Protein AF-A0A7V4Q9P6-F1 (afdb_monomer)

Structure (mmCIF, N/CA/C/O backbone):
data_AF-A0A7V4Q9P6-F1
#
_entry.id   AF-A0A7V4Q9P6-F1
#
loop_
_atom_site.group_PDB
_atom_site.id
_atom_site.type_symbol
_atom_site.label_atom_id
_atom_site.label_alt_id
_atom_site.label_comp_id
_atom_site.label_asym_id
_atom_site.label_entity_id
_atom_site.label_seq_id
_atom_site.pdbx_PDB_ins_code
_atom_site.Cartn_x
_atom_site.Cartn_y
_atom_site.Cartn_z
_atom_site.occupancy
_atom_site.B_iso_or_equiv
_atom_site.auth_seq_id
_atom_site.auth_comp_id
_atom_site.auth_asym_id
_atom_site.auth_atom_id
_atom_site.pdbx_PDB_model_num
ATOM 1 N N . MET A 1 1 ? -50.294 23.157 57.731 1.00 40.34 1 MET A N 1
ATOM 2 C CA . MET A 1 1 ? -48.904 23.233 58.221 1.00 40.34 1 MET A CA 1
ATOM 3 C C . MET A 1 1 ? -48.269 21.877 57.991 1.00 40.34 1 MET A C 1
ATOM 5 O O . MET A 1 1 ? -48.460 20.975 58.789 1.00 40.34 1 MET A O 1
ATOM 9 N N . THR A 1 2 ? -47.611 21.703 56.854 1.00 37.56 2 THR A N 1
ATOM 10 C CA . THR A 1 2 ? -46.779 20.531 56.568 1.00 37.56 2 THR A CA 1
ATOM 11 C C . THR A 1 2 ? -45.424 21.100 56.198 1.00 37.56 2 THR A C 1
ATOM 13 O O . THR A 1 2 ? -45.235 21.590 55.086 1.00 37.56 2 THR A O 1
ATOM 16 N N . GLU A 1 3 ? -44.543 21.184 57.194 1.00 39.94 3 GLU A N 1
ATOM 17 C CA . GLU A 1 3 ? -43.170 21.647 57.027 1.00 39.94 3 GLU A CA 1
ATOM 18 C C . GLU A 1 3 ? -42.465 20.738 56.018 1.00 39.94 3 GLU A C 1
ATOM 20 O O . GLU A 1 3 ? -42.315 19.536 56.233 1.00 39.94 3 GLU A O 1
ATOM 25 N N . ALA A 1 4 ? -42.066 21.312 54.884 1.00 38.53 4 ALA A N 1
ATOM 26 C CA . ALA A 1 4 ? -41.232 20.631 53.911 1.00 38.53 4 ALA A CA 1
ATOM 27 C C . ALA A 1 4 ? -39.860 20.360 54.549 1.00 38.53 4 ALA A C 1
ATOM 29 O O . ALA A 1 4 ? -39.078 21.283 54.794 1.00 38.53 4 ALA A O 1
ATOM 30 N N . VAL A 1 5 ? -39.587 19.088 54.841 1.00 43.72 5 VAL A N 1
ATOM 31 C CA . VAL A 1 5 ? -38.303 18.610 55.362 1.00 43.72 5 VAL A CA 1
ATOM 32 C C . VAL A 1 5 ? -37.217 18.931 54.332 1.00 43.72 5 VAL A C 1
ATOM 34 O O . VAL A 1 5 ? -37.218 18.405 53.220 1.00 43.72 5 VAL A O 1
ATOM 37 N N . LYS A 1 6 ? -36.304 19.844 54.684 1.00 41.88 6 LYS A N 1
ATOM 38 C CA . LYS A 1 6 ? -35.142 20.198 53.854 1.00 41.88 6 LYS A CA 1
ATOM 39 C C . LYS A 1 6 ? -34.273 18.949 53.633 1.00 41.88 6 LYS A C 1
ATOM 41 O O . LYS A 1 6 ? -34.017 18.238 54.605 1.00 41.88 6 LYS A O 1
ATOM 46 N N . PRO A 1 7 ? -33.775 18.694 52.409 1.00 44.56 7 PRO A N 1
ATOM 47 C CA . PRO A 1 7 ? -32.923 17.540 52.143 1.00 44.56 7 PRO A CA 1
ATOM 48 C C . PRO A 1 7 ? -31.645 17.590 53.004 1.00 44.56 7 PRO A C 1
ATOM 50 O O . PRO A 1 7 ? -31.081 18.678 53.194 1.00 44.56 7 PRO A O 1
ATOM 53 N N . PRO A 1 8 ? -31.180 16.444 53.540 1.00 49.44 8 PRO A N 1
ATOM 54 C CA . PRO A 1 8 ? -30.020 16.396 54.421 1.00 49.44 8 PRO A CA 1
ATOM 55 C C . PRO A 1 8 ? -28.763 16.851 53.668 1.00 49.44 8 PRO A C 1
ATOM 57 O O . PRO A 1 8 ? -28.439 16.363 52.585 1.00 49.44 8 PRO A O 1
ATOM 60 N N . LYS A 1 9 ? -28.048 17.831 54.232 1.00 54.44 9 LYS A N 1
ATOM 61 C CA . LYS A 1 9 ? -26.776 18.314 53.677 1.00 54.44 9 LYS A CA 1
ATOM 62 C C . LYS A 1 9 ? -25.724 17.209 53.800 1.00 54.44 9 LYS A C 1
ATOM 64 O O . LYS A 1 9 ? -25.579 16.637 54.875 1.00 54.44 9 LYS A O 1
ATOM 69 N N . LYS A 1 10 ? -24.955 16.957 52.731 1.00 57.44 10 LYS A N 1
ATOM 70 C CA . LYS A 1 10 ? -23.815 16.022 52.759 1.00 57.44 10 LYS A CA 1
ATOM 71 C C . LYS A 1 10 ? -22.848 16.412 53.894 1.00 57.44 10 LYS A C 1
ATOM 73 O O . LYS A 1 10 ? -22.344 17.543 53.863 1.00 57.44 10 LYS A O 1
ATOM 78 N N . PRO A 1 11 ? -22.586 15.528 54.871 1.00 60.56 11 PRO A N 1
ATOM 79 C CA . PRO A 1 11 ? -21.637 15.813 55.936 1.00 60.56 11 PRO A CA 1
ATOM 80 C C . PRO A 1 11 ? -20.221 15.868 55.365 1.00 60.56 11 PRO A C 1
ATOM 82 O O . PRO A 1 11 ? -19.860 15.084 54.488 1.00 60.56 11 PRO A O 1
ATOM 85 N N . ARG A 1 12 ? -19.424 16.842 55.811 1.00 57.78 12 ARG A N 1
ATOM 86 C CA . ARG A 1 12 ? -18.096 17.110 55.233 1.00 57.78 12 ARG A CA 1
ATOM 87 C C . ARG A 1 12 ? -16.949 16.380 55.936 1.00 57.78 12 ARG A C 1
ATOM 89 O O . ARG A 1 12 ? -15.829 16.475 55.448 1.00 57.78 12 ARG A O 1
ATOM 96 N N . GLY A 1 13 ? -17.226 15.618 57.000 1.00 66.88 13 GLY A N 1
ATOM 97 C CA . GLY A 1 13 ? -16.236 14.847 57.758 1.00 66.88 13 GLY A CA 1
ATOM 98 C C . GLY A 1 13 ? -15.126 15.712 58.369 1.00 66.88 13 GLY A C 1
ATOM 99 O O . GLY A 1 13 ? -15.013 16.913 58.107 1.00 66.88 13 GLY A O 1
ATOM 100 N N . LYS A 1 14 ? -14.262 15.100 59.178 1.00 75.00 14 LYS A N 1
ATOM 101 C CA . LYS A 1 14 ? -13.090 15.755 59.777 1.00 75.00 14 LYS A CA 1
ATOM 102 C C . LYS A 1 14 ? -11.827 14.966 59.473 1.00 75.00 14 LYS A C 1
ATOM 104 O O . LYS A 1 14 ? -11.820 13.742 59.579 1.00 75.00 14 LYS A O 1
ATOM 109 N N . ALA A 1 15 ? -10.763 15.671 59.096 1.00 71.31 15 ALA A N 1
ATOM 110 C CA . ALA A 1 15 ? -9.477 15.044 58.817 1.00 71.31 15 ALA A CA 1
ATOM 111 C C . ALA A 1 15 ? -8.854 14.500 60.113 1.00 71.31 15 ALA A C 1
ATOM 113 O O . ALA A 1 15 ? -8.843 15.192 61.128 1.00 71.31 15 ALA A O 1
ATOM 114 N N . VAL A 1 16 ? -8.335 13.279 60.057 1.00 78.12 16 VAL A N 1
ATOM 115 C CA . VAL A 1 16 ? -7.619 12.590 61.133 1.00 78.12 16 VAL A CA 1
ATOM 116 C C . VAL A 1 16 ? -6.311 12.057 60.562 1.00 78.12 16 VAL A C 1
ATOM 118 O O . VAL A 1 16 ? -6.267 11.590 59.419 1.00 78.12 16 VAL A O 1
ATOM 121 N N . LEU A 1 17 ? -5.242 12.169 61.346 1.00 76.38 17 LEU A N 1
ATOM 122 C CA . LEU A 1 17 ? -3.942 11.604 61.012 1.00 76.38 17 LEU A CA 1
ATOM 123 C C . LEU A 1 17 ? -3.898 10.127 61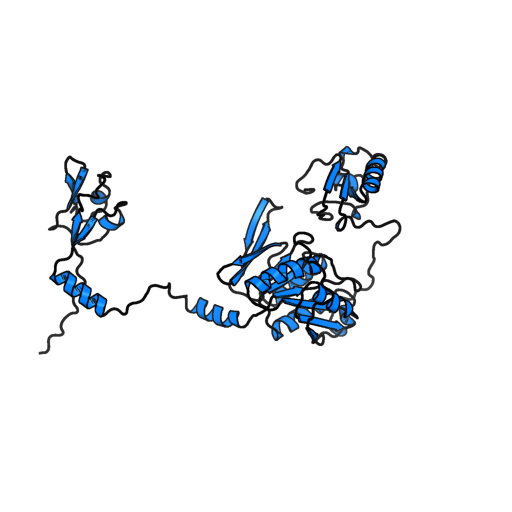.409 1.00 76.38 17 LEU A C 1
ATOM 125 O O . LEU A 1 17 ? -4.220 9.778 62.539 1.00 76.38 17 LEU A O 1
ATOM 129 N N . LEU A 1 18 ? -3.463 9.277 60.482 1.00 77.44 18 LEU A N 1
ATOM 130 C CA . LEU A 1 18 ? -2.994 7.931 60.784 1.00 77.44 18 LEU A CA 1
ATOM 131 C C . LEU A 1 18 ? -1.501 8.010 61.111 1.00 77.44 18 LEU A C 1
ATOM 133 O O . LEU A 1 18 ? -0.680 8.203 60.210 1.00 77.44 18 LEU A O 1
ATOM 137 N N . GLU A 1 19 ? -1.173 7.887 62.396 1.00 66.69 19 GLU A N 1
ATOM 138 C CA . GLU A 1 19 ? 0.192 8.029 62.925 1.00 66.69 19 GLU A CA 1
ATOM 139 C C . GLU A 1 19 ? 1.170 7.059 62.235 1.00 66.69 19 GLU A C 1
ATOM 141 O O . GLU A 1 19 ? 2.238 7.473 61.793 1.00 66.69 19 GLU A O 1
ATOM 146 N N . ASP A 1 20 ? 0.740 5.824 61.955 1.00 69.06 20 ASP A N 1
ATOM 147 C CA . ASP A 1 20 ? 1.569 4.775 61.336 1.00 69.06 20 ASP A CA 1
ATOM 148 C C . ASP A 1 20 ? 1.998 5.044 59.879 1.00 69.06 20 ASP A C 1
ATOM 150 O O . ASP A 1 20 ? 2.846 4.337 59.333 1.00 69.06 20 ASP A O 1
ATOM 154 N N . LYS A 1 21 ? 1.385 6.023 59.199 1.00 74.38 21 LYS A N 1
ATOM 155 C CA . LYS A 1 21 ? 1.617 6.293 57.765 1.00 74.38 21 LYS A CA 1
ATOM 156 C C . LYS A 1 21 ? 2.276 7.639 57.492 1.00 74.38 21 LYS A C 1
ATOM 158 O O . LYS A 1 21 ? 2.577 7.950 56.337 1.00 74.38 21 LYS A O 1
ATOM 163 N N . CYS A 1 22 ? 2.468 8.467 58.513 1.00 73.12 22 CYS A N 1
ATOM 164 C CA . CYS A 1 22 ? 3.036 9.793 58.338 1.00 73.12 22 CYS A CA 1
ATOM 165 C C . CYS A 1 22 ? 4.561 9.718 58.173 1.00 73.12 22 CYS A C 1
ATOM 167 O O . CYS A 1 22 ? 5.259 9.184 59.021 1.00 73.12 22 CYS A O 1
ATOM 169 N N . ILE A 1 23 ? 5.090 10.303 57.095 1.00 78.06 23 ILE A N 1
ATOM 170 C CA . ILE A 1 23 ? 6.540 10.354 56.822 1.00 78.06 23 ILE A CA 1
ATOM 171 C C . ILE A 1 23 ? 7.174 11.719 57.154 1.00 78.06 23 ILE A C 1
ATOM 173 O O . ILE A 1 23 ? 8.242 12.031 56.638 1.00 78.06 23 ILE A O 1
ATOM 177 N N . ALA A 1 24 ? 6.484 12.574 57.923 1.00 71.50 24 ALA A N 1
ATOM 178 C CA . ALA A 1 24 ? 6.951 13.910 58.331 1.00 71.50 24 ALA A CA 1
ATOM 179 C C . ALA A 1 24 ? 7.560 14.756 57.180 1.00 71.50 24 ALA A C 1
ATOM 181 O O . ALA A 1 24 ? 8.604 15.388 57.310 1.00 71.50 24 ALA A O 1
ATOM 182 N N . CYS A 1 25 ? 6.896 14.780 56.016 1.00 69.38 25 CYS A N 1
ATOM 183 C CA . CYS A 1 25 ? 7.427 15.338 54.757 1.00 69.38 25 CYS A CA 1
ATOM 184 C C . CYS A 1 25 ? 7.587 16.879 54.678 1.00 69.38 25 CYS A C 1
ATOM 186 O O . CYS A 1 25 ? 7.721 17.417 53.578 1.00 69.38 25 CYS A O 1
ATOM 188 N N . GLY A 1 26 ? 7.560 17.598 55.806 1.00 63.59 26 GLY A N 1
ATOM 189 C CA . GLY A 1 26 ? 7.841 19.039 55.866 1.00 63.59 26 GLY A CA 1
ATOM 190 C C . GLY A 1 26 ? 6.687 19.951 55.418 1.00 63.59 26 GLY A C 1
ATOM 191 O O . GLY A 1 26 ? 6.712 20.530 54.337 1.00 63.59 26 GLY A O 1
ATOM 192 N N . ALA A 1 27 ? 5.677 20.118 56.274 1.00 67.62 27 ALA A N 1
ATOM 193 C CA . ALA A 1 27 ? 4.640 21.170 56.242 1.00 67.62 27 ALA A CA 1
ATOM 194 C C . ALA A 1 27 ? 3.714 21.298 55.008 1.00 67.62 27 ALA A C 1
ATOM 196 O O . ALA A 1 27 ? 2.907 22.232 54.931 1.00 67.62 27 ALA A O 1
ATOM 197 N N . ARG A 1 28 ? 3.721 20.355 54.058 1.00 73.44 28 ARG A N 1
ATOM 198 C CA . ARG A 1 28 ? 2.815 20.413 52.886 1.00 73.44 28 ARG A CA 1
ATOM 199 C C . ARG A 1 28 ? 1.327 20.385 53.253 1.00 73.44 28 ARG A C 1
ATOM 201 O O . ARG A 1 28 ? 0.519 21.049 52.617 1.00 73.44 28 ARG A O 1
ATOM 208 N N . CYS A 1 29 ? 0.952 19.639 54.289 1.00 72.62 29 CYS A N 1
ATOM 209 C CA . CYS A 1 29 ? -0.426 19.594 54.781 1.00 72.62 29 CYS A CA 1
ATOM 210 C C . CYS A 1 29 ? -0.844 20.882 55.517 1.00 72.62 29 CYS A C 1
ATOM 212 O O . CYS A 1 29 ? -2.000 21.284 55.400 1.00 72.62 29 CYS A O 1
ATOM 214 N N . GLN A 1 30 ? 0.085 21.545 56.214 1.00 78.81 30 GLN A N 1
ATOM 215 C CA . GLN A 1 30 ? -0.152 22.814 56.909 1.00 78.81 30 GLN A CA 1
ATOM 216 C C . GLN A 1 30 ? -0.372 23.963 55.917 1.00 78.81 30 GLN A C 1
ATOM 218 O O . GLN A 1 30 ? -1.390 24.641 55.986 1.00 78.81 30 GLN A O 1
ATOM 223 N N . SER A 1 31 ? 0.525 24.123 54.938 1.00 77.31 31 SER A N 1
ATOM 224 C CA . SER A 1 31 ? 0.472 25.214 53.942 1.00 77.31 31 SER A CA 1
ATOM 225 C C . SER A 1 31 ? -0.793 25.233 53.074 1.00 77.31 31 SER A C 1
ATOM 227 O O . SER A 1 31 ? -1.157 26.265 52.518 1.00 77.31 31 SER A O 1
ATOM 229 N N . VAL A 1 32 ? -1.477 24.096 52.948 1.00 79.56 32 VAL A N 1
ATOM 230 C CA . VAL A 1 32 ? -2.665 23.942 52.098 1.00 79.56 32 VAL A CA 1
ATOM 231 C C . VAL A 1 32 ? -3.971 24.100 52.893 1.00 79.56 32 VAL A C 1
ATOM 233 O O . VAL A 1 32 ? -5.055 24.174 52.301 1.00 79.56 32 VAL A O 1
ATOM 236 N N . CYS A 1 33 ? -3.901 24.170 54.227 1.00 75.62 33 CYS A N 1
ATOM 237 C CA . CYS A 1 33 ? -5.079 24.290 55.074 1.00 75.62 33 CYS A CA 1
ATOM 238 C C . CYS A 1 33 ? -5.581 25.747 55.094 1.00 75.62 33 CYS A C 1
ATOM 240 O O . CYS A 1 33 ? -4.916 26.611 55.648 1.00 75.62 33 CYS A O 1
ATOM 242 N N . PRO A 1 34 ? -6.775 26.051 54.549 1.00 76.44 34 PRO A N 1
ATOM 243 C CA . PRO A 1 34 ? -7.279 27.427 54.464 1.00 76.44 34 PRO A CA 1
ATOM 244 C C . PRO A 1 34 ? -7.717 28.018 55.815 1.00 76.44 34 PRO A C 1
ATOM 246 O O . PRO A 1 34 ? -8.104 29.178 55.874 1.00 76.44 34 PRO A O 1
ATOM 249 N N . VAL A 1 35 ? -7.744 27.199 56.868 1.00 80.94 35 VAL A N 1
ATOM 250 C CA . VAL A 1 35 ? -8.236 27.542 58.212 1.00 80.94 35 VAL A CA 1
ATOM 251 C C . VAL A 1 35 ? -7.207 27.217 59.299 1.00 80.94 35 VAL A C 1
ATOM 253 O O . VAL A 1 35 ? -7.560 27.169 60.474 1.00 80.94 35 VAL A O 1
ATOM 256 N N . ASP A 1 36 ? -5.963 26.920 58.901 1.00 79.62 36 ASP A N 1
ATOM 257 C CA . ASP A 1 36 ? -4.846 26.587 59.796 1.00 79.62 36 ASP A CA 1
ATOM 258 C C . ASP A 1 36 ? -5.182 25.523 60.858 1.00 79.62 36 ASP A C 1
ATOM 260 O O . ASP A 1 36 ? -4.694 25.544 61.985 1.00 79.62 36 ASP A O 1
ATOM 264 N N . ALA A 1 37 ? -6.029 24.556 60.494 1.00 78.19 37 ALA A N 1
ATOM 265 C CA . ALA A 1 37 ? -6.445 23.467 61.380 1.00 78.19 37 ALA A CA 1
ATOM 266 C C . ALA A 1 37 ? -5.382 22.362 61.536 1.00 78.19 37 ALA A C 1
ATOM 268 O O . ALA A 1 37 ? -5.650 21.357 62.185 1.00 78.19 37 ALA A O 1
ATOM 269 N N . ILE A 1 38 ? -4.212 22.501 60.904 1.00 76.62 38 ILE A N 1
ATOM 270 C CA . ILE A 1 38 ? -3.115 21.530 60.968 1.00 76.62 38 ILE A CA 1
ATOM 271 C C . ILE A 1 38 ? -1.878 22.258 61.483 1.00 76.62 38 ILE A C 1
ATOM 273 O O . ILE A 1 38 ? -1.374 23.155 60.812 1.00 76.62 38 ILE A O 1
ATOM 277 N N . GLN A 1 39 ? -1.398 21.867 62.657 1.00 77.75 39 GLN A N 1
ATOM 278 C CA . GLN A 1 39 ? -0.173 22.384 63.268 1.00 77.75 39 GLN A CA 1
ATOM 279 C C . GLN A 1 39 ? 0.864 21.266 63.337 1.00 77.75 39 GLN A C 1
ATOM 281 O O . GLN A 1 39 ? 0.497 20.102 63.427 1.00 77.75 39 GLN A O 1
ATOM 286 N N . MET A 1 40 ? 2.153 21.586 63.259 1.00 75.69 40 MET A N 1
ATOM 287 C CA . MET A 1 40 ? 3.210 20.574 63.359 1.00 75.69 40 MET A CA 1
ATOM 288 C C . MET A 1 40 ? 3.733 20.484 64.790 1.00 75.69 40 MET A C 1
ATOM 290 O O . MET A 1 40 ? 3.888 21.514 65.443 1.00 75.69 40 MET A O 1
ATOM 294 N N . ASN A 1 41 ? 3.998 19.267 65.266 1.00 76.19 41 ASN A N 1
ATOM 295 C CA . ASN A 1 41 ? 4.761 19.054 66.495 1.00 76.19 41 ASN A CA 1
ATOM 296 C C . ASN A 1 41 ? 6.275 19.208 66.236 1.00 76.19 41 ASN A C 1
ATOM 298 O O . ASN A 1 41 ? 6.717 19.281 65.087 1.00 76.19 41 ASN A O 1
ATOM 302 N N . ASP A 1 42 ? 7.078 19.215 67.303 1.00 66.69 42 ASP A N 1
ATOM 303 C CA . ASP A 1 42 ? 8.545 19.337 67.221 1.00 66.69 42 ASP A CA 1
ATOM 304 C C . ASP A 1 42 ? 9.217 18.164 66.471 1.00 66.69 42 ASP A C 1
ATOM 306 O O . ASP A 1 42 ? 10.365 18.275 66.043 1.00 66.69 42 ASP A O 1
ATOM 310 N N . ALA A 1 43 ? 8.495 17.055 66.268 1.00 64.69 43 ALA A N 1
ATOM 311 C CA . ALA A 1 43 ? 8.922 15.890 65.491 1.00 64.69 43 ALA A CA 1
ATOM 312 C C . ALA A 1 43 ? 8.538 15.965 63.993 1.00 64.69 43 ALA A C 1
ATOM 314 O O . ALA A 1 43 ? 8.889 15.071 63.223 1.00 64.69 43 ALA A O 1
ATOM 315 N N . GLY A 1 44 ? 7.853 17.028 63.547 1.00 65.75 44 G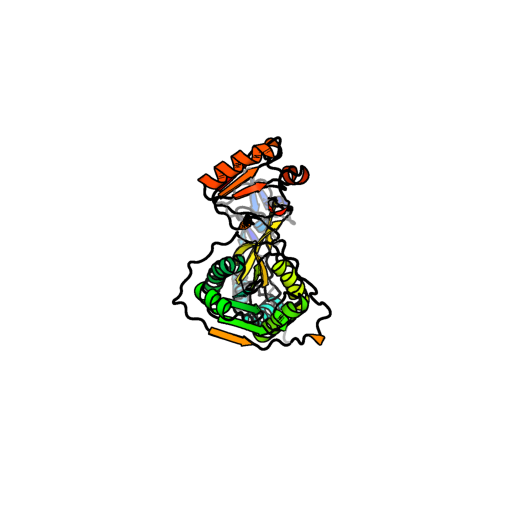LY A N 1
ATOM 316 C CA . GLY A 1 44 ? 7.456 17.229 62.146 1.00 65.75 44 GLY A CA 1
ATOM 317 C C . GLY A 1 44 ? 6.168 16.510 61.721 1.00 65.75 44 GLY A C 1
ATOM 318 O O . GLY A 1 44 ? 5.855 16.452 60.526 1.00 65.75 44 GLY A O 1
ATOM 319 N N . GLU A 1 45 ? 5.398 15.984 62.672 1.00 74.44 45 GLU A N 1
ATOM 320 C CA . GLU A 1 45 ? 4.118 15.315 62.444 1.00 74.44 45 GLU A CA 1
ATOM 321 C C . GLU A 1 45 ? 2.941 16.306 62.552 1.00 74.44 45 GLU A C 1
ATOM 323 O O . GLU A 1 45 ? 2.943 17.201 63.403 1.00 74.44 45 GLU A O 1
ATOM 328 N N . PRO A 1 46 ? 1.915 16.179 61.691 1.00 74.31 46 PRO A N 1
ATOM 329 C CA . PRO A 1 46 ? 0.784 17.100 61.661 1.00 74.31 46 PRO A CA 1
ATOM 330 C C . PRO A 1 46 ? -0.297 16.760 62.702 1.00 74.31 46 PRO A C 1
ATOM 332 O O . PRO A 1 46 ? -1.085 15.838 62.521 1.00 74.31 46 PRO A O 1
ATOM 335 N N . ILE A 1 47 ? -0.425 17.578 63.740 1.00 78.69 47 ILE A N 1
ATOM 336 C CA . ILE A 1 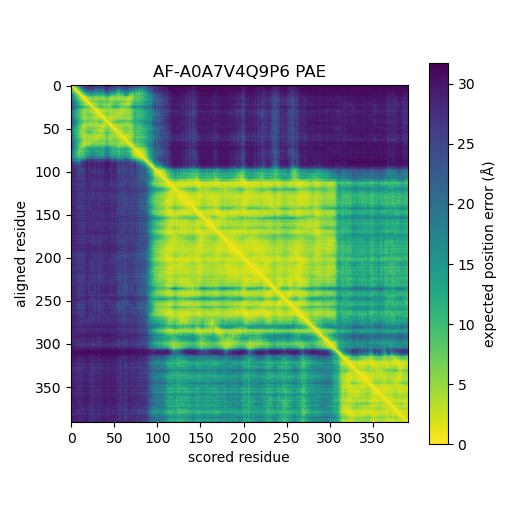47 ? -1.553 17.571 64.677 1.00 78.69 47 ILE A CA 1
ATOM 337 C C . ILE A 1 47 ? -2.748 18.274 64.021 1.00 78.69 47 ILE A C 1
ATOM 339 O O . ILE A 1 47 ? -2.680 19.454 63.666 1.00 78.69 47 ILE A O 1
ATOM 343 N N . VAL A 1 48 ? -3.859 17.552 63.859 1.00 77.69 48 VAL A N 1
ATOM 344 C CA . VAL A 1 48 ? -5.096 18.094 63.278 1.00 77.69 48 VAL A CA 1
ATOM 345 C C . VAL A 1 48 ? -6.066 18.509 64.382 1.00 77.69 48 VAL A C 1
ATOM 347 O O . VAL A 1 48 ? -6.530 17.675 65.156 1.00 77.69 48 VAL A O 1
ATOM 350 N N . ASP A 1 49 ? -6.432 19.789 64.423 1.00 77.56 49 ASP A N 1
ATOM 351 C CA . ASP A 1 49 ? -7.475 20.294 65.315 1.00 77.56 49 ASP A CA 1
ATOM 352 C C . ASP A 1 49 ? -8.865 20.039 64.706 1.00 77.56 49 ASP A C 1
ATOM 354 O O . ASP A 1 49 ? -9.332 20.719 63.780 1.00 77.56 49 ASP A O 1
ATOM 358 N N . ALA A 1 50 ? -9.556 19.041 65.258 1.00 69.81 50 ALA A N 1
ATOM 359 C CA . ALA A 1 50 ? -10.893 18.639 64.841 1.00 69.81 50 ALA A CA 1
ATOM 360 C C . ALA A 1 50 ? -11.961 19.734 65.049 1.00 69.81 50 ALA A C 1
ATOM 362 O O . ALA A 1 50 ? -13.045 19.642 64.467 1.00 69.81 50 ALA A O 1
ATOM 363 N N . SER A 1 51 ? -11.711 20.764 65.863 1.00 72.12 51 SER A N 1
ATOM 364 C CA . SER A 1 51 ? -12.663 21.861 66.089 1.00 72.12 51 SER A CA 1
ATOM 365 C C . SER A 1 51 ? -12.653 22.901 64.962 1.00 72.12 51 SER A C 1
ATOM 367 O O . SER A 1 51 ? -13.694 23.473 64.642 1.00 72.12 51 SER A O 1
ATOM 369 N N . ARG A 1 52 ? -11.499 23.097 64.311 1.00 75.19 52 ARG A N 1
ATOM 370 C CA . ARG A 1 52 ? -11.294 24.094 63.243 1.00 75.19 52 ARG A CA 1
ATOM 371 C C . ARG A 1 52 ? -11.383 23.508 61.834 1.00 75.19 52 ARG A C 1
ATOM 373 O O . ARG A 1 52 ? -11.440 24.249 60.856 1.00 75.19 52 ARG A O 1
ATOM 380 N N . CYS A 1 53 ? -11.396 22.183 61.704 1.00 73.44 53 CYS A N 1
ATOM 381 C CA . CYS A 1 53 ? -11.452 21.507 60.413 1.00 73.44 53 CYS A CA 1
ATOM 382 C C . CYS A 1 53 ? -12.810 21.705 59.709 1.00 73.44 53 CYS A C 1
ATOM 384 O O . CYS A 1 53 ? -13.851 21.290 60.211 1.00 73.44 53 CYS A O 1
ATOM 386 N N . ILE A 1 54 ? -12.786 22.275 58.498 1.00 76.81 54 ILE A N 1
ATOM 387 C CA . ILE A 1 54 ? -13.983 22.523 57.665 1.00 76.81 54 ILE A CA 1
ATOM 388 C C . ILE A 1 54 ? -14.291 21.408 56.643 1.00 76.81 54 ILE A C 1
ATOM 390 O O . ILE A 1 54 ? -15.173 21.573 55.798 1.00 76.81 54 ILE A O 1
ATOM 394 N N . GLY A 1 55 ? -13.529 20.308 56.654 1.00 72.12 55 GLY A N 1
ATOM 395 C CA . GLY A 1 55 ? -13.744 19.168 55.752 1.00 72.12 55 GLY A CA 1
ATOM 396 C C . GLY A 1 55 ? -13.537 19.480 54.263 1.00 72.12 55 GLY A C 1
ATOM 397 O O . GLY A 1 55 ? -14.294 19.039 53.406 1.00 72.12 55 GLY A O 1
ATOM 398 N N . CYS A 1 56 ? -12.521 20.285 53.929 1.00 72.12 56 CYS A N 1
ATOM 399 C CA . CYS A 1 56 ? -12.276 20.750 52.556 1.00 72.12 56 CYS A CA 1
ATOM 400 C C . CYS A 1 56 ? -11.508 19.765 51.649 1.00 72.12 56 CYS A C 1
ATOM 402 O O . CYS A 1 56 ? -11.272 20.090 50.486 1.00 72.12 56 CYS A O 1
ATOM 404 N N . LEU A 1 57 ? -11.085 18.600 52.160 1.00 75.25 57 LEU A N 1
ATOM 405 C CA . LEU A 1 57 ? -10.359 17.525 51.448 1.00 75.25 57 LEU A CA 1
ATOM 406 C C . LEU A 1 57 ? -8.997 17.896 50.826 1.00 75.25 57 LEU A C 1
ATOM 408 O O . LEU A 1 57 ? -8.307 17.024 50.299 1.00 75.25 57 LEU A O 1
ATOM 412 N N . LYS A 1 58 ? -8.564 19.159 50.895 1.00 78.19 58 LYS A N 1
ATOM 413 C CA . LYS A 1 58 ? -7.298 19.597 50.286 1.00 78.19 58 LYS A CA 1
ATOM 414 C C . LYS A 1 58 ? -6.076 18.925 50.923 1.00 78.19 58 LYS A C 1
ATOM 416 O O . LYS A 1 58 ? -5.151 18.544 50.215 1.00 78.19 58 LYS A O 1
ATOM 421 N N . CYS A 1 59 ? -6.105 18.722 52.240 1.00 73.25 59 CYS A N 1
ATOM 422 C CA . CYS A 1 59 ? -5.034 18.055 52.979 1.00 73.25 59 CYS A CA 1
ATOM 423 C C . CYS A 1 59 ? -4.879 16.566 52.609 1.00 73.25 59 CYS A C 1
ATOM 425 O O . CYS A 1 59 ? -3.756 16.073 52.559 1.00 73.25 59 CYS A O 1
ATOM 427 N N . VAL A 1 60 ? -5.979 15.881 52.271 1.00 76.69 60 VAL A N 1
ATOM 428 C CA . VAL A 1 60 ? -5.973 14.484 51.802 1.00 76.69 60 VAL A CA 1
ATOM 429 C C . VAL A 1 60 ? -5.359 14.385 50.404 1.00 76.69 60 VAL A C 1
ATOM 431 O O . VAL A 1 60 ? -4.513 13.532 50.165 1.00 76.69 60 VAL A O 1
ATOM 434 N N . LYS A 1 61 ? -5.721 15.300 49.491 1.00 76.12 61 LYS A N 1
ATOM 435 C CA . LYS A 1 61 ? -5.221 15.298 48.101 1.00 76.12 61 LYS A CA 1
ATOM 436 C C . LYS A 1 61 ? -3.722 15.579 47.978 1.00 76.12 61 LYS A C 1
ATOM 438 O O . LYS A 1 61 ? -3.091 15.097 47.048 1.00 76.12 61 LYS A O 1
ATOM 443 N N . VAL A 1 62 ? -3.163 16.382 48.882 1.00 79.00 62 VAL A N 1
ATOM 444 C CA . VAL A 1 62 ? -1.743 16.776 48.839 1.00 79.00 62 VAL A CA 1
ATOM 445 C C . VAL A 1 62 ? -0.836 15.764 49.550 1.00 79.00 62 VAL A C 1
ATOM 447 O O . VAL A 1 62 ? 0.378 15.764 49.344 1.00 79.00 62 VAL A O 1
ATOM 450 N N . CYS A 1 63 ? -1.402 14.870 50.363 1.00 71.06 63 CYS A N 1
ATOM 451 C CA . CYS A 1 63 ? -0.634 13.847 51.056 1.00 71.06 63 CYS A CA 1
ATOM 452 C C . CYS A 1 63 ? -0.229 12.721 50.091 1.00 71.06 63 CYS A C 1
ATOM 454 O O . CYS A 1 63 ? -1.053 11.894 49.709 1.00 71.06 63 CYS A O 1
ATOM 456 N N . SER A 1 64 ? 1.058 12.653 49.741 1.00 73.00 64 SER A N 1
ATOM 457 C CA . SER A 1 64 ? 1.618 11.629 48.843 1.00 73.00 64 SER A CA 1
ATOM 458 C C . SER A 1 64 ? 1.477 10.198 49.368 1.00 73.00 64 SER A C 1
ATOM 460 O O . SER A 1 64 ? 1.424 9.261 48.580 1.00 73.00 64 SER A O 1
ATOM 462 N N . VAL A 1 65 ? 1.402 10.034 50.690 1.00 77.44 65 VAL A N 1
ATOM 463 C CA . VAL A 1 65 ? 1.285 8.735 51.378 1.00 77.44 65 VAL A CA 1
ATOM 464 C C . VAL A 1 65 ? -0.120 8.467 51.929 1.00 77.44 65 VAL A C 1
ATOM 466 O O . VAL A 1 65 ? -0.329 7.472 52.615 1.00 77.44 65 VAL A O 1
ATOM 469 N N . GLN A 1 66 ? -1.090 9.351 51.649 1.00 77.88 66 GLN A N 1
ATOM 470 C CA . GLN A 1 66 ? -2.478 9.240 52.126 1.00 77.88 66 GLN A CA 1
ATOM 471 C C . GLN A 1 66 ? -2.606 9.034 53.654 1.00 77.88 66 GLN A C 1
ATOM 473 O O . GLN A 1 66 ? -3.507 8.344 54.131 1.00 77.88 66 GLN A O 1
ATOM 478 N N . ALA A 1 67 ? -1.710 9.642 54.436 1.00 73.81 67 ALA A N 1
ATOM 479 C CA . ALA A 1 67 ? -1.700 9.544 55.899 1.00 73.81 67 ALA A CA 1
ATOM 480 C C . ALA A 1 67 ? -2.855 10.308 56.575 1.00 73.81 67 ALA A C 1
ATOM 482 O O . ALA A 1 67 ? -3.163 10.053 57.734 1.00 73.81 67 ALA A O 1
ATOM 483 N N . LEU A 1 68 ? -3.506 11.239 55.869 1.00 72.88 68 LEU A N 1
ATOM 484 C CA . LEU A 1 68 ? -4.678 11.967 56.358 1.00 72.88 68 LEU A CA 1
ATOM 485 C C . LEU A 1 68 ? -5.945 11.370 55.747 1.00 72.88 68 LEU A C 1
ATOM 487 O O . LEU A 1 68 ? -6.107 11.387 54.527 1.00 72.88 68 LEU A O 1
ATOM 491 N N . GLN A 1 69 ? -6.854 10.886 56.590 1.00 75.12 69 GLN A N 1
ATOM 492 C CA . GLN A 1 69 ? -8.151 10.348 56.179 1.00 75.12 69 GLN A CA 1
ATOM 493 C C . GLN A 1 69 ? -9.291 11.148 56.802 1.00 75.12 69 GLN A C 1
ATOM 495 O O . GLN A 1 69 ? -9.133 11.778 57.844 1.00 75.12 69 GLN A O 1
ATOM 500 N N . MET A 1 70 ? -10.454 11.149 56.154 1.00 71.56 70 MET A N 1
ATOM 501 C CA . MET A 1 70 ? -11.644 11.780 56.717 1.00 71.56 70 MET A CA 1
ATOM 502 C C . MET A 1 70 ? -12.364 10.780 57.613 1.00 71.56 70 MET A C 1
ATOM 504 O O . MET A 1 70 ? -12.849 9.757 57.140 1.00 71.56 70 MET A O 1
ATOM 508 N N . SER A 1 71 ? -12.447 11.099 58.899 1.00 65.62 71 SER A N 1
ATOM 509 C CA . SER A 1 71 ? -13.360 10.438 59.824 1.00 65.62 71 SER A CA 1
ATOM 510 C C . SER A 1 71 ? -14.725 11.126 59.771 1.00 65.62 71 SER A C 1
ATOM 512 O O . SER A 1 71 ? -14.819 12.353 59.672 1.00 65.62 71 SER A O 1
ATOM 514 N N . PHE A 1 72 ? -15.784 10.329 59.819 1.00 70.44 72 PHE A N 1
ATOM 515 C CA . PHE A 1 72 ? -17.172 10.781 59.874 1.00 70.44 72 PHE A CA 1
ATOM 516 C C . PHE A 1 72 ? -17.774 10.277 61.184 1.00 70.44 72 PHE A C 1
ATOM 518 O O . PHE A 1 72 ? -17.410 9.193 61.649 1.00 70.44 72 PHE A O 1
ATOM 525 N N . THR A 1 73 ? -18.676 11.040 61.801 1.00 68.62 73 THR A N 1
ATOM 526 C CA . THR A 1 73 ? -19.388 10.533 62.985 1.00 68.62 73 THR A CA 1
ATOM 527 C C . THR A 1 73 ? -20.367 9.413 62.589 1.00 68.62 73 THR A C 1
ATOM 529 O O . THR A 1 73 ? -20.763 9.323 61.423 1.00 68.62 73 THR A O 1
ATOM 532 N N . PRO A 1 74 ? -20.787 8.538 63.525 1.00 59.78 74 PRO A N 1
ATOM 533 C CA . PRO A 1 74 ? -21.698 7.427 63.222 1.00 59.78 74 PRO A CA 1
ATOM 534 C C . PRO A 1 74 ? -23.017 7.867 62.567 1.00 59.78 74 PRO A C 1
ATOM 536 O O . PRO A 1 74 ? -23.539 7.175 61.698 1.00 59.78 74 PRO A O 1
ATOM 539 N N . GLU A 1 75 ? -23.525 9.047 62.932 1.00 60.97 75 GLU A N 1
ATOM 540 C CA . GLU A 1 75 ? -24.730 9.647 62.344 1.00 60.97 75 GLU A CA 1
ATOM 541 C C . GLU A 1 75 ? -24.489 10.154 60.910 1.00 60.97 75 GLU A C 1
ATOM 543 O O . GLU A 1 75 ? -25.337 9.994 60.033 1.00 60.97 75 GLU A O 1
ATOM 548 N N . GLU A 1 76 ? -23.305 10.706 60.632 1.00 62.12 76 GLU A N 1
ATOM 549 C CA . GLU A 1 76 ? -22.899 11.156 59.296 1.00 62.12 76 GLU A CA 1
ATOM 550 C C . GLU A 1 76 ? -22.650 9.983 58.340 1.00 62.12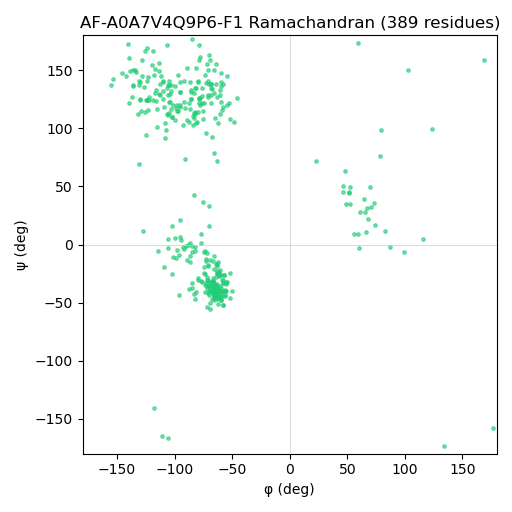 76 GLU A C 1
ATOM 552 O O . GLU A 1 76 ? -22.989 10.068 57.158 1.00 62.12 76 GLU A O 1
ATOM 557 N N . LEU A 1 77 ? -22.113 8.871 58.851 1.00 59.97 77 LEU A N 1
ATOM 558 C CA . LEU A 1 77 ? -21.977 7.614 58.112 1.00 59.97 77 LEU A CA 1
ATOM 559 C C . LEU A 1 77 ? -23.339 7.042 57.719 1.00 59.97 77 LEU A C 1
ATOM 561 O O . LEU A 1 77 ? -23.490 6.557 56.601 1.00 59.97 77 LEU A O 1
ATOM 565 N N . LEU A 1 78 ? -24.339 7.151 58.596 1.00 63.25 78 LEU A N 1
ATOM 566 C CA . LEU A 1 78 ? -25.702 6.691 58.325 1.00 63.25 78 LEU A CA 1
ATOM 567 C C . LEU A 1 78 ? -26.367 7.522 57.214 1.00 63.25 78 LEU A C 1
ATOM 569 O O . LEU A 1 78 ? -26.998 6.969 56.316 1.00 63.25 78 LEU A O 1
ATOM 573 N N . ILE A 1 79 ? -26.149 8.842 57.214 1.00 64.38 79 ILE A N 1
ATOM 574 C CA . ILE A 1 79 ? -26.612 9.751 56.150 1.00 64.38 79 ILE A CA 1
ATOM 575 C C . ILE A 1 79 ? -25.876 9.476 54.828 1.00 64.38 79 ILE A C 1
ATOM 577 O O . ILE A 1 79 ? -26.495 9.478 53.764 1.00 64.38 79 ILE A O 1
ATOM 581 N N . LEU A 1 80 ? -24.567 9.204 54.870 1.00 61.03 80 LEU A N 1
ATOM 582 C CA . LEU A 1 80 ? -23.790 8.817 53.687 1.00 61.03 80 LEU A CA 1
ATOM 583 C C . LEU A 1 80 ? -24.233 7.464 53.123 1.00 61.03 80 LEU A C 1
ATOM 585 O O . LEU A 1 80 ? -24.335 7.335 51.908 1.00 61.03 80 LEU A O 1
ATOM 589 N N . GLN A 1 81 ? -24.548 6.486 53.974 1.00 62.53 81 GLN A N 1
ATOM 590 C CA . GLN A 1 81 ? -25.088 5.191 53.553 1.00 62.53 81 GLN A CA 1
ATOM 591 C C . GLN A 1 81 ? -26.480 5.328 52.931 1.00 62.53 81 GLN A C 1
ATOM 593 O O . GLN A 1 81 ? -26.749 4.707 51.909 1.00 62.53 81 GLN A O 1
ATOM 598 N N . GLN A 1 82 ? -27.343 6.185 53.482 1.00 62.62 82 GLN A N 1
ATOM 599 C CA . GLN A 1 82 ? -28.651 6.482 52.889 1.00 62.62 82 GLN A CA 1
ATOM 600 C C . GLN A 1 82 ? -28.530 7.194 51.533 1.00 62.62 82 GLN A C 1
ATOM 602 O O . GLN A 1 82 ? -29.292 6.898 50.616 1.00 62.62 82 GLN A O 1
ATOM 607 N N . LEU A 1 83 ? -27.551 8.088 51.370 1.00 59.88 83 LEU A N 1
ATOM 608 C CA . LEU A 1 83 ? -27.261 8.740 50.089 1.00 59.88 83 LEU A CA 1
ATOM 609 C C . LEU A 1 83 ? -26.609 7.791 49.073 1.00 59.88 83 LEU A C 1
ATOM 611 O O . LEU A 1 83 ? -26.912 7.890 47.890 1.00 59.88 83 LEU A O 1
ATOM 615 N N . ALA A 1 84 ? -25.748 6.872 49.517 1.00 57.97 84 ALA A N 1
ATOM 616 C CA . ALA A 1 84 ? -25.144 5.846 48.669 1.00 57.97 84 ALA A CA 1
ATOM 617 C C . ALA A 1 84 ? -26.166 4.789 48.225 1.00 57.97 84 ALA A C 1
ATOM 619 O O . ALA A 1 84 ? -26.087 4.308 47.105 1.00 57.97 84 ALA A O 1
ATOM 620 N N . ALA A 1 85 ? -27.154 4.467 49.066 1.00 56.50 85 ALA A N 1
ATOM 621 C CA . ALA A 1 85 ? -28.261 3.579 48.710 1.00 56.50 85 ALA A CA 1
ATOM 622 C C . ALA A 1 85 ? -29.298 4.242 47.781 1.00 56.50 85 ALA A C 1
ATOM 624 O O . ALA A 1 85 ? -30.009 3.546 47.062 1.00 56.50 85 ALA A O 1
ATOM 625 N N . ALA A 1 86 ? -29.397 5.577 47.800 1.00 52.56 86 ALA A N 1
ATOM 626 C CA . ALA A 1 86 ? -30.264 6.353 46.910 1.00 52.56 86 ALA A CA 1
ATOM 627 C C . ALA A 1 86 ? -29.587 6.753 45.585 1.00 52.56 86 ALA A C 1
ATOM 629 O O . ALA A 1 86 ? -30.271 7.201 44.665 1.00 52.56 86 ALA A O 1
ATOM 630 N N . ALA A 1 87 ? -28.264 6.609 45.478 1.00 39.66 87 ALA A N 1
ATOM 631 C CA . ALA A 1 87 ? -27.541 6.757 44.225 1.00 39.66 87 ALA A CA 1
ATOM 632 C C . ALA A 1 87 ? -27.566 5.409 43.484 1.00 39.66 87 ALA A C 1
ATOM 634 O O . ALA A 1 87 ? -27.173 4.399 44.072 1.00 39.66 87 ALA A O 1
ATOM 635 N N . PRO A 1 88 ? -28.024 5.340 42.221 1.00 39.59 88 PRO A N 1
ATOM 636 C CA . PRO A 1 88 ? -27.804 4.142 41.430 1.00 39.59 88 PRO A CA 1
ATOM 637 C C . PRO A 1 88 ? -26.295 3.894 41.346 1.00 39.59 88 PRO A C 1
ATOM 639 O O . PRO A 1 88 ? -25.506 4.827 41.205 1.00 39.59 88 PRO A O 1
ATOM 642 N N . ALA A 1 89 ? -25.905 2.629 41.489 1.00 39.34 89 ALA A N 1
ATOM 643 C CA . ALA A 1 89 ? -24.540 2.165 41.307 1.00 39.34 89 ALA A CA 1
ATOM 644 C C . ALA A 1 89 ? -24.132 2.341 39.835 1.00 39.34 89 ALA A C 1
ATOM 646 O O . ALA A 1 89 ? -24.155 1.397 39.051 1.00 39.34 89 ALA A O 1
ATOM 647 N N . GLU A 1 90 ? -23.794 3.568 39.454 1.00 39.16 90 GLU A N 1
ATOM 648 C CA . GLU A 1 90 ? -23.057 3.864 38.237 1.00 39.16 90 GLU A CA 1
ATOM 649 C C . GLU A 1 90 ? -21.619 3.414 38.475 1.00 39.16 90 GLU A C 1
ATOM 651 O O . GLU A 1 90 ? -20.793 4.087 39.089 1.00 39.16 90 GLU A O 1
ATOM 656 N N . SER A 1 91 ? -21.334 2.200 38.013 1.00 38.44 91 SER A N 1
ATOM 657 C CA . SER A 1 91 ? -20.007 1.877 37.529 1.00 38.44 91 SER A CA 1
ATOM 658 C C . SER A 1 91 ? -19.625 2.949 36.510 1.00 38.44 91 SER A C 1
ATOM 660 O O . SER A 1 91 ? -20.175 2.963 35.409 1.00 38.44 91 SER A O 1
ATOM 662 N N . GLU A 1 92 ? -18.703 3.832 36.879 1.00 41.69 92 GLU A N 1
ATOM 663 C CA . GLU A 1 92 ? -17.973 4.704 35.959 1.00 41.69 92 GLU A CA 1
ATOM 664 C C . GLU A 1 92 ? -17.131 3.828 35.004 1.00 41.69 92 GLU A C 1
ATOM 666 O O . GLU A 1 92 ? -15.910 3.732 35.100 1.00 41.69 92 GLU A O 1
ATOM 671 N N . LEU A 1 93 ? -17.791 3.139 34.072 1.00 45.66 93 LEU A N 1
ATOM 672 C CA . LEU A 1 93 ? -17.283 3.094 32.709 1.00 45.66 93 LEU A CA 1
ATOM 673 C C . LEU A 1 93 ? -17.417 4.539 32.218 1.00 45.66 93 LEU A C 1
ATOM 675 O O . LEU A 1 93 ? -18.482 5.119 32.444 1.00 45.66 93 LEU A O 1
ATOM 679 N N . PRO A 1 94 ? -16.373 5.157 31.635 1.00 45.53 94 PRO A N 1
ATOM 680 C CA . PRO A 1 94 ? -16.528 6.496 31.088 1.00 45.53 94 PRO A CA 1
ATOM 681 C C . PRO A 1 94 ? -17.724 6.434 30.144 1.00 45.53 94 PRO A C 1
ATOM 683 O O . PRO A 1 94 ? -17.745 5.561 29.274 1.00 45.53 94 PRO A O 1
ATOM 686 N N . GLU A 1 95 ? -18.742 7.262 30.393 1.00 47.12 95 GLU A N 1
ATOM 687 C CA . GLU A 1 95 ? -19.876 7.415 29.488 1.00 47.12 95 GLU A CA 1
ATOM 688 C C . GLU A 1 95 ? -19.276 7.605 28.094 1.00 47.12 95 GLU A C 1
ATOM 690 O O . GLU A 1 95 ? -18.641 8.628 27.832 1.00 47.12 95 GLU A O 1
ATOM 695 N N . GLU A 1 96 ? -19.350 6.574 27.242 1.00 52.12 96 GLU A N 1
ATOM 696 C CA . GLU A 1 96 ? -18.907 6.707 25.861 1.00 52.12 96 GLU A CA 1
ATOM 697 C C . GLU A 1 96 ? -19.736 7.847 25.297 1.00 52.12 96 GLU A C 1
ATOM 699 O O . GLU A 1 96 ? -20.970 7.777 25.316 1.00 52.12 96 GLU A O 1
ATOM 704 N N . ASP A 1 97 ? -19.050 8.916 24.889 1.00 64.62 97 ASP A N 1
ATOM 705 C CA . ASP A 1 97 ? -19.676 10.128 24.388 1.00 64.62 97 ASP A CA 1
ATOM 706 C C . ASP A 1 97 ? -20.770 9.695 23.394 1.00 64.62 97 ASP A C 1
ATOM 708 O O . ASP A 1 97 ? -20.492 8.872 22.512 1.00 64.62 97 ASP A O 1
ATOM 712 N N . PRO A 1 98 ? -22.036 10.123 23.537 1.00 64.56 98 PRO A N 1
ATOM 713 C CA . PRO A 1 98 ? -23.117 9.669 22.664 1.00 64.56 98 PRO A CA 1
ATOM 714 C C . PRO A 1 98 ? -22.793 9.837 21.166 1.00 64.56 98 PRO A C 1
ATOM 716 O O . PRO A 1 98 ? -23.309 9.078 20.338 1.00 64.56 98 PRO A O 1
ATOM 719 N N . GLU A 1 99 ? -21.891 10.762 20.810 1.00 65.38 99 GLU A N 1
ATOM 720 C CA . GLU A 1 99 ? -21.291 10.846 19.474 1.00 65.38 99 GLU A CA 1
ATOM 721 C C . GLU A 1 99 ? -20.404 9.644 19.104 1.00 65.38 99 GLU A C 1
ATOM 723 O O . GLU A 1 99 ? -20.528 9.131 17.991 1.00 65.38 99 GLU A O 1
ATOM 728 N N . GLU A 1 100 ? -19.540 9.153 19.995 1.00 66.06 100 GLU A N 1
ATOM 729 C CA . GLU A 1 100 ? -18.685 7.981 19.762 1.00 66.06 100 GLU A CA 1
ATOM 730 C C . GLU A 1 100 ? -19.500 6.690 19.623 1.00 66.06 100 GLU A C 1
ATOM 732 O O . GLU A 1 100 ? -19.213 5.865 18.750 1.00 66.06 100 GLU A O 1
ATOM 737 N N . ALA A 1 101 ? -20.565 6.528 20.411 1.00 64.94 101 ALA A N 1
ATOM 738 C CA . ALA A 1 101 ? -21.466 5.383 20.292 1.00 64.94 101 ALA A CA 1
ATOM 739 C C . ALA A 1 101 ? -22.250 5.406 18.963 1.00 64.94 101 ALA A C 1
ATOM 741 O O . ALA A 1 101 ? -22.385 4.382 18.280 1.00 64.94 101 ALA A O 1
ATOM 742 N N . ALA A 1 102 ? -22.730 6.584 18.545 1.00 69.75 102 ALA A N 1
ATOM 743 C CA . ALA A 1 102 ? -23.388 6.768 17.251 1.00 69.75 102 ALA A CA 1
ATOM 744 C C . ALA A 1 102 ? -22.421 6.551 16.075 1.00 69.75 102 ALA A C 1
ATOM 746 O O . ALA A 1 102 ? -22.790 5.935 15.068 1.00 69.75 102 ALA A O 1
ATOM 747 N N . LEU A 1 103 ? -21.175 7.010 16.216 1.00 71.06 103 LEU A N 1
ATOM 748 C CA . LEU A 1 103 ? -20.099 6.792 15.259 1.00 71.06 103 LEU A CA 1
ATOM 749 C C . LEU A 1 103 ? -19.800 5.295 15.125 1.00 71.06 103 LEU A C 1
ATOM 751 O O . LEU A 1 103 ? -19.874 4.767 14.020 1.00 71.06 103 LEU A O 1
ATOM 755 N N . ARG A 1 104 ? -19.583 4.571 16.229 1.00 70.75 104 ARG A N 1
ATOM 756 C CA . ARG A 1 104 ? -19.363 3.114 16.207 1.00 70.75 104 ARG A CA 1
ATOM 757 C C . ARG A 1 104 ? -20.495 2.356 15.529 1.00 70.75 104 ARG A C 1
ATOM 759 O O . ARG A 1 104 ? -20.234 1.443 14.752 1.00 70.75 104 ARG A O 1
ATOM 766 N N . LYS A 1 105 ? -21.749 2.753 15.758 1.00 72.06 105 LYS A N 1
ATOM 767 C CA . LYS A 1 105 ? -22.905 2.121 15.109 1.00 72.06 105 LYS A CA 1
ATOM 768 C C . LYS A 1 105 ? -22.911 2.323 13.589 1.00 72.06 105 LYS A C 1
ATOM 770 O O . LYS A 1 105 ? -23.290 1.407 12.866 1.00 72.06 105 LYS A O 1
ATOM 775 N N . ARG A 1 106 ? -22.473 3.490 13.100 1.00 73.75 106 ARG A N 1
ATOM 776 C CA . ARG A 1 106 ? -22.279 3.746 11.659 1.00 73.75 106 ARG A CA 1
ATOM 777 C C . ARG A 1 106 ? -21.092 2.965 11.096 1.00 73.75 106 ARG A C 1
ATOM 779 O O . ARG A 1 106 ? -21.183 2.436 9.995 1.00 73.75 106 ARG A O 1
ATOM 786 N N . LEU A 1 107 ? -20.004 2.874 11.857 1.00 74.25 107 LEU A N 1
ATOM 787 C CA . LEU A 1 107 ? -18.774 2.189 11.456 1.00 74.25 107 LEU A CA 1
ATOM 788 C C . LEU A 1 107 ? -18.926 0.661 11.423 1.00 74.25 107 LEU A C 1
ATOM 790 O O . LEU A 1 107 ? -18.310 0.019 10.584 1.00 74.25 107 LEU A O 1
ATOM 794 N N . ALA A 1 108 ? -19.779 0.079 12.272 1.00 73.88 108 ALA A N 1
ATOM 795 C CA . ALA A 1 108 ? -19.989 -1.370 12.365 1.00 73.88 108 ALA A CA 1
ATOM 796 C C . ALA A 1 108 ? -20.588 -2.015 11.099 1.00 73.88 108 ALA A C 1
ATOM 798 O O . ALA A 1 108 ? -20.552 -3.241 10.958 1.00 73.88 108 ALA A O 1
ATOM 799 N N . VAL A 1 109 ? -21.160 -1.201 10.204 1.00 81.06 109 VAL A N 1
ATOM 800 C CA . VAL A 1 109 ? -21.674 -1.646 8.900 1.00 81.06 109 VAL A CA 1
ATOM 801 C C . VAL A 1 109 ? -20.525 -1.989 7.951 1.00 81.06 109 VAL A C 1
ATOM 803 O O . VAL A 1 109 ? -20.670 -2.888 7.128 1.00 81.06 109 VAL A O 1
ATOM 806 N N . TYR A 1 110 ? -19.380 -1.318 8.095 1.00 81.38 110 TYR A N 1
ATOM 807 C CA . TYR A 1 110 ? -18.233 -1.519 7.223 1.00 81.38 110 TYR A CA 1
ATOM 808 C C . TYR A 1 110 ? -17.484 -2.784 7.622 1.00 81.38 110 TYR A C 1
ATOM 810 O O . TYR A 1 110 ? -17.085 -2.933 8.778 1.00 81.38 110 TYR A O 1
ATOM 818 N N . ARG A 1 111 ? -17.283 -3.698 6.672 1.00 84.44 111 ARG A N 1
ATOM 819 C CA . ARG A 1 111 ? -16.582 -4.962 6.921 1.00 84.44 111 ARG A CA 1
ATOM 820 C C . ARG A 1 111 ? -15.702 -5.345 5.745 1.00 84.44 111 ARG A C 1
ATOM 822 O O . ARG A 1 111 ? -16.060 -5.155 4.591 1.00 84.44 111 ARG A O 1
ATOM 829 N N . GLY A 1 112 ? -14.565 -5.949 6.068 1.00 87.00 112 GLY A N 1
ATOM 830 C CA . GLY A 1 112 ? -13.649 -6.525 5.091 1.00 87.00 112 GLY A CA 1
ATOM 831 C C . GLY A 1 112 ? -12.425 -5.658 4.820 1.00 87.00 112 GLY A C 1
ATOM 832 O O . GLY A 1 112 ? -12.454 -4.427 4.927 1.00 87.00 112 GLY A O 1
ATOM 833 N N . VAL A 1 113 ? -11.338 -6.346 4.481 1.00 93.00 113 VAL A N 1
ATOM 834 C CA . VAL A 1 113 ? -10.065 -5.752 4.070 1.00 93.00 113 VAL A CA 1
ATOM 835 C C . VAL A 1 113 ? -9.946 -5.921 2.570 1.00 93.00 113 VAL A C 1
ATOM 837 O O . VAL A 1 113 ? -10.021 -7.036 2.061 1.00 93.00 113 VAL A O 1
ATOM 840 N N . TRP A 1 114 ? -9.783 -4.816 1.857 1.00 94.94 114 TRP A N 1
ATOM 841 C CA . TRP A 1 114 ? -9.647 -4.803 0.411 1.00 94.94 114 TRP A CA 1
ATOM 842 C C . TRP A 1 114 ? -8.212 -4.501 0.017 1.00 94.94 114 TRP A C 1
ATOM 844 O O . TRP A 1 114 ? -7.594 -3.572 0.538 1.00 94.94 114 TRP A O 1
ATOM 854 N N . VAL A 1 115 ? -7.692 -5.264 -0.937 1.00 94.75 115 VAL A N 1
ATOM 855 C CA . VAL A 1 115 ? -6.395 -5.018 -1.566 1.00 94.75 115 VAL A CA 1
ATOM 856 C C . VAL A 1 115 ? -6.621 -4.710 -3.035 1.00 94.75 115 VAL A C 1
ATOM 858 O O . VAL A 1 115 ? -7.218 -5.503 -3.761 1.00 94.75 115 VAL A O 1
ATOM 861 N N . PHE A 1 116 ? -6.139 -3.557 -3.484 1.00 94.50 116 PHE A N 1
ATOM 862 C CA . PHE A 1 116 ? -6.159 -3.214 -4.897 1.00 94.50 116 PHE A CA 1
ATOM 863 C C . PHE A 1 116 ? -5.013 -3.923 -5.625 1.00 94.50 116 PHE A C 1
ATOM 865 O O . PHE A 1 116 ? -3.837 -3.766 -5.276 1.00 94.50 116 PHE A O 1
ATOM 872 N N . VAL A 1 117 ? -5.364 -4.719 -6.634 1.00 92.69 117 VAL A N 1
ATOM 873 C CA . VAL A 1 117 ? -4.396 -5.397 -7.493 1.00 92.69 117 VAL A CA 1
ATOM 874 C C . VAL A 1 117 ? -4.076 -4.476 -8.657 1.00 92.69 117 VAL A C 1
ATOM 876 O O . VAL A 1 117 ? -4.890 -4.259 -9.554 1.00 92.69 117 VAL A O 1
ATOM 879 N N . GLU A 1 118 ? -2.877 -3.910 -8.617 1.00 90.00 118 GLU A N 1
ATOM 880 C CA . GLU A 1 118 ? -2.367 -3.048 -9.668 1.00 90.00 118 GLU A CA 1
ATOM 881 C C . GLU A 1 118 ? -1.933 -3.917 -10.840 1.00 90.00 118 GLU A C 1
ATOM 883 O O . GLU A 1 118 ? -1.149 -4.849 -10.659 1.00 90.00 118 GLU A O 1
ATOM 888 N N . GLN A 1 119 ? -2.422 -3.597 -12.035 1.00 88.31 119 GLN A N 1
ATOM 889 C CA . GLN A 1 119 ? -2.077 -4.300 -13.265 1.00 88.31 119 GLN A CA 1
ATOM 890 C C . GLN A 1 119 ? -1.519 -3.317 -14.291 1.00 88.31 119 GLN A C 1
ATOM 892 O O . GLN A 1 119 ? -2.002 -2.190 -14.406 1.00 88.31 119 GLN A O 1
ATOM 897 N N . THR A 1 120 ? -0.496 -3.736 -15.029 1.00 82.56 120 THR A N 1
ATOM 898 C CA . THR A 1 120 ? 0.041 -3.002 -16.177 1.00 82.56 120 THR A CA 1
ATOM 899 C C . THR A 1 120 ? 0.181 -3.979 -17.336 1.00 82.56 120 THR A C 1
ATOM 901 O O . THR A 1 120 ? 0.988 -4.899 -17.273 1.00 82.56 120 THR A O 1
ATOM 904 N N . GLY A 1 121 ? -0.626 -3.806 -18.386 1.00 76.69 121 GLY A N 1
ATOM 905 C CA . GLY A 1 121 ? -0.586 -4.679 -19.566 1.00 76.69 121 GLY A CA 1
ATOM 906 C C . GLY A 1 121 ? -1.003 -6.129 -19.297 1.00 76.69 121 GLY A C 1
ATOM 907 O O . GLY A 1 121 ? -0.527 -7.025 -19.984 1.00 76.69 121 GLY A O 1
ATOM 908 N N . GLY A 1 122 ? -1.858 -6.370 -18.297 1.00 76.94 122 GLY A N 1
ATOM 909 C CA . GLY A 1 122 ? -2.300 -7.715 -17.914 1.00 76.94 122 GLY A CA 1
ATOM 910 C C . GLY A 1 122 ? -1.388 -8.429 -16.913 1.00 76.94 122 GLY A C 1
ATOM 911 O O . GLY A 1 122 ? -1.735 -9.514 -16.454 1.00 76.94 122 GLY A O 1
ATOM 912 N N . GLU A 1 123 ? -0.269 -7.820 -16.511 1.00 83.56 123 GLU A N 1
ATOM 913 C CA . GLU A 1 123 ? 0.600 -8.336 -15.451 1.00 83.56 123 GLU A CA 1
ATOM 914 C C . GLU A 1 123 ? 0.387 -7.566 -14.145 1.00 83.56 123 GLU A C 1
ATOM 916 O O . GLU A 1 123 ? 0.378 -6.332 -14.123 1.00 83.56 123 GLU A O 1
ATOM 921 N N . ALA A 1 124 ? 0.217 -8.293 -13.039 1.00 86.25 124 ALA A N 1
ATOM 922 C CA . ALA A 1 124 ? 0.069 -7.684 -11.724 1.00 86.25 124 ALA A CA 1
ATOM 923 C C . ALA A 1 124 ? 1.418 -7.256 -11.136 1.00 86.25 124 ALA A C 1
ATOM 925 O O . ALA A 1 124 ? 2.414 -7.982 -11.192 1.00 86.25 124 ALA A O 1
ATOM 926 N N . ALA A 1 125 ? 1.432 -6.096 -10.485 1.00 85.94 125 ALA A N 1
ATOM 927 C CA . ALA A 1 125 ? 2.600 -5.626 -9.762 1.00 85.94 125 ALA A CA 1
ATOM 928 C C . ALA A 1 125 ? 2.864 -6.502 -8.523 1.00 85.94 125 ALA A C 1
ATOM 930 O O . ALA A 1 125 ? 1.955 -6.815 -7.752 1.00 85.94 125 ALA A O 1
ATOM 931 N N . LYS A 1 126 ? 4.138 -6.832 -8.266 1.00 86.12 126 LYS A N 1
ATOM 932 C CA . LYS A 1 126 ? 4.552 -7.672 -7.120 1.00 86.12 126 LYS A CA 1
ATOM 933 C C . LYS A 1 126 ? 4.060 -7.139 -5.767 1.00 86.12 126 LYS A C 1
ATOM 935 O O . LYS A 1 126 ? 3.746 -7.927 -4.878 1.00 86.12 126 LYS A O 1
ATOM 940 N N . VAL A 1 127 ? 3.946 -5.815 -5.632 1.00 88.94 127 VAL A N 1
ATOM 941 C CA . VAL A 1 127 ? 3.428 -5.149 -4.425 1.00 88.94 127 VAL A CA 1
ATOM 942 C C . VAL A 1 127 ? 2.009 -5.599 -4.071 1.00 88.94 127 VAL A C 1
ATOM 944 O O . VAL A 1 127 ? 1.683 -5.708 -2.894 1.00 88.94 127 VAL A O 1
ATOM 947 N N . SER A 1 128 ? 1.171 -5.923 -5.057 1.00 90.50 128 SER A N 1
ATOM 948 C CA . SER A 1 128 ? -0.192 -6.396 -4.806 1.00 90.50 128 SER A CA 1
ATOM 949 C C . SER A 1 128 ? -0.202 -7.757 -4.109 1.00 90.50 128 SER A C 1
ATOM 951 O O . SER A 1 128 ? -1.034 -7.993 -3.237 1.00 90.50 128 SER A O 1
ATOM 953 N N . TRP A 1 129 ? 0.769 -8.623 -4.404 1.00 90.94 129 TRP A N 1
ATOM 954 C CA . TRP A 1 129 ? 0.926 -9.921 -3.740 1.00 90.94 129 TRP A CA 1
ATOM 955 C C . TRP A 1 129 ? 1.464 -9.782 -2.315 1.00 90.94 129 TRP A C 1
ATOM 957 O O . TRP A 1 129 ? 0.965 -10.427 -1.394 1.00 90.94 129 TRP A O 1
ATOM 967 N N . GLU A 1 130 ? 2.431 -8.887 -2.107 1.00 90.56 130 GLU A N 1
ATOM 968 C CA . GLU A 1 130 ? 2.931 -8.530 -0.772 1.00 90.56 130 GLU A CA 1
ATOM 969 C C . GLU A 1 130 ? 1.805 -7.962 0.117 1.00 90.56 130 GLU A C 1
ATOM 971 O O . GLU A 1 130 ? 1.690 -8.291 1.302 1.00 90.56 130 GLU A O 1
ATOM 976 N N . LEU A 1 131 ? 0.929 -7.143 -0.473 1.00 91.69 131 LEU A N 1
ATOM 977 C CA . LEU A 1 131 ? -0.238 -6.571 0.190 1.00 91.69 131 LEU A CA 1
ATOM 978 C C . LEU A 1 131 ? -1.296 -7.607 0.553 1.00 91.69 131 LEU A C 1
ATOM 980 O O . LEU A 1 131 ? -1.893 -7.474 1.615 1.00 91.69 131 LEU A O 1
ATOM 984 N N . LEU A 1 132 ? -1.525 -8.633 -0.272 1.00 91.12 132 LEU A N 1
ATOM 985 C CA . LEU A 1 132 ? -2.435 -9.729 0.082 1.00 91.12 132 LEU A CA 1
ATOM 986 C C . LEU A 1 132 ? -1.928 -10.510 1.295 1.00 91.12 132 LEU A C 1
ATOM 988 O O . LEU A 1 132 ? -2.720 -10.830 2.180 1.00 91.12 132 LEU A O 1
ATOM 992 N N . GLY A 1 133 ? -0.613 -10.733 1.391 1.00 88.81 133 GLY A N 1
ATOM 993 C CA . GLY A 1 133 ? -0.000 -11.352 2.569 1.00 88.81 133 GLY A CA 1
ATOM 994 C C . GLY A 1 133 ? -0.287 -10.561 3.841 1.00 88.81 133 GLY A C 1
ATOM 995 O O . GLY A 1 133 ? -0.835 -11.097 4.803 1.00 88.81 133 GLY A O 1
ATOM 996 N N . LYS A 1 134 ? -0.001 -9.252 3.823 1.00 90.06 134 LYS A N 1
ATOM 997 C CA . LYS A 1 134 ? -0.280 -8.397 4.985 1.00 90.06 134 LYS A CA 1
ATOM 998 C C . LYS A 1 134 ? -1.778 -8.210 5.235 1.00 90.06 134 LYS A C 1
ATOM 1000 O O . LYS A 1 134 ? -2.212 -8.158 6.382 1.00 90.06 134 LYS A O 1
ATOM 1005 N N . GLY A 1 135 ? -2.571 -8.131 4.172 1.00 89.69 135 GLY A N 1
ATOM 1006 C CA . GLY A 1 135 ? -4.025 -8.041 4.214 1.00 89.69 135 GLY A CA 1
ATOM 1007 C C . GLY A 1 135 ? -4.650 -9.246 4.906 1.00 89.69 135 GLY A C 1
ATOM 1008 O O . GLY A 1 135 ? -5.577 -9.064 5.687 1.00 89.69 135 GLY A O 1
ATOM 1009 N N . LYS A 1 136 ? -4.100 -10.449 4.705 1.00 89.25 136 LYS A N 1
ATOM 1010 C CA . LYS A 1 136 ? -4.530 -11.666 5.401 1.00 89.25 136 LYS A CA 1
ATOM 1011 C C . LYS A 1 136 ? -4.300 -11.578 6.909 1.00 89.25 136 LYS A C 1
ATOM 1013 O O . LYS A 1 136 ? -5.230 -11.834 7.663 1.00 89.25 136 LYS A O 1
ATOM 1018 N N . GLU A 1 137 ? -3.119 -11.141 7.349 1.00 89.75 137 GLU A N 1
ATOM 1019 C CA . GLU A 1 137 ? -2.839 -10.934 8.782 1.00 89.75 137 GLU A CA 1
ATOM 1020 C C . GLU A 1 137 ? -3.810 -9.921 9.414 1.00 89.75 137 GLU A C 1
ATOM 1022 O O . GLU A 1 137 ? -4.290 -10.109 10.531 1.00 89.75 137 GLU A O 1
ATOM 1027 N N . LEU A 1 138 ? -4.124 -8.841 8.689 1.00 88.50 138 LEU A N 1
ATOM 1028 C CA . LEU A 1 138 ? -5.071 -7.816 9.138 1.00 88.50 138 LEU A CA 1
ATOM 1029 C C . LEU A 1 138 ? -6.514 -8.341 9.174 1.00 88.50 138 LEU A C 1
ATOM 1031 O O . LEU A 1 138 ? -7.260 -8.029 10.102 1.00 88.50 138 LEU A O 1
ATOM 1035 N N . ALA A 1 139 ? -6.899 -9.142 8.182 1.00 88.38 139 ALA A N 1
ATOM 1036 C CA . ALA A 1 139 ? -8.214 -9.762 8.095 1.00 88.38 139 ALA A CA 1
ATOM 1037 C C . ALA A 1 139 ? -8.427 -10.790 9.218 1.00 88.38 139 ALA A C 1
ATOM 1039 O O . ALA A 1 139 ? -9.471 -10.778 9.865 1.00 88.38 139 ALA A O 1
ATOM 1040 N N . GLU A 1 140 ? -7.414 -11.607 9.527 1.00 88.19 140 GLU A N 1
ATOM 1041 C CA . GLU A 1 140 ? -7.425 -12.548 10.657 1.00 88.19 140 GLU A CA 1
ATOM 1042 C C . GLU A 1 140 ? -7.531 -11.814 12.000 1.00 88.19 140 GLU A C 1
ATOM 1044 O O . GLU A 1 140 ? -8.366 -12.168 12.831 1.00 88.19 140 GLU A O 1
ATOM 1049 N N . ALA A 1 141 ? -6.773 -10.728 12.186 1.00 86.06 141 ALA A N 1
ATOM 1050 C CA . ALA A 1 141 ? -6.846 -9.901 13.391 1.00 86.06 141 ALA A CA 1
ATOM 1051 C C . ALA A 1 141 ? -8.219 -9.225 13.592 1.00 86.06 141 ALA A C 1
ATOM 1053 O O . ALA A 1 141 ? -8.573 -8.874 14.717 1.00 86.06 141 ALA A O 1
ATOM 1054 N N . ARG A 1 142 ? -9.012 -9.051 12.525 1.00 82.19 142 ARG A N 1
ATOM 1055 C CA . ARG A 1 142 ? -10.385 -8.505 12.581 1.00 82.19 142 ARG A CA 1
ATOM 1056 C C . ARG A 1 142 ? -11.491 -9.509 12.402 1.00 82.19 142 ARG A C 1
ATOM 1058 O O . ARG A 1 142 ? -12.656 -9.127 12.506 1.00 82.19 142 ARG A O 1
ATOM 1065 N N . ASN A 1 143 ? -11.135 -10.762 12.161 1.00 84.00 143 ASN A N 1
ATOM 1066 C CA . ASN A 1 143 ? -12.080 -11.813 11.848 1.00 84.00 143 ASN A CA 1
ATOM 1067 C C . ASN A 1 143 ? -13.032 -11.401 10.701 1.00 84.00 143 ASN A C 1
ATOM 1069 O O . ASN A 1 143 ? -14.253 -11.545 10.799 1.00 84.00 143 ASN A O 1
ATOM 1073 N N . CYS A 1 144 ? -12.471 -10.803 9.645 1.00 85.56 144 CYS A N 1
ATOM 1074 C CA . CYS A 1 144 ? -13.206 -10.334 8.473 1.00 85.56 144 CYS A CA 1
ATOM 1075 C C . CYS A 1 144 ? -12.655 -10.945 7.180 1.00 85.56 144 CYS A C 1
ATOM 1077 O O . CYS A 1 144 ? -11.612 -11.596 7.172 1.00 85.56 144 CYS A O 1
ATOM 1079 N N . GLU A 1 145 ? -13.391 -10.769 6.085 1.00 88.81 145 GLU A N 1
ATOM 1080 C CA . GLU A 1 145 ? -13.017 -11.342 4.795 1.00 88.81 145 GLU A CA 1
ATOM 1081 C C . GLU A 1 145 ? -11.937 -10.498 4.100 1.00 88.81 145 GLU A C 1
ATOM 1083 O O . GLU A 1 145 ? -11.994 -9.261 4.108 1.00 88.81 145 GLU A O 1
ATOM 1088 N N . LEU A 1 146 ? -10.969 -11.171 3.470 1.00 91.56 146 LEU A N 1
ATOM 1089 C CA . LEU A 1 146 ? -9.990 -10.537 2.583 1.00 91.56 146 LEU A CA 1
ATOM 1090 C C . LEU A 1 146 ? -10.528 -10.547 1.152 1.00 91.56 146 LEU A C 1
ATOM 1092 O O . LEU A 1 146 ? -10.700 -11.619 0.561 1.00 91.56 146 LEU A O 1
ATOM 1096 N N . ALA A 1 147 ? -10.733 -9.361 0.586 1.00 93.62 147 ALA A N 1
ATOM 1097 C CA . ALA A 1 147 ? -11.107 -9.203 -0.808 1.00 93.62 147 ALA A CA 1
ATOM 1098 C C . ALA A 1 147 ? -9.994 -8.546 -1.634 1.00 93.62 147 ALA A C 1
ATOM 1100 O O . ALA A 1 147 ? -9.288 -7.653 -1.165 1.00 93.62 147 ALA A O 1
ATOM 1101 N N . ALA A 1 148 ? -9.855 -8.965 -2.885 1.00 93.38 148 ALA A N 1
ATOM 1102 C CA . ALA A 1 148 ? -9.021 -8.298 -3.875 1.00 93.38 148 ALA A CA 1
ATOM 1103 C C . ALA A 1 148 ? -9.905 -7.534 -4.864 1.00 93.38 148 ALA A C 1
ATOM 1105 O O . ALA A 1 148 ? -10.951 -8.030 -5.270 1.00 93.38 148 ALA A O 1
ATOM 1106 N N . VAL A 1 149 ? -9.484 -6.343 -5.276 1.00 93.44 149 VAL A N 1
ATOM 1107 C CA . VAL A 1 149 ? -10.141 -5.581 -6.343 1.00 93.44 149 VAL A CA 1
ATOM 1108 C C . VAL A 1 149 ? -9.228 -5.587 -7.559 1.00 93.44 149 VAL A C 1
ATOM 1110 O O . VAL A 1 149 ? -8.106 -5.086 -7.488 1.00 93.44 149 VAL A O 1
ATOM 1113 N N . VAL A 1 150 ? -9.712 -6.149 -8.665 1.00 92.31 150 VAL A N 1
ATOM 1114 C CA . VAL A 1 150 ? -8.987 -6.276 -9.932 1.00 92.31 150 VAL A CA 1
ATOM 1115 C C . VAL A 1 150 ? -9.756 -5.514 -11.011 1.00 92.31 150 VAL A C 1
ATOM 1117 O O . VAL A 1 150 ? -10.937 -5.766 -11.244 1.00 92.31 150 VAL A O 1
ATOM 1120 N N . MET A 1 151 ? -9.077 -4.574 -11.668 1.00 90.25 151 MET A N 1
ATOM 1121 C CA . MET A 1 151 ? -9.640 -3.718 -12.717 1.00 90.25 151 MET A CA 1
ATOM 1122 C C . MET A 1 151 ? -8.747 -3.730 -13.956 1.00 90.25 151 MET A C 1
ATOM 1124 O O . MET A 1 151 ? -7.564 -3.385 -13.869 1.00 90.25 151 MET A O 1
ATOM 1128 N N . GLY A 1 152 ? -9.317 -4.063 -15.112 1.00 87.81 152 GLY A N 1
ATOM 1129 C CA . GLY A 1 152 ? -8.580 -4.107 -16.373 1.00 87.81 152 GLY A CA 1
ATOM 1130 C C . GLY A 1 152 ? -9.429 -4.588 -17.545 1.00 87.81 152 GLY A C 1
ATOM 1131 O O . GLY A 1 152 ? -10.653 -4.499 -17.504 1.00 87.81 152 GLY A O 1
ATOM 1132 N N . ASP A 1 153 ? -8.749 -5.081 -18.575 1.00 85.69 153 ASP A N 1
ATOM 1133 C CA . ASP A 1 153 ? -9.328 -5.651 -19.793 1.00 85.69 153 ASP A CA 1
ATOM 1134 C C . ASP A 1 153 ? -8.749 -7.061 -19.985 1.00 85.69 153 ASP A C 1
ATOM 1136 O O . ASP A 1 153 ? -7.535 -7.209 -20.137 1.00 85.69 153 ASP A O 1
ATOM 1140 N N . GLY A 1 154 ? -9.583 -8.099 -19.884 1.00 83.25 154 GLY A N 1
ATOM 1141 C CA . GLY A 1 154 ? -9.161 -9.501 -20.001 1.00 83.25 154 GLY A CA 1
ATOM 1142 C C . GLY A 1 154 ? -8.322 -10.022 -18.824 1.00 83.25 154 GLY A C 1
ATOM 1143 O O . GLY A 1 154 ? -7.455 -10.874 -19.004 1.00 83.25 154 GLY A O 1
ATOM 1144 N N . VAL A 1 155 ? -8.560 -9.523 -17.608 1.00 84.50 155 VAL A N 1
ATOM 1145 C CA . VAL A 1 155 ? -7.723 -9.782 -16.414 1.00 84.50 155 VAL A CA 1
ATOM 1146 C C . VAL A 1 155 ? -8.211 -10.937 -15.524 1.00 84.50 155 VAL A C 1
ATOM 1148 O O . VAL A 1 155 ? -7.838 -11.031 -14.353 1.00 84.50 155 VAL A O 1
ATOM 1151 N N . GLU A 1 156 ? -9.018 -11.856 -16.061 1.00 83.69 156 GLU A N 1
ATOM 1152 C CA . GLU A 1 156 ? -9.557 -12.999 -15.301 1.00 83.69 156 GLU A CA 1
ATOM 1153 C C . GLU A 1 156 ? -8.463 -13.890 -14.681 1.00 83.69 156 GLU A C 1
ATOM 1155 O O . GLU A 1 156 ? -8.643 -14.438 -13.589 1.00 83.69 156 GLU A O 1
ATOM 1160 N N . ASP A 1 157 ? -7.309 -14.020 -15.339 1.00 86.69 157 ASP A N 1
ATOM 1161 C CA . ASP A 1 157 ? -6.192 -14.819 -14.826 1.00 86.69 157 ASP A CA 1
ATOM 1162 C C . ASP A 1 157 ? -5.552 -14.200 -13.576 1.00 86.69 157 ASP A C 1
ATOM 1164 O O . ASP A 1 157 ? -5.158 -14.928 -12.659 1.00 86.69 157 ASP A O 1
ATOM 1168 N N . LEU A 1 158 ? -5.535 -12.866 -13.471 1.00 86.00 158 LEU A N 1
ATOM 1169 C CA . LEU A 1 158 ? -5.057 -12.170 -12.273 1.00 86.00 158 LEU A CA 1
ATOM 1170 C C . LEU A 1 158 ? -5.969 -12.426 -11.072 1.00 86.00 158 LEU A C 1
ATOM 1172 O O . LEU A 1 158 ? -5.484 -12.511 -9.944 1.00 86.00 158 LEU A O 1
ATOM 1176 N N . CYS A 1 159 ? -7.272 -12.621 -11.293 1.00 85.88 159 CYS A N 1
ATOM 1177 C CA . CYS A 1 159 ? -8.192 -13.004 -10.223 1.00 85.88 159 CYS A CA 1
ATOM 1178 C C . CYS A 1 159 ? -7.838 -14.376 -9.644 1.00 85.88 159 CYS A C 1
ATOM 1180 O O . CYS A 1 159 ? -7.826 -14.543 -8.426 1.00 85.88 159 CYS A O 1
ATOM 1182 N N . ARG A 1 160 ? -7.497 -15.350 -10.499 1.00 86.38 160 ARG A N 1
ATOM 1183 C CA . ARG A 1 160 ? -7.060 -16.682 -10.045 1.00 86.38 160 ARG A CA 1
ATOM 1184 C C . ARG A 1 160 ? -5.758 -16.601 -9.256 1.00 86.38 160 ARG A C 1
ATOM 1186 O O . ARG A 1 160 ? -5.630 -17.254 -8.224 1.00 86.38 160 ARG A O 1
ATOM 1193 N N . GLN A 1 161 ? -4.817 -15.775 -9.711 1.00 87.44 161 GLN A N 1
ATOM 1194 C CA . GLN A 1 161 ? -3.565 -15.547 -8.990 1.00 87.44 161 GLN A CA 1
ATOM 1195 C C . GLN A 1 161 ? -3.813 -14.901 -7.621 1.00 87.44 161 GLN A C 1
ATOM 1197 O O . GLN A 1 161 ? -3.279 -15.376 -6.623 1.00 87.44 161 GLN A O 1
ATOM 1202 N N . ALA A 1 162 ? -4.680 -13.885 -7.545 1.00 87.75 162 ALA A N 1
ATOM 1203 C CA . ALA A 1 162 ? -5.038 -13.232 -6.287 1.00 87.75 162 ALA A CA 1
ATOM 1204 C C . ALA A 1 162 ? -5.646 -14.213 -5.269 1.00 87.75 162 ALA A C 1
ATOM 1206 O O . ALA A 1 162 ? -5.300 -14.165 -4.088 1.00 87.75 162 ALA A O 1
ATOM 1207 N N . ILE A 1 163 ? -6.494 -15.142 -5.725 1.00 88.69 163 ILE A N 1
ATOM 1208 C CA . ILE A 1 163 ? -7.040 -16.217 -4.879 1.00 88.69 163 ILE A CA 1
ATOM 1209 C C . ILE A 1 163 ? -5.915 -17.119 -4.363 1.00 88.69 163 ILE A C 1
ATOM 1211 O O . ILE A 1 163 ? -5.860 -17.405 -3.168 1.00 88.69 163 ILE A O 1
ATOM 1215 N N . GLY A 1 164 ? -4.977 -17.508 -5.232 1.00 86.38 164 GLY A N 1
ATOM 1216 C CA . GLY A 1 164 ? -3.835 -18.337 -4.843 1.00 86.38 164 GLY A CA 1
ATOM 1217 C C . GLY A 1 164 ? -2.888 -17.673 -3.836 1.00 86.38 164 GLY A C 1
ATOM 1218 O O . GLY A 1 164 ? -2.248 -18.358 -3.044 1.00 86.38 164 GLY A O 1
ATOM 1219 N N . TYR A 1 165 ? -2.837 -16.340 -3.798 1.00 85.94 165 TYR A N 1
ATOM 1220 C CA . TYR A 1 165 ? -2.102 -15.580 -2.778 1.00 85.94 165 TYR A CA 1
ATOM 1221 C C . TYR A 1 165 ? -2.909 -15.303 -1.496 1.00 85.94 165 TYR A C 1
ATOM 1223 O O . TYR A 1 165 ? -2.386 -14.687 -0.565 1.00 85.94 165 TYR A O 1
ATOM 1231 N N . GLY A 1 166 ? -4.154 -15.785 -1.411 1.00 84.25 166 GLY A N 1
ATOM 1232 C CA . GLY A 1 166 ? -4.956 -15.798 -0.186 1.00 84.25 166 GLY A CA 1
ATOM 1233 C C . GLY A 1 166 ? -6.227 -14.947 -0.203 1.00 84.25 166 GLY A C 1
ATOM 1234 O O . GLY A 1 166 ? -6.886 -14.869 0.834 1.00 84.25 166 GLY A O 1
ATOM 1235 N N . ALA A 1 167 ? -6.599 -14.323 -1.328 1.00 89.12 167 ALA A N 1
ATOM 1236 C CA . ALA A 1 167 ? -7.866 -13.595 -1.426 1.00 89.12 167 ALA A CA 1
ATOM 1237 C C . ALA A 1 167 ? -9.068 -14.559 -1.377 1.00 89.12 167 ALA A C 1
ATOM 1239 O O . ALA A 1 167 ? -9.142 -15.517 -2.144 1.00 89.12 167 ALA A O 1
ATOM 1240 N N . GLN A 1 168 ? -10.031 -14.290 -0.493 1.00 88.38 168 GLN A N 1
ATOM 1241 C CA . GLN A 1 168 ? -11.252 -15.097 -0.356 1.00 88.38 168 GLN A CA 1
ATOM 1242 C C . GLN A 1 168 ? -12.324 -14.656 -1.355 1.00 88.38 168 GLN A C 1
ATOM 1244 O O . GLN A 1 168 ? -13.039 -15.488 -1.913 1.00 88.38 168 GLN A O 1
ATOM 1249 N N . LYS A 1 169 ? -12.406 -13.345 -1.599 1.00 91.12 169 LYS A N 1
ATOM 1250 C CA . LYS A 1 169 ? -13.274 -12.731 -2.607 1.00 91.12 169 LYS A CA 1
ATOM 1251 C C . LYS A 1 169 ? -12.450 -11.900 -3.575 1.00 91.12 169 LYS A C 1
ATOM 1253 O O . LYS A 1 169 ? -11.482 -11.257 -3.178 1.00 91.12 169 LYS A O 1
ATOM 1258 N N . VAL A 1 170 ? -12.832 -11.884 -4.841 1.00 92.62 170 VAL A N 1
ATOM 1259 C CA . VAL A 1 170 ? -12.217 -11.027 -5.853 1.00 92.62 170 VAL A CA 1
ATOM 1260 C C . VAL A 1 170 ? -13.309 -10.272 -6.591 1.00 92.62 170 VAL A C 1
ATOM 1262 O O . VAL A 1 170 ? -14.110 -10.882 -7.293 1.00 92.62 170 VAL A O 1
ATOM 1265 N N . TYR A 1 171 ? -13.321 -8.950 -6.444 1.00 93.00 171 TYR A N 1
ATOM 1266 C CA . TYR A 1 171 ? -14.152 -8.060 -7.244 1.00 93.00 171 TYR A CA 1
ATOM 1267 C C . TYR A 1 171 ? -13.442 -7.797 -8.565 1.00 93.00 171 TYR A C 1
ATOM 1269 O O . TYR A 1 171 ? -12.377 -7.177 -8.597 1.00 93.00 171 TYR A O 1
ATOM 1277 N N . LEU A 1 172 ? -14.021 -8.313 -9.643 1.00 91.81 172 LEU A N 1
ATOM 1278 C CA . LEU A 1 172 ? -13.523 -8.165 -10.999 1.00 91.81 172 LEU A CA 1
ATOM 1279 C C . LEU A 1 172 ? -14.369 -7.135 -11.744 1.00 91.81 172 LEU A C 1
ATOM 1281 O O . LEU A 1 172 ? -15.575 -7.306 -11.914 1.00 91.81 172 LEU A O 1
ATOM 1285 N N . MET A 1 173 ? -13.696 -6.106 -12.242 1.00 89.00 173 MET A N 1
ATOM 1286 C CA . MET A 1 173 ? -14.234 -5.144 -13.193 1.00 89.00 173 MET A CA 1
ATOM 1287 C C . MET A 1 173 ? -13.460 -5.269 -14.502 1.00 89.00 173 MET A C 1
ATOM 1289 O O . MET A 1 173 ? -12.336 -4.777 -14.622 1.00 89.00 173 MET A O 1
ATOM 1293 N N . ASP A 1 174 ? -14.075 -5.959 -15.461 1.00 87.44 174 ASP A N 1
ATOM 1294 C CA . ASP A 1 174 ? -13.504 -6.214 -16.781 1.00 87.44 174 ASP A CA 1
ATOM 1295 C C . ASP A 1 174 ? -14.205 -5.342 -17.827 1.00 87.44 174 ASP A C 1
ATOM 1297 O O . ASP A 1 174 ? -15.407 -5.487 -18.075 1.00 87.44 174 ASP A O 1
ATOM 1301 N N . ALA A 1 175 ? -13.475 -4.382 -18.392 1.00 86.81 175 ALA A N 1
ATOM 1302 C CA . ALA A 1 175 ? -13.984 -3.527 -19.453 1.00 86.81 175 ALA A CA 1
ATOM 1303 C C . ALA A 1 175 ? -12.848 -3.000 -20.345 1.00 86.81 175 ALA A C 1
ATOM 1305 O O . ALA A 1 175 ? -11.839 -2.525 -19.819 1.00 86.81 175 ALA A O 1
ATOM 1306 N N . PRO A 1 176 ? -13.062 -2.877 -21.671 1.00 85.19 176 PRO A N 1
ATOM 1307 C CA . PRO A 1 176 ? -12.074 -2.295 -22.591 1.00 85.19 176 PRO A CA 1
ATOM 1308 C C . PRO A 1 176 ? -11.648 -0.865 -22.223 1.00 85.19 176 PRO A C 1
ATOM 1310 O O . PRO A 1 176 ? -10.540 -0.418 -22.508 1.00 85.19 176 PRO A O 1
ATOM 1313 N N . VAL A 1 177 ? -12.523 -0.125 -21.532 1.00 85.44 177 VAL A N 1
ATOM 1314 C CA . VAL A 1 177 ? -12.248 1.226 -21.017 1.00 85.44 177 VAL A CA 1
ATOM 1315 C C . VAL A 1 177 ? -11.106 1.221 -19.984 1.00 85.44 177 VAL A C 1
ATOM 1317 O O . VAL A 1 177 ? -10.431 2.238 -19.816 1.00 85.44 177 VAL A O 1
ATOM 1320 N N . LEU A 1 178 ? -10.859 0.098 -19.315 1.00 84.44 178 LEU A N 1
ATOM 1321 C CA . LEU A 1 178 ? -9.815 -0.069 -18.303 1.00 84.44 178 LEU A CA 1
ATOM 1322 C C . LEU A 1 178 ? -8.518 -0.666 -18.870 1.00 84.44 178 LEU A C 1
ATOM 1324 O O . LEU A 1 178 ? -7.589 -0.916 -18.108 1.00 84.44 178 LEU A O 1
ATOM 1328 N N . HIS A 1 179 ? -8.419 -0.850 -20.191 1.00 84.19 179 HIS A N 1
ATOM 1329 C CA . HIS A 1 179 ? -7.226 -1.403 -20.836 1.00 84.19 179 HIS A CA 1
ATOM 1330 C C . HIS A 1 179 ? -5.952 -0.601 -20.511 1.00 84.19 179 HIS A C 1
ATOM 1332 O O . HIS A 1 179 ? -4.904 -1.158 -20.184 1.00 84.19 179 HIS A O 1
ATOM 1338 N N . HIS A 1 180 ? -6.052 0.731 -20.541 1.00 86.25 180 HIS A N 1
ATOM 1339 C CA . HIS A 1 180 ? -4.991 1.630 -20.093 1.00 86.25 180 HIS A CA 1
ATOM 1340 C C . HIS A 1 180 ? -5.387 2.335 -18.802 1.00 86.25 180 HIS A C 1
ATOM 1342 O O . HIS A 1 180 ? -6.524 2.798 -18.656 1.00 86.25 180 HIS A O 1
ATOM 1348 N N . TYR A 1 181 ? -4.418 2.483 -17.896 1.00 87.44 181 TYR A N 1
ATOM 1349 C CA . TYR A 1 181 ? -4.633 3.220 -16.661 1.00 87.44 181 TYR A CA 1
ATOM 1350 C C . TYR A 1 181 ? -5.032 4.669 -16.957 1.00 87.44 181 TYR A C 1
ATOM 1352 O O . TYR A 1 181 ? -4.320 5.420 -17.627 1.00 87.44 181 TYR A O 1
ATOM 1360 N N . ARG A 1 182 ? -6.196 5.051 -16.432 1.00 88.69 182 ARG A N 1
ATOM 1361 C CA . ARG A 1 182 ? -6.730 6.412 -16.454 1.00 88.69 182 ARG A CA 1
ATOM 1362 C C . ARG A 1 182 ? -7.377 6.681 -15.109 1.00 88.69 182 ARG A C 1
ATOM 1364 O O . ARG A 1 182 ? -8.315 5.977 -14.732 1.00 88.69 182 ARG A O 1
ATOM 1371 N N . THR A 1 183 ? -6.907 7.719 -14.428 1.00 89.94 183 THR A N 1
ATOM 1372 C CA . THR A 1 183 ? -7.264 8.021 -13.038 1.00 89.94 183 THR A CA 1
ATOM 1373 C C . THR A 1 183 ? -8.776 8.064 -12.816 1.00 89.94 183 THR A C 1
ATOM 1375 O O . THR A 1 183 ? -9.277 7.424 -11.902 1.00 89.94 183 THR A O 1
ATOM 1378 N N . GLU A 1 184 ? -9.530 8.741 -13.686 1.00 88.62 184 GLU A N 1
ATOM 1379 C CA . GLU A 1 184 ? -10.983 8.902 -13.527 1.00 88.62 184 GLU A CA 1
ATOM 1380 C C . GLU A 1 184 ? -11.773 7.599 -13.737 1.00 88.62 184 GLU A C 1
ATOM 1382 O O . GLU A 1 184 ? -12.733 7.338 -13.013 1.00 88.62 184 GLU A O 1
ATOM 1387 N N . ALA A 1 185 ? -11.365 6.758 -14.693 1.00 89.12 185 ALA A N 1
ATOM 1388 C CA . ALA A 1 185 ? -12.040 5.486 -14.957 1.00 89.12 185 ALA A CA 1
ATOM 1389 C C . ALA A 1 185 ? -11.885 4.527 -13.770 1.00 89.12 185 ALA A C 1
ATOM 1391 O O . ALA A 1 185 ? -12.870 3.980 -13.274 1.00 89.12 185 ALA A O 1
ATOM 1392 N N . TYR A 1 186 ? -10.650 4.399 -13.280 1.00 90.19 186 TYR A N 1
ATOM 1393 C CA . TYR A 1 186 ? -10.322 3.581 -12.118 1.00 90.19 186 TYR A CA 1
ATOM 1394 C C . TYR A 1 186 ? -10.961 4.138 -10.843 1.00 90.19 186 TYR A C 1
ATOM 1396 O O . TYR A 1 186 ? -11.566 3.391 -10.082 1.00 90.19 186 TYR A O 1
ATOM 1404 N N . GLN A 1 187 ? -10.897 5.454 -10.625 1.00 91.62 187 GLN A N 1
ATOM 1405 C CA . GLN A 1 187 ? -11.494 6.089 -9.452 1.00 91.62 187 GLN A CA 1
ATOM 1406 C C . GLN A 1 187 ? -13.004 5.859 -9.384 1.00 91.62 187 GLN A C 1
ATOM 1408 O O . GLN A 1 187 ? -13.510 5.525 -8.314 1.00 91.62 187 GLN A O 1
ATOM 1413 N N . ARG A 1 188 ? -13.732 6.025 -10.495 1.00 89.94 188 ARG A N 1
ATOM 1414 C CA . ARG A 1 188 ? -15.180 5.775 -10.524 1.00 89.94 188 ARG A CA 1
ATOM 1415 C C . ARG A 1 188 ? -15.499 4.306 -10.245 1.00 89.94 188 ARG A C 1
ATOM 1417 O O . ARG A 1 188 ? -16.390 4.052 -9.446 1.00 89.94 188 ARG A O 1
ATOM 1424 N N . GLY A 1 189 ? -14.740 3.372 -10.825 1.00 89.38 189 GLY A N 1
ATOM 1425 C CA . GLY A 1 189 ? -14.884 1.938 -10.548 1.00 89.38 189 GLY A CA 1
ATOM 1426 C C . GLY A 1 189 ? -14.693 1.602 -9.066 1.00 89.38 189 GLY A C 1
ATOM 1427 O O . GLY A 1 189 ? -15.581 1.019 -8.449 1.00 89.38 189 GLY A O 1
ATOM 1428 N N . VAL A 1 190 ? -13.584 2.052 -8.461 1.00 91.25 190 VAL A N 1
ATOM 1429 C CA . VAL A 1 190 ? -13.327 1.853 -7.022 1.00 91.25 190 VAL A CA 1
ATOM 1430 C C . VAL A 1 190 ? -14.428 2.485 -6.174 1.00 91.25 190 VAL A C 1
ATOM 1432 O O . VAL A 1 190 ? -14.932 1.838 -5.264 1.00 91.25 190 VAL A O 1
ATOM 1435 N N . CYS A 1 191 ? -14.809 3.737 -6.442 1.00 91.25 191 CYS A N 1
ATOM 1436 C CA . CYS A 1 191 ? -15.811 4.428 -5.632 1.00 91.25 191 CYS A CA 1
ATOM 1437 C C . CYS A 1 191 ? -17.171 3.726 -5.673 1.00 91.25 191 CYS A C 1
ATOM 1439 O O . CYS A 1 191 ? -17.774 3.569 -4.618 1.00 91.25 191 CYS A O 1
ATOM 1441 N N . THR A 1 192 ? -17.619 3.245 -6.836 1.00 90.69 192 THR A N 1
ATOM 1442 C CA . THR A 1 192 ? -18.874 2.486 -6.943 1.00 90.69 192 THR A CA 1
ATOM 1443 C C . THR A 1 192 ? -18.827 1.196 -6.127 1.00 90.69 192 THR A C 1
ATOM 1445 O O . THR A 1 192 ? -19.743 0.943 -5.351 1.00 90.69 192 THR A O 1
ATOM 1448 N N . LEU A 1 193 ? -17.731 0.433 -6.210 1.00 90.25 193 LEU A N 1
ATOM 1449 C CA . LEU A 1 193 ? -17.556 -0.772 -5.392 1.00 90.25 193 LEU A CA 1
ATOM 1450 C C . LEU A 1 193 ? -17.581 -0.456 -3.892 1.00 90.25 193 LEU A C 1
ATOM 1452 O O . LEU A 1 193 ? -18.197 -1.171 -3.106 1.00 90.25 193 LEU A O 1
ATOM 1456 N N . VAL A 1 194 ? -16.910 0.620 -3.482 1.00 90.94 194 VAL A N 1
ATOM 1457 C CA . VAL A 1 194 ? -16.849 1.021 -2.073 1.00 90.94 194 VAL A CA 1
ATOM 1458 C C . VAL A 1 194 ? -18.213 1.473 -1.555 1.00 90.94 194 VAL A C 1
ATOM 1460 O O . VAL A 1 194 ? -18.551 1.156 -0.418 1.00 90.94 194 VAL A O 1
ATOM 1463 N N . GLU A 1 195 ? -18.995 2.193 -2.359 1.00 89.38 195 GLU A N 1
ATOM 1464 C CA . GLU A 1 195 ? -20.341 2.650 -1.991 1.00 89.38 195 GLU A CA 1
ATOM 1465 C C . GLU A 1 195 ? -21.340 1.488 -1.854 1.00 89.38 195 GLU A C 1
ATOM 1467 O O . GLU A 1 195 ? -22.231 1.552 -1.009 1.00 89.38 195 GLU A O 1
ATOM 1472 N N . GLU A 1 196 ? -21.174 0.421 -2.640 1.00 89.50 196 GLU A N 1
ATOM 1473 C CA . GLU A 1 196 ? -22.047 -0.757 -2.622 1.00 89.50 196 GLU A CA 1
ATOM 1474 C C . GLU A 1 196 ? -21.698 -1.750 -1.504 1.00 89.50 196 GLU A C 1
ATOM 1476 O O . GLU A 1 196 ? -22.576 -2.200 -0.766 1.00 89.50 196 GLU A O 1
ATOM 1481 N N . TYR A 1 197 ? -20.411 -2.066 -1.345 1.00 88.81 197 TYR A N 1
ATOM 1482 C CA . TYR A 1 197 ? -19.949 -3.133 -0.451 1.00 88.81 197 TYR A CA 1
ATOM 1483 C C . TYR A 1 197 ? -19.384 -2.635 0.886 1.00 88.81 197 TYR A C 1
ATOM 1485 O O . TYR A 1 197 ? -19.159 -3.444 1.785 1.00 88.81 197 TYR A O 1
ATOM 1493 N N . LEU A 1 198 ? -19.159 -1.324 1.035 1.00 89.75 198 LEU A N 1
ATOM 1494 C CA . LEU A 1 198 ? -18.740 -0.661 2.278 1.00 89.75 198 LEU A CA 1
ATOM 1495 C C . LEU A 1 198 ? -17.559 -1.362 3.001 1.00 89.75 198 LEU A C 1
ATOM 1497 O O . LEU A 1 198 ? -17.700 -1.805 4.143 1.00 89.75 198 LEU A O 1
ATOM 1501 N N . PRO A 1 199 ? -16.360 -1.452 2.391 1.00 91.31 199 PRO A N 1
ATOM 1502 C CA . PRO A 1 199 ? -15.183 -2.039 3.035 1.00 91.31 199 PRO A CA 1
ATOM 1503 C C . PRO A 1 199 ? -14.677 -1.229 4.233 1.00 91.31 199 PRO A C 1
ATOM 1505 O O . PRO A 1 199 ? -14.756 -0.000 4.261 1.00 91.31 199 PRO A O 1
ATOM 1508 N N . GLU A 1 200 ? -14.067 -1.902 5.211 1.00 90.25 200 GLU A N 1
ATOM 1509 C CA . GLU A 1 200 ? -13.483 -1.219 6.372 1.00 90.25 200 GLU A CA 1
ATOM 1510 C C . GLU A 1 200 ? -12.093 -0.645 6.063 1.00 90.25 200 GLU A C 1
ATOM 1512 O O . GLU A 1 200 ? -11.772 0.473 6.480 1.00 90.25 200 GLU A O 1
ATOM 1517 N N . VAL A 1 201 ? -11.271 -1.404 5.336 1.00 92.19 201 VAL A N 1
ATOM 1518 C CA . VAL A 1 201 ? -9.875 -1.072 5.023 1.00 92.19 201 VAL A CA 1
ATOM 1519 C C . VAL A 1 201 ? -9.622 -1.249 3.533 1.00 92.19 201 VAL A C 1
ATOM 1521 O O . VAL A 1 201 ? -10.027 -2.257 2.964 1.00 92.19 201 VAL A O 1
ATOM 1524 N N . ILE A 1 202 ? -8.905 -0.309 2.916 1.00 94.50 202 ILE A N 1
ATOM 1525 C CA . ILE A 1 202 ? -8.414 -0.425 1.539 1.00 94.50 202 ILE A CA 1
ATOM 1526 C C . ILE A 1 202 ? -6.901 -0.211 1.521 1.00 94.50 202 ILE A C 1
ATOM 1528 O O . ILE A 1 202 ? -6.395 0.826 1.959 1.00 94.50 202 ILE A O 1
ATOM 1532 N N . LEU A 1 203 ? -6.181 -1.189 0.982 1.00 94.69 203 LEU A N 1
ATOM 1533 C CA . LEU A 1 203 ? -4.737 -1.161 0.796 1.00 94.69 203 LEU A CA 1
ATOM 1534 C C . LEU A 1 203 ? -4.406 -1.057 -0.694 1.00 94.69 203 LEU A C 1
ATOM 1536 O O . LEU A 1 203 ? -4.931 -1.811 -1.512 1.00 94.69 203 LEU A O 1
ATOM 1540 N N . MET A 1 204 ? -3.513 -0.134 -1.035 1.00 95.00 204 MET A N 1
ATOM 1541 C CA . MET A 1 204 ? -2.996 0.064 -2.393 1.00 95.00 204 MET A CA 1
ATOM 1542 C C . MET A 1 204 ? -1.463 0.069 -2.374 1.00 95.00 204 MET A C 1
ATOM 1544 O O . MET A 1 204 ? -0.853 0.315 -1.330 1.00 95.00 204 MET A O 1
ATOM 1548 N N . GLY A 1 205 ? -0.812 -0.201 -3.503 1.00 92.75 205 GLY A N 1
ATOM 1549 C CA . GLY A 1 205 ? 0.638 -0.067 -3.606 1.00 92.75 205 GLY A CA 1
ATOM 1550 C C . GLY A 1 205 ? 1.039 1.407 -3.657 1.00 92.75 205 GLY A C 1
ATOM 1551 O O . GLY A 1 205 ? 0.345 2.248 -4.216 1.00 92.75 205 GLY A O 1
ATOM 1552 N N . ALA A 1 206 ? 2.182 1.772 -3.081 1.00 90.12 206 ALA A N 1
ATOM 1553 C CA . ALA A 1 206 ? 2.742 3.116 -3.236 1.00 90.12 206 ALA A CA 1
ATOM 1554 C C . ALA A 1 206 ? 3.544 3.249 -4.549 1.00 90.12 206 ALA A C 1
ATOM 1556 O O . ALA A 1 206 ? 4.637 3.819 -4.563 1.00 90.12 206 ALA A O 1
ATOM 1557 N N . THR A 1 207 ? 3.014 2.711 -5.651 1.00 87.25 207 THR A N 1
ATOM 1558 C CA . THR A 1 207 ? 3.584 2.839 -7.003 1.00 87.25 207 THR A CA 1
ATOM 1559 C C . THR A 1 207 ? 3.129 4.143 -7.664 1.00 87.25 207 THR A C 1
ATOM 1561 O O . THR A 1 207 ? 2.341 4.897 -7.092 1.00 87.25 207 THR A O 1
ATOM 1564 N N . GLY A 1 208 ? 3.609 4.433 -8.878 1.00 85.81 208 GLY A N 1
ATOM 1565 C CA . GLY A 1 208 ? 3.121 5.583 -9.649 1.00 85.81 208 GLY A CA 1
ATOM 1566 C C . GLY A 1 208 ? 1.600 5.556 -9.851 1.00 85.81 208 GLY A C 1
ATOM 1567 O O . GLY A 1 208 ? 0.951 6.586 -9.693 1.00 85.81 208 GLY A O 1
ATOM 1568 N N . LEU A 1 209 ? 1.035 4.370 -10.105 1.00 88.88 209 LEU A N 1
ATOM 1569 C CA . LEU A 1 209 ? -0.402 4.162 -10.274 1.00 88.88 209 LEU A CA 1
ATOM 1570 C C . LEU A 1 209 ? -1.138 4.289 -8.936 1.00 88.88 209 LEU A C 1
ATOM 1572 O O . LEU A 1 209 ? -2.057 5.096 -8.806 1.00 88.88 209 LEU A O 1
ATOM 1576 N N . GLY A 1 210 ? -0.721 3.532 -7.919 1.00 89.06 210 GLY A N 1
ATOM 1577 C CA . GLY A 1 210 ? -1.441 3.492 -6.648 1.00 89.06 210 GLY A CA 1
ATOM 1578 C C . GLY A 1 210 ? -1.382 4.807 -5.867 1.00 89.06 210 GLY A C 1
ATOM 1579 O O . GLY A 1 210 ? -2.364 5.180 -5.229 1.00 89.06 210 GLY A O 1
ATOM 1580 N N . ARG A 1 211 ? -0.288 5.578 -5.967 1.00 91.00 211 ARG A N 1
ATOM 1581 C CA . ARG A 1 211 ? -0.191 6.918 -5.350 1.00 91.00 211 ARG A CA 1
ATOM 1582 C C . ARG A 1 211 ? -1.139 7.927 -5.987 1.00 91.00 211 ARG A C 1
ATOM 1584 O O . ARG A 1 211 ? -1.676 8.767 -5.267 1.00 91.00 211 ARG A O 1
ATOM 1591 N N . ASP A 1 212 ? -1.324 7.846 -7.301 1.00 92.06 212 ASP A N 1
ATOM 1592 C CA . ASP A 1 212 ? -2.274 8.682 -8.032 1.00 92.06 212 ASP A CA 1
ATOM 1593 C C . ASP A 1 212 ? -3.717 8.284 -7.678 1.00 92.06 212 ASP A C 1
ATOM 1595 O O . ASP A 1 212 ? -4.479 9.091 -7.142 1.00 92.06 212 ASP A O 1
ATOM 1599 N N . LEU A 1 213 ? -4.061 7.002 -7.849 1.00 92.56 213 LEU A N 1
ATOM 1600 C CA . LEU A 1 213 ? -5.409 6.489 -7.603 1.00 92.56 213 LEU A CA 1
ATOM 1601 C C . LEU A 1 213 ? -5.870 6.695 -6.154 1.00 92.56 213 LEU A C 1
ATOM 1603 O O . LEU A 1 213 ? -6.979 7.185 -5.924 1.00 92.56 213 LEU A O 1
ATOM 1607 N N . ALA A 1 214 ? -5.030 6.352 -5.172 1.00 93.38 214 ALA A N 1
ATOM 1608 C CA . ALA A 1 214 ? -5.397 6.434 -3.761 1.00 93.38 214 ALA A CA 1
ATOM 1609 C C . ALA A 1 214 ? -5.762 7.864 -3.345 1.00 93.38 214 ALA A C 1
ATOM 1611 O O . ALA A 1 214 ? -6.732 8.060 -2.612 1.00 93.38 214 ALA A O 1
ATOM 1612 N N . GLY A 1 215 ? -5.018 8.864 -3.835 1.00 92.75 215 GLY A N 1
ATOM 1613 C CA . GLY A 1 215 ? -5.263 10.273 -3.524 1.00 92.75 215 GLY A CA 1
ATOM 1614 C C . GLY A 1 215 ? -6.625 10.759 -4.020 1.00 92.75 215 GLY A C 1
ATOM 1615 O O . GLY A 1 215 ? -7.372 11.403 -3.275 1.00 92.75 215 GLY A O 1
ATOM 1616 N N . VAL A 1 216 ? -6.983 10.411 -5.259 1.00 92.69 216 VAL A N 1
ATOM 1617 C CA . VAL A 1 216 ? -8.266 10.825 -5.849 1.00 92.69 216 VAL A CA 1
ATOM 1618 C C . VAL A 1 216 ? -9.438 10.083 -5.202 1.00 92.69 216 VAL A C 1
ATOM 1620 O O . VAL A 1 216 ? -10.444 10.710 -4.862 1.00 92.69 216 VAL A O 1
ATOM 1623 N N . VAL A 1 217 ? -9.303 8.776 -4.955 1.00 93.00 217 VAL A N 1
ATOM 1624 C CA . VAL A 1 217 ? -10.344 7.967 -4.294 1.00 93.00 217 VAL A CA 1
ATOM 1625 C C . VAL A 1 217 ? -10.610 8.464 -2.871 1.00 93.00 217 VAL A C 1
ATOM 1627 O O . VAL A 1 217 ? -11.766 8.682 -2.509 1.00 93.00 217 VAL A O 1
ATOM 1630 N N . ALA A 1 218 ? -9.562 8.726 -2.084 1.00 93.31 218 ALA A N 1
ATOM 1631 C CA . ALA A 1 218 ? -9.709 9.229 -0.718 1.00 93.31 218 ALA A CA 1
ATOM 1632 C C . ALA A 1 218 ? -10.410 10.596 -0.670 1.00 93.31 218 ALA A C 1
ATOM 1634 O O . ALA A 1 218 ? -11.265 10.830 0.184 1.00 93.31 218 ALA A O 1
ATOM 1635 N N . THR A 1 219 ? -10.100 11.473 -1.632 1.00 92.62 219 THR A N 1
ATOM 1636 C CA . THR A 1 219 ? -10.744 12.788 -1.757 1.00 92.62 219 THR A CA 1
ATOM 1637 C C . THR A 1 219 ? -12.227 12.654 -2.096 1.00 92.62 219 THR A C 1
ATOM 1639 O O . THR A 1 219 ? -13.058 13.338 -1.501 1.00 92.62 219 THR A O 1
ATOM 1642 N N . LYS A 1 220 ? -12.583 11.759 -3.027 1.00 91.62 220 LYS A N 1
ATOM 1643 C CA . LYS A 1 220 ? -13.978 11.558 -3.443 1.00 91.62 220 LYS A CA 1
ATOM 1644 C C . LYS A 1 220 ? -14.837 10.950 -2.334 1.00 91.62 220 LYS A C 1
ATOM 1646 O O . LYS A 1 220 ? -15.980 11.367 -2.171 1.00 91.62 220 LYS A O 1
ATOM 1651 N N . LEU A 1 221 ? -14.280 10.001 -1.585 1.00 89.06 221 LEU A N 1
ATOM 1652 C CA . LEU A 1 221 ? -14.945 9.330 -0.465 1.00 89.06 221 LEU A CA 1
ATOM 1653 C C . LEU A 1 221 ? -14.892 10.138 0.842 1.00 89.06 221 LEU A C 1
ATOM 1655 O O . LEU A 1 221 ? -15.484 9.722 1.833 1.00 89.06 221 LEU A O 1
ATOM 1659 N N . ALA A 1 222 ? -14.181 11.273 0.857 1.00 90.75 222 ALA A N 1
ATOM 1660 C CA . ALA A 1 222 ? -13.950 12.103 2.039 1.00 90.75 222 ALA A CA 1
ATOM 1661 C C . ALA A 1 222 ? -13.413 11.300 3.244 1.00 90.75 222 ALA A C 1
ATOM 1663 O O . ALA A 1 222 ? -13.875 11.462 4.375 1.00 90.75 222 ALA A O 1
ATOM 1664 N N . THR A 1 223 ? -12.431 10.429 2.994 1.00 91.06 223 THR A N 1
ATOM 1665 C CA . THR A 1 223 ? -11.827 9.560 4.015 1.00 91.06 223 THR A CA 1
ATOM 1666 C C . THR A 1 223 ? -10.328 9.816 4.198 1.00 91.06 223 THR A C 1
ATOM 1668 O O . THR A 1 223 ? -9.687 10.507 3.405 1.00 91.06 223 THR A O 1
ATOM 1671 N N . GLY A 1 224 ? -9.759 9.273 5.276 1.00 91.19 224 GLY A N 1
ATOM 1672 C CA . GLY A 1 224 ? -8.336 9.376 5.585 1.00 91.19 224 GLY A CA 1
ATOM 1673 C C . GLY A 1 224 ? -7.476 8.447 4.725 1.00 91.19 224 GLY A C 1
ATOM 1674 O O . GLY A 1 224 ? -7.775 7.259 4.590 1.00 91.19 224 GLY A O 1
ATOM 1675 N N . LEU A 1 225 ? -6.372 8.988 4.202 1.00 94.25 225 LEU A N 1
ATOM 1676 C CA . LEU A 1 225 ? -5.346 8.251 3.470 1.00 94.25 225 LEU A CA 1
ATOM 1677 C C . LEU A 1 225 ? -3.978 8.455 4.115 1.00 94.25 225 LEU A C 1
ATOM 1679 O O . LEU A 1 225 ? -3.484 9.583 4.189 1.00 94.25 225 LEU A O 1
ATOM 1683 N N . THR A 1 226 ? -3.321 7.357 4.479 1.00 93.12 226 THR A N 1
ATOM 1684 C CA . THR A 1 226 ? -1.916 7.394 4.896 1.00 93.12 226 THR A CA 1
ATOM 1685 C C . THR A 1 226 ? -1.024 6.882 3.776 1.00 93.12 226 THR A C 1
ATOM 1687 O O . THR A 1 226 ? -1.105 5.724 3.365 1.00 93.12 226 THR A O 1
ATOM 1690 N N . ALA A 1 227 ? -0.170 7.771 3.269 1.00 91.44 227 ALA A N 1
ATOM 1691 C CA . ALA A 1 227 ? 0.734 7.441 2.178 1.00 91.44 227 ALA A CA 1
ATOM 1692 C C . ALA A 1 227 ? 2.006 6.708 2.653 1.00 91.44 227 ALA A C 1
ATOM 1694 O O . ALA A 1 227 ? 2.487 6.943 3.760 1.00 91.44 227 ALA A O 1
ATOM 1695 N N . ASP A 1 228 ? 2.576 5.885 1.773 1.00 89.56 228 ASP A N 1
ATOM 1696 C CA . ASP A 1 228 ? 3.879 5.219 1.905 1.00 89.56 228 ASP A CA 1
ATOM 1697 C C . ASP A 1 228 ? 4.134 4.554 3.277 1.00 89.56 228 ASP A C 1
ATOM 1699 O O . ASP A 1 228 ? 5.145 4.795 3.942 1.00 89.56 228 ASP A O 1
ATOM 1703 N N . CYS A 1 229 ? 3.177 3.740 3.730 1.00 91.50 229 CYS A N 1
ATOM 1704 C CA . CYS A 1 229 ? 3.264 3.009 4.988 1.00 91.50 229 CYS A CA 1
ATOM 1705 C C . CYS A 1 229 ? 4.295 1.884 4.920 1.00 91.50 229 CYS A C 1
ATOM 1707 O O . CYS A 1 229 ? 4.391 1.155 3.931 1.00 91.50 229 CYS A O 1
ATOM 1709 N N . THR A 1 230 ? 5.025 1.716 6.020 1.00 87.88 230 THR A N 1
ATOM 1710 C CA . THR A 1 230 ? 6.001 0.637 6.213 1.00 87.88 230 THR A CA 1
ATOM 1711 C C . THR A 1 230 ? 5.529 -0.390 7.237 1.00 87.88 230 THR A C 1
ATOM 1713 O O . THR A 1 230 ? 6.035 -1.505 7.269 1.00 87.88 230 THR A O 1
ATOM 1716 N N . GLY A 1 231 ? 4.573 -0.026 8.091 1.00 88.62 231 GLY A N 1
ATOM 1717 C CA . GLY A 1 231 ? 3.989 -0.915 9.086 1.00 88.62 231 GLY A CA 1
ATOM 1718 C C . GLY A 1 231 ? 2.480 -0.761 9.117 1.00 88.62 231 GLY A C 1
ATOM 1719 O O . GLY A 1 231 ? 1.964 0.354 9.060 1.00 88.62 231 GLY A O 1
ATOM 1720 N N . LEU A 1 232 ? 1.789 -1.892 9.201 1.00 90.50 232 LEU A N 1
ATOM 1721 C CA . LEU A 1 232 ? 0.346 -1.957 9.384 1.00 90.50 232 LEU A CA 1
ATOM 1722 C C . LEU A 1 232 ? 0.062 -2.912 10.537 1.00 90.50 232 LEU A C 1
ATOM 1724 O O . LEU A 1 232 ? 0.498 -4.066 10.513 1.00 90.50 232 LEU A O 1
ATOM 1728 N N . SER A 1 233 ? -0.657 -2.430 11.537 1.00 87.94 233 SER A N 1
ATOM 1729 C CA . SER A 1 233 ? -1.169 -3.246 12.630 1.00 87.94 233 SER A CA 1
ATOM 1730 C C . SER A 1 233 ? -2.568 -2.790 13.000 1.00 87.94 233 SER A C 1
ATOM 1732 O O . SER A 1 233 ? -3.085 -1.806 12.475 1.00 87.94 233 SER A O 1
ATOM 1734 N N . ILE A 1 234 ? -3.211 -3.547 13.872 1.00 87.12 234 ILE A N 1
ATOM 1735 C CA . ILE A 1 234 ? -4.565 -3.272 14.316 1.00 87.12 234 ILE A CA 1
ATOM 1736 C C . ILE A 1 234 ? -4.526 -2.995 15.804 1.00 87.12 234 ILE A C 1
ATOM 1738 O O . ILE A 1 234 ? -3.903 -3.744 16.551 1.00 87.12 234 ILE A O 1
ATOM 1742 N N . ASP A 1 235 ? -5.159 -1.896 16.197 1.00 82.88 235 ASP A N 1
ATOM 1743 C CA . ASP A 1 235 ? -5.307 -1.518 17.596 1.00 82.88 235 ASP A CA 1
ATOM 1744 C C . ASP A 1 235 ? -6.420 -2.327 18.282 1.00 82.88 235 ASP A C 1
ATOM 1746 O O . ASP A 1 235 ? -7.316 -2.851 17.615 1.00 82.88 235 ASP A O 1
ATOM 1750 N N . GLU A 1 236 ? -6.417 -2.366 19.616 1.00 73.94 236 GLU A N 1
ATOM 1751 C CA . GLU A 1 236 ? -7.425 -3.054 20.441 1.00 73.94 236 GLU A CA 1
ATOM 1752 C C . GLU A 1 236 ? -8.848 -2.539 20.175 1.00 73.94 236 GLU A C 1
ATOM 1754 O O . GLU A 1 236 ? -9.819 -3.293 20.234 1.00 73.94 236 GLU A O 1
ATOM 1759 N N . LYS A 1 237 ? -8.974 -1.257 19.807 1.00 68.31 237 LYS A N 1
ATOM 1760 C CA . LYS A 1 237 ? -10.244 -0.620 19.421 1.00 68.31 237 LYS A CA 1
ATOM 1761 C C . LYS A 1 237 ? -10.742 -1.016 18.037 1.00 68.31 237 LYS A C 1
ATOM 1763 O O . LYS A 1 237 ? -11.819 -0.592 17.623 1.00 68.31 237 LYS A O 1
ATOM 1768 N N . GLY A 1 238 ? -9.946 -1.769 17.293 1.00 74.50 238 GLY A N 1
ATOM 1769 C CA . GLY A 1 238 ? -10.243 -2.068 15.916 1.00 74.50 238 GLY A CA 1
ATOM 1770 C C . GLY A 1 238 ? -10.115 -0.839 15.008 1.00 74.50 238 GLY A C 1
ATOM 1771 O O . GLY A 1 238 ? -10.956 -0.607 14.140 1.00 74.50 238 GLY A O 1
ATOM 1772 N N . ASN A 1 239 ? -9.006 -0.107 15.102 1.00 83.75 239 ASN A N 1
ATOM 1773 C CA . ASN A 1 239 ? -8.577 0.809 14.040 1.00 83.75 239 ASN A CA 1
ATOM 1774 C C . ASN A 1 239 ? -7.266 0.326 13.407 1.00 83.75 239 ASN A C 1
ATOM 1776 O O . ASN A 1 239 ? -6.524 -0.455 14.005 1.00 83.75 239 ASN A O 1
ATOM 1780 N N . LEU A 1 240 ? -7.011 0.732 12.164 1.00 87.06 240 LEU A N 1
ATOM 1781 C CA . LEU A 1 240 ? -5.777 0.417 11.453 1.00 87.06 240 LEU A CA 1
ATOM 1782 C C . LEU A 1 240 ? -4.692 1.406 11.891 1.00 87.06 240 LEU A C 1
ATOM 1784 O O . LEU A 1 240 ? -4.772 2.599 11.605 1.00 87.06 240 LEU A O 1
ATOM 1788 N N . MET A 1 241 ? -3.665 0.896 12.560 1.00 90.50 241 MET A N 1
ATOM 1789 C CA . MET A 1 241 ? -2.462 1.648 12.885 1.00 90.50 241 MET A CA 1
ATOM 1790 C C . MET A 1 241 ? -1.520 1.635 11.689 1.00 90.50 241 MET A C 1
ATOM 1792 O O . MET A 1 241 ? -0.991 0.595 11.291 1.00 90.50 241 MET A O 1
ATOM 1796 N N . GLN A 1 242 ? -1.336 2.814 11.105 1.00 92.62 242 GLN A N 1
ATOM 1797 C CA . GLN A 1 242 ? -0.579 3.011 9.881 1.00 92.62 242 GLN A CA 1
ATOM 1798 C C . GLN A 1 242 ? 0.739 3.694 10.224 1.00 92.62 242 GLN A C 1
ATOM 1800 O O . GLN A 1 242 ? 0.805 4.911 10.403 1.00 92.62 242 GLN A O 1
ATOM 1805 N N . THR A 1 243 ? 1.804 2.906 10.324 1.00 90.88 243 THR A N 1
ATOM 1806 C CA . THR A 1 243 ? 3.140 3.418 10.619 1.00 90.88 243 THR A CA 1
ATOM 1807 C C . THR A 1 243 ? 3.833 3.804 9.325 1.00 90.88 243 THR A C 1
ATOM 1809 O O . THR A 1 243 ? 4.029 2.970 8.434 1.00 90.88 243 THR A O 1
ATOM 1812 N N . ARG A 1 244 ? 4.242 5.069 9.224 1.00 91.81 244 ARG A N 1
ATOM 1813 C CA . ARG A 1 244 ? 4.996 5.577 8.081 1.00 91.81 244 ARG A CA 1
ATOM 1814 C C . ARG A 1 244 ? 6.200 6.425 8.498 1.00 91.81 244 ARG A C 1
ATOM 1816 O O . ARG A 1 244 ? 6.129 7.148 9.495 1.00 91.81 244 ARG A O 1
ATOM 1823 N N . PRO A 1 245 ? 7.279 6.415 7.704 1.00 87.75 245 PRO A N 1
ATOM 1824 C CA . PRO A 1 245 ? 8.330 7.409 7.811 1.00 87.75 245 PRO A CA 1
ATOM 1825 C C . PRO A 1 245 ? 7.852 8.767 7.271 1.00 87.75 245 PRO A C 1
ATOM 1827 O O . PRO A 1 245 ? 7.200 8.869 6.223 1.00 87.75 245 PRO A O 1
ATOM 1830 N N . ALA A 1 246 ? 8.216 9.825 7.982 1.00 84.06 246 ALA A N 1
ATOM 1831 C CA . ALA A 1 246 ? 8.074 11.224 7.605 1.00 84.06 246 ALA A CA 1
ATOM 1832 C C . ALA A 1 246 ? 9.443 11.925 7.692 1.00 84.06 246 ALA A C 1
ATOM 1834 O O . ALA A 1 246 ? 10.402 11.379 8.243 1.00 84.06 246 ALA A O 1
ATOM 1835 N N . PHE A 1 247 ? 9.553 13.126 7.113 1.00 81.94 247 PHE A N 1
ATOM 1836 C CA . PHE A 1 247 ? 10.790 13.927 7.114 1.00 81.94 247 PHE A CA 1
ATOM 1837 C C . PHE A 1 247 ? 12.030 13.158 6.620 1.00 81.94 247 PHE A C 1
ATOM 1839 O O . PHE A 1 247 ? 13.070 13.138 7.278 1.00 81.94 247 PHE A O 1
ATOM 1846 N N . GLY A 1 248 ? 11.905 12.490 5.468 1.00 72.12 248 GLY A N 1
ATOM 1847 C CA . GLY A 1 248 ? 13.009 11.737 4.859 1.00 72.12 248 GLY A CA 1
ATOM 1848 C C . GLY A 1 248 ? 13.431 10.489 5.641 1.00 72.12 248 GLY A C 1
ATOM 1849 O O . GLY A 1 248 ? 14.561 10.050 5.489 1.00 72.12 248 GLY A O 1
ATOM 1850 N N . GLY A 1 249 ? 12.554 9.943 6.493 1.00 75.44 249 GLY A N 1
ATOM 1851 C CA . GLY A 1 249 ? 12.837 8.751 7.302 1.00 75.44 249 GLY A CA 1
ATOM 1852 C C . GLY A 1 249 ? 13.238 9.034 8.749 1.00 75.44 249 GLY A C 1
ATOM 1853 O O . GLY A 1 249 ? 13.324 8.099 9.534 1.00 75.44 249 GLY A O 1
ATOM 1854 N N . ASN A 1 250 ? 13.429 10.300 9.130 1.00 76.81 250 ASN A N 1
ATOM 1855 C CA . ASN A 1 250 ? 13.887 10.659 10.477 1.00 76.81 250 ASN A CA 1
ATOM 1856 C C . ASN A 1 250 ? 12.818 10.489 11.562 1.00 76.81 250 ASN A C 1
ATOM 1858 O O . ASN A 1 250 ? 13.150 10.334 12.735 1.00 76.81 250 ASN A O 1
ATOM 1862 N N . ILE A 1 251 ? 11.538 10.563 11.191 1.00 85.06 251 ILE A N 1
ATOM 1863 C CA . ILE A 1 251 ? 10.424 10.456 12.133 1.00 85.06 251 ILE A CA 1
ATOM 1864 C C . ILE A 1 251 ? 9.535 9.306 11.695 1.00 85.06 251 ILE A C 1
ATOM 1866 O O . ILE A 1 251 ? 9.072 9.278 10.557 1.00 85.06 251 ILE A O 1
ATOM 1870 N N . MET A 1 252 ? 9.259 8.387 12.613 1.00 86.94 252 MET A N 1
ATOM 1871 C CA . MET A 1 252 ? 8.239 7.362 12.432 1.00 86.94 252 MET A CA 1
ATOM 1872 C C . MET A 1 252 ? 6.949 7.862 13.074 1.00 86.94 252 MET A C 1
ATOM 1874 O O . MET A 1 252 ? 6.919 8.137 14.271 1.00 86.94 252 MET A O 1
ATOM 1878 N N . ALA A 1 253 ? 5.901 8.013 12.271 1.00 90.25 253 ALA A N 1
ATOM 1879 C CA . ALA A 1 253 ? 4.586 8.427 12.733 1.00 90.25 253 ALA A CA 1
ATOM 1880 C C . ALA A 1 253 ? 3.604 7.269 12.564 1.00 90.25 253 ALA A C 1
ATOM 1882 O O . ALA A 1 253 ? 3.495 6.704 11.474 1.00 90.25 253 ALA A O 1
ATOM 1883 N N . THR A 1 254 ? 2.885 6.943 13.633 1.00 91.94 254 THR A N 1
ATOM 1884 C CA . THR A 1 254 ? 1.737 6.036 13.583 1.00 91.94 254 THR A CA 1
ATOM 1885 C C . THR A 1 254 ? 0.481 6.884 13.497 1.00 91.94 254 THR A C 1
ATOM 1887 O O . THR A 1 254 ? 0.186 7.655 14.408 1.00 91.94 254 THR A O 1
ATOM 1890 N N . ILE A 1 255 ? -0.220 6.779 12.374 1.00 92.38 255 ILE A N 1
ATOM 1891 C CA . ILE A 1 255 ? -1.421 7.554 12.075 1.00 92.38 255 ILE A CA 1
ATOM 1892 C C . ILE A 1 255 ? -2.612 6.600 12.109 1.00 92.38 255 ILE A C 1
ATOM 1894 O O . ILE A 1 255 ? -2.513 5.456 11.662 1.00 92.38 255 ILE A O 1
ATOM 1898 N N . VAL A 1 256 ? -3.727 7.067 12.664 1.00 91.19 256 VAL A N 1
ATOM 1899 C CA . VAL A 1 256 ? -4.968 6.300 12.783 1.00 91.19 256 VAL A CA 1
ATOM 1900 C C . VAL A 1 256 ? -6.122 7.162 12.280 1.00 91.19 256 VAL A C 1
ATOM 1902 O O . VAL A 1 256 ? -6.150 8.372 12.513 1.00 91.19 256 VAL A O 1
ATOM 1905 N N . CYS A 1 257 ? -7.065 6.553 11.560 1.00 86.44 257 CYS A N 1
ATOM 1906 C CA . CYS A 1 257 ? -8.284 7.215 11.109 1.00 86.44 257 CYS A CA 1
ATOM 1907 C C . CYS A 1 257 ? -9.492 6.686 11.894 1.00 86.44 257 CYS A C 1
ATOM 1909 O O . CYS A 1 257 ? -10.123 5.695 11.523 1.00 86.44 257 CYS A O 1
ATOM 1911 N N . ASP A 1 258 ? -9.821 7.364 12.994 1.00 81.56 258 ASP A N 1
ATOM 1912 C CA . ASP A 1 258 ? -10.856 6.892 13.922 1.00 81.56 258 ASP A CA 1
ATOM 1913 C C . ASP A 1 258 ? -12.283 7.145 13.414 1.00 81.56 258 ASP A C 1
ATOM 1915 O O . ASP A 1 258 ? -13.193 6.373 13.706 1.00 81.56 258 ASP A O 1
ATOM 1919 N N . LYS A 1 259 ? -12.491 8.230 12.653 1.00 82.06 259 LYS A N 1
ATOM 1920 C CA . LYS A 1 259 ? -13.835 8.763 12.358 1.00 82.06 259 LYS A CA 1
ATOM 1921 C C . LYS A 1 259 ? -14.387 8.427 10.976 1.00 82.06 259 LYS A C 1
ATOM 1923 O O . LYS A 1 259 ? -15.603 8.422 10.806 1.00 82.06 259 LYS A O 1
ATOM 1928 N N . PHE A 1 260 ? -13.526 8.167 9.997 1.00 85.25 260 PHE A N 1
ATOM 1929 C CA . PHE A 1 260 ? -13.931 8.006 8.599 1.00 85.25 260 PHE A CA 1
ATOM 1930 C C . PHE A 1 260 ? -13.626 6.595 8.087 1.00 85.25 260 PHE A C 1
ATOM 1932 O O . PHE A 1 260 ? -12.716 5.913 8.573 1.00 85.25 260 PHE A O 1
ATOM 1939 N N . ARG A 1 261 ? -14.430 6.137 7.125 1.00 86.56 261 ARG A N 1
ATOM 1940 C CA . ARG A 1 261 ? -14.280 4.856 6.426 1.00 86.56 261 ARG A CA 1
ATOM 1941 C C . ARG A 1 261 ? -14.493 5.071 4.928 1.00 86.56 261 ARG A C 1
ATOM 1943 O O . ARG A 1 261 ? -15.261 5.964 4.572 1.00 86.56 261 ARG A O 1
ATOM 1950 N N . PRO A 1 262 ? -13.847 4.270 4.067 1.00 91.06 262 PRO A N 1
ATOM 1951 C CA . PRO A 1 262 ? -12.871 3.214 4.383 1.00 91.06 262 PRO A CA 1
ATOM 1952 C C . PRO A 1 262 ? -11.527 3.775 4.878 1.00 91.06 262 PRO A C 1
ATOM 1954 O O . PRO A 1 262 ? -11.122 4.863 4.479 1.00 91.06 262 PRO A O 1
ATOM 1957 N N . GLN A 1 263 ? -10.810 3.044 5.73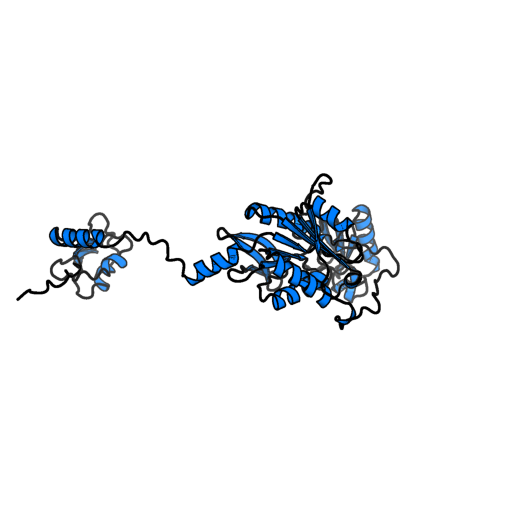3 1.00 91.88 263 GLN A N 1
ATOM 1958 C CA . GLN A 1 263 ? -9.442 3.405 6.129 1.00 91.88 263 GLN A CA 1
ATOM 1959 C C . GLN A 1 263 ? -8.486 3.074 4.985 1.00 91.88 263 GLN A C 1
ATOM 1961 O O . GLN A 1 263 ? -8.310 1.902 4.653 1.00 91.88 263 GLN A O 1
ATOM 1966 N N . MET A 1 264 ? -7.863 4.088 4.384 1.00 94.25 264 MET A N 1
ATOM 1967 C CA . MET A 1 264 ? -7.018 3.886 3.209 1.00 94.25 264 MET A CA 1
ATOM 1968 C C . MET A 1 264 ? -5.532 3.996 3.544 1.00 94.25 264 MET A C 1
ATOM 1970 O O . MET A 1 264 ? -5.099 4.901 4.263 1.00 94.25 264 MET A O 1
ATOM 1974 N N . SER A 1 265 ? -4.729 3.088 2.990 1.00 94.62 265 SER A N 1
ATOM 1975 C CA . SER A 1 265 ? -3.267 3.136 3.061 1.00 94.62 265 SER A CA 1
ATOM 1976 C C . SER A 1 265 ? -2.651 2.815 1.711 1.00 94.62 265 SER A C 1
ATOM 1978 O O . SER A 1 265 ? -3.040 1.835 1.078 1.00 94.62 265 SER A O 1
ATOM 1980 N N . THR A 1 266 ? -1.635 3.578 1.307 1.00 94.69 266 THR A N 1
ATOM 1981 C CA . THR A 1 266 ? -0.685 3.077 0.305 1.00 94.69 266 THR A CA 1
ATOM 1982 C C . THR A 1 266 ? 0.517 2.478 1.021 1.00 94.69 266 THR A C 1
ATOM 1984 O O . THR A 1 266 ? 1.105 3.152 1.870 1.00 94.69 266 THR A O 1
ATOM 1987 N N . VAL A 1 267 ? 0.931 1.274 0.653 1.00 92.31 267 VAL A N 1
ATOM 1988 C CA . VAL A 1 267 ? 2.065 0.582 1.273 1.00 92.31 267 VAL A CA 1
ATOM 1989 C C . VAL A 1 267 ? 3.269 0.625 0.355 1.00 92.31 267 VAL A C 1
ATOM 1991 O O . VAL A 1 267 ? 3.157 0.414 -0.854 1.00 92.31 267 VAL A O 1
ATOM 1994 N N . ARG A 1 268 ? 4.435 0.895 0.937 1.00 88.19 268 ARG A N 1
ATOM 1995 C CA . ARG A 1 268 ? 5.690 0.918 0.195 1.00 88.19 268 ARG A CA 1
ATOM 1996 C C . ARG A 1 268 ? 5.970 -0.455 -0.439 1.00 88.19 268 ARG A C 1
ATOM 1998 O O . ARG A 1 268 ? 5.965 -1.450 0.292 1.00 88.19 268 ARG A O 1
ATOM 2005 N N . PRO A 1 269 ? 6.268 -0.520 -1.751 1.00 85.69 269 PRO A N 1
ATOM 2006 C CA . PRO A 1 269 ? 6.699 -1.756 -2.390 1.00 85.69 269 PRO A CA 1
ATOM 2007 C C . PRO A 1 269 ? 7.903 -2.370 -1.679 1.00 85.69 269 PRO A C 1
ATOM 2009 O O . PRO A 1 269 ? 8.775 -1.655 -1.179 1.00 85.69 269 PRO A O 1
ATOM 2012 N N . HIS A 1 270 ? 7.950 -3.695 -1.653 1.00 80.25 270 HIS A N 1
ATOM 2013 C CA . HIS A 1 270 ? 9.008 -4.495 -1.056 1.00 80.25 270 HIS A CA 1
ATOM 2014 C C . HIS A 1 270 ? 9.131 -4.382 0.456 1.00 80.25 270 HIS A C 1
ATOM 2016 O O . HIS A 1 270 ? 10.117 -4.865 0.992 1.00 80.25 270 HIS A O 1
ATOM 2022 N N . VAL A 1 271 ? 8.193 -3.780 1.190 1.00 81.25 271 VAL A N 1
ATOM 2023 C CA . VAL A 1 271 ? 8.264 -3.764 2.664 1.00 81.25 271 VAL A CA 1
ATOM 2024 C C . VAL A 1 271 ? 7.613 -4.998 3.282 1.00 81.25 271 VAL A C 1
ATOM 2026 O O . VAL A 1 271 ? 8.151 -5.555 4.244 1.00 81.25 271 VAL A O 1
ATOM 2029 N N . MET A 1 272 ? 6.504 -5.458 2.708 1.00 85.50 272 MET A N 1
ATOM 2030 C CA . MET A 1 272 ? 5.767 -6.613 3.215 1.00 85.50 272 MET A CA 1
ATOM 2031 C C . MET A 1 272 ? 6.295 -7.909 2.593 1.00 85.50 272 MET A C 1
ATOM 2033 O O . MET A 1 272 ? 6.840 -7.916 1.490 1.00 85.50 272 MET A O 1
ATOM 2037 N N . THR A 1 273 ? 6.165 -9.015 3.320 1.00 81.75 273 THR A N 1
ATOM 2038 C CA . THR A 1 273 ? 6.609 -10.327 2.845 1.00 81.75 273 THR A CA 1
ATOM 2039 C C . THR A 1 273 ? 5.550 -10.943 1.940 1.00 81.75 273 THR A C 1
ATOM 2041 O O . THR A 1 273 ? 4.366 -10.948 2.272 1.00 81.75 273 THR A O 1
ATOM 2044 N N . MET A 1 274 ? 5.980 -11.489 0.803 1.00 81.44 274 MET A N 1
ATOM 2045 C CA . MET A 1 274 ? 5.091 -12.196 -0.113 1.00 81.44 274 MET A CA 1
ATOM 2046 C C . MET A 1 274 ? 4.664 -13.546 0.493 1.00 81.44 274 MET A C 1
ATOM 2048 O O . MET A 1 274 ? 5.536 -14.313 0.916 1.00 81.44 274 MET A O 1
ATOM 2052 N N . PRO A 1 275 ? 3.356 -13.854 0.550 1.00 82.94 275 PRO A N 1
ATOM 2053 C CA . PRO A 1 275 ? 2.881 -15.139 1.044 1.00 82.94 275 PRO A CA 1
ATOM 2054 C C . PRO A 1 275 ? 3.191 -16.263 0.038 1.00 82.94 275 PRO A C 1
ATOM 2056 O O . PRO A 1 275 ? 3.334 -15.999 -1.161 1.00 82.94 275 PRO A O 1
ATOM 2059 N N . PRO A 1 276 ? 3.291 -17.527 0.495 1.00 83.06 276 PRO A N 1
ATOM 2060 C CA . PRO A 1 276 ? 3.434 -18.659 -0.410 1.00 83.06 276 PRO A CA 1
ATOM 2061 C C . PRO A 1 276 ? 2.182 -18.793 -1.283 1.00 83.06 276 PRO A C 1
ATOM 2063 O O . PRO A 1 276 ? 1.061 -18.648 -0.797 1.00 83.06 276 PRO A O 1
ATOM 2066 N N . PHE A 1 277 ? 2.384 -19.079 -2.567 1.00 85.38 277 PHE A N 1
ATOM 2067 C CA . PHE A 1 277 ? 1.295 -19.301 -3.510 1.00 85.38 277 PHE A CA 1
ATOM 2068 C C . PHE A 1 277 ? 0.663 -20.676 -3.275 1.00 85.38 277 PHE A C 1
ATOM 2070 O O . PHE A 1 277 ? 1.353 -21.694 -3.367 1.00 85.38 277 PHE A O 1
ATOM 2077 N N . ASP A 1 278 ? -0.639 -20.705 -2.998 1.00 83.94 278 ASP A N 1
ATOM 2078 C CA . ASP A 1 278 ? -1.416 -21.931 -2.856 1.00 83.94 278 ASP A CA 1
ATOM 2079 C C . ASP A 1 278 ? -2.362 -22.121 -4.058 1.00 83.94 278 ASP A C 1
ATOM 2081 O O . ASP A 1 278 ? -3.406 -21.472 -4.143 1.00 83.94 278 ASP A O 1
ATOM 2085 N N . PRO A 1 279 ? -2.049 -23.034 -4.993 1.00 74.12 279 PRO A N 1
ATOM 2086 C CA . PRO A 1 279 ? -2.899 -23.301 -6.150 1.00 74.12 279 PRO A CA 1
ATOM 2087 C C . PRO A 1 279 ? -4.226 -23.996 -5.799 1.00 74.12 279 PRO A C 1
ATOM 2089 O O . PRO A 1 279 ? -5.106 -24.072 -6.654 1.00 74.12 279 PRO A O 1
ATOM 2092 N N . ALA A 1 280 ? -4.384 -24.529 -4.581 1.00 76.19 280 ALA A N 1
ATOM 2093 C CA . ALA A 1 280 ? -5.607 -25.203 -4.141 1.00 76.19 280 ALA A CA 1
ATOM 2094 C C . ALA A 1 280 ? -6.608 -24.261 -3.448 1.00 76.19 280 ALA A C 1
ATOM 2096 O O . ALA A 1 280 ? -7.713 -24.692 -3.095 1.00 76.19 280 ALA A O 1
ATOM 2097 N N . ALA A 1 281 ? -6.243 -22.990 -3.255 1.00 77.88 281 ALA A N 1
ATOM 2098 C CA . ALA A 1 281 ? -7.106 -21.998 -2.635 1.00 77.88 281 ALA A CA 1
ATOM 2099 C C . ALA A 1 281 ? -8.398 -21.807 -3.447 1.00 77.88 281 ALA A C 1
ATOM 2101 O O . ALA A 1 281 ? -8.388 -21.662 -4.671 1.00 77.88 281 ALA A O 1
ATOM 2102 N N . LYS A 1 282 ? -9.538 -21.812 -2.750 1.00 81.38 282 LYS A N 1
ATOM 2103 C CA . LYS A 1 282 ? -10.852 -21.526 -3.332 1.00 81.38 282 LYS A CA 1
ATOM 2104 C C . LYS A 1 282 ? -11.269 -20.120 -2.931 1.00 81.38 282 LYS A C 1
ATOM 2106 O O . LYS A 1 282 ? -11.259 -19.802 -1.745 1.00 81.38 282 LYS A O 1
ATOM 2111 N N . GLY A 1 283 ? -11.673 -19.326 -3.913 1.00 80.94 283 GLY A N 1
ATOM 2112 C CA . GLY A 1 283 ? -12.204 -17.984 -3.714 1.00 80.94 283 GLY A CA 1
ATOM 2113 C C . GLY A 1 283 ? -13.387 -17.724 -4.636 1.00 80.94 283 GLY A C 1
ATOM 2114 O O . GLY A 1 283 ? -13.586 -18.424 -5.632 1.00 80.94 283 GLY A O 1
ATOM 2115 N N . GLU A 1 284 ? -14.189 -16.734 -4.277 1.00 90.25 284 GLU A N 1
ATOM 2116 C CA . GLU A 1 284 ? -15.347 -16.287 -5.046 1.00 90.25 284 GLU A CA 1
ATOM 2117 C C . GLU A 1 284 ? -14.951 -15.107 -5.939 1.00 90.25 284 GLU A C 1
ATOM 2119 O O . GLU A 1 284 ? -14.326 -14.155 -5.474 1.00 90.25 284 GLU A O 1
ATOM 2124 N N . ILE A 1 285 ? -15.310 -15.159 -7.224 1.00 89.81 285 ILE A N 1
ATOM 2125 C CA . ILE A 1 285 ? -15.099 -14.051 -8.162 1.00 89.81 285 ILE A CA 1
ATOM 2126 C C . ILE A 1 285 ? -16.448 -13.377 -8.397 1.00 89.81 285 ILE A C 1
ATOM 2128 O O . ILE A 1 285 ? -17.337 -13.969 -9.010 1.00 89.81 285 ILE A O 1
ATOM 2132 N N . VAL A 1 286 ? -16.578 -12.138 -7.933 1.00 90.69 286 VAL A N 1
ATOM 2133 C CA . VAL A 1 286 ? -17.760 -11.294 -8.127 1.00 90.69 286 VAL A CA 1
ATOM 2134 C C . VAL A 1 286 ? -17.472 -10.352 -9.287 1.00 90.69 286 VAL A C 1
ATOM 2136 O O . VAL A 1 286 ? -16.525 -9.569 -9.234 1.00 90.69 286 VAL A O 1
ATOM 2139 N N . ARG A 1 287 ? -18.249 -10.462 -10.367 1.00 88.69 287 ARG A N 1
ATOM 2140 C CA . ARG A 1 287 ? -18.094 -9.606 -11.550 1.00 88.69 287 ARG A CA 1
ATOM 2141 C C . ARG A 1 287 ? -19.057 -8.441 -11.456 1.00 88.69 287 ARG A C 1
ATOM 2143 O O . ARG A 1 287 ? -20.262 -8.667 -11.464 1.00 88.69 287 ARG A O 1
ATOM 2150 N N . GLU A 1 288 ? -18.516 -7.230 -11.446 1.00 86.94 288 GLU A N 1
ATOM 2151 C CA . GLU A 1 288 ? -19.313 -6.008 -11.417 1.00 86.94 288 GLU A CA 1
ATOM 2152 C C . GLU A 1 288 ? -19.178 -5.225 -12.726 1.00 86.94 288 GLU A C 1
ATOM 2154 O O . GLU A 1 288 ? -18.073 -5.115 -13.276 1.00 86.94 288 GLU A O 1
ATOM 2159 N N . PRO A 1 289 ? -20.282 -4.671 -13.259 1.00 82.56 289 PRO A N 1
ATOM 2160 C CA . PRO A 1 289 ? -20.232 -3.858 -14.457 1.00 82.56 289 PRO A CA 1
ATOM 2161 C C . PRO A 1 289 ? -19.535 -2.528 -14.160 1.00 82.56 289 PRO A C 1
ATOM 2163 O O . PRO A 1 289 ? -19.791 -1.864 -13.156 1.00 82.56 289 PRO A O 1
ATOM 2166 N N . VAL A 1 290 ? -18.675 -2.093 -15.078 1.00 76.81 290 VAL A N 1
ATOM 2167 C CA . VAL A 1 290 ? -18.020 -0.787 -14.968 1.00 76.81 290 VAL A CA 1
ATOM 2168 C C . VAL A 1 290 ? -19.029 0.308 -15.340 1.00 76.81 290 VAL A C 1
ATOM 2170 O O . VAL A 1 290 ? -19.518 0.317 -16.471 1.00 76.81 290 VAL A O 1
ATOM 2173 N N . PRO A 1 291 ? -19.320 1.284 -14.458 1.00 74.31 291 PRO A N 1
ATOM 2174 C CA . PRO A 1 291 ? -20.325 2.320 -14.720 1.00 74.31 291 PRO A CA 1
ATOM 2175 C C . PRO A 1 291 ? -19.835 3.425 -15.675 1.00 74.31 291 PRO A C 1
ATOM 2177 O O . PRO A 1 291 ? -20.484 4.460 -15.826 1.00 74.31 291 PRO A O 1
ATOM 2180 N N . VAL A 1 292 ? -18.664 3.255 -16.294 1.00 74.75 292 VAL A N 1
ATOM 2181 C CA . VAL A 1 292 ? -17.965 4.303 -17.042 1.00 74.75 292 VAL A CA 1
ATOM 2182 C C . VAL A 1 292 ? -17.996 4.005 -18.532 1.00 74.75 292 VAL A C 1
ATOM 2184 O O . VAL A 1 292 ? -17.528 2.967 -18.990 1.00 74.75 292 VAL A O 1
ATOM 2187 N N . THR A 1 293 ? -18.492 4.966 -19.306 1.00 77.06 293 THR A N 1
ATOM 2188 C CA . THR A 1 293 ? -18.415 4.944 -20.770 1.00 77.06 293 THR A CA 1
ATOM 2189 C C . THR A 1 293 ? -17.228 5.778 -21.247 1.00 77.06 293 THR A C 1
ATOM 2191 O O . THR A 1 293 ? -16.931 6.827 -20.678 1.00 77.06 293 THR A O 1
ATOM 2194 N N . GLU A 1 294 ? -16.582 5.367 -22.339 1.00 74.12 294 GLU A N 1
ATOM 2195 C CA . GLU A 1 294 ? -15.398 6.041 -22.892 1.00 74.12 294 GLU A CA 1
ATOM 2196 C C . GLU A 1 294 ? -15.613 7.537 -23.193 1.00 74.12 294 GLU A C 1
ATOM 2198 O O . GLU A 1 294 ? -14.707 8.346 -23.017 1.00 74.12 294 GLU A O 1
ATOM 2203 N N . GLN A 1 295 ? -16.832 7.924 -23.577 1.00 73.75 295 GLN A N 1
ATOM 2204 C CA . GLN A 1 295 ? -17.200 9.309 -23.898 1.00 73.75 295 GLN A CA 1
ATOM 2205 C C . GLN A 1 295 ? -17.142 10.261 -22.694 1.00 73.75 295 GLN A C 1
ATOM 2207 O O . GLN A 1 295 ? -17.060 11.472 -22.877 1.00 73.75 295 GLN A O 1
ATOM 2212 N N . GLN A 1 296 ? -17.204 9.732 -21.471 1.00 78.25 296 GLN A N 1
ATOM 2213 C CA . GLN A 1 296 ? -17.207 10.533 -20.248 1.00 78.25 296 GLN A CA 1
ATOM 2214 C C . GLN A 1 296 ? -15.797 10.856 -19.746 1.00 78.25 296 GLN A C 1
ATOM 2216 O O . GLN A 1 296 ? -15.664 11.658 -18.826 1.00 78.25 296 GLN A O 1
ATOM 2221 N N . ILE A 1 297 ? -14.763 10.231 -20.320 1.00 80.25 297 ILE A N 1
ATOM 2222 C CA . ILE A 1 297 ? -13.381 10.389 -19.876 1.00 80.25 297 ILE A CA 1
ATOM 2223 C C . ILE A 1 297 ? -12.696 11.431 -20.775 1.00 80.25 297 ILE A C 1
ATOM 2225 O O . ILE A 1 297 ? -12.509 11.178 -21.968 1.00 80.25 297 ILE A O 1
ATOM 2229 N N . PRO A 1 298 ? -12.281 12.589 -20.234 1.00 80.56 298 PRO A N 1
ATOM 2230 C CA . PRO A 1 298 ? -11.638 13.639 -21.019 1.00 80.56 298 PRO A CA 1
ATOM 2231 C C . PRO A 1 298 ? -10.210 13.261 -21.439 1.00 80.56 298 PRO A C 1
ATOM 2233 O O . PRO A 1 298 ? -9.725 13.714 -22.475 1.00 80.56 298 PRO A O 1
ATOM 2236 N N . VAL A 1 299 ? -9.531 12.420 -20.652 1.00 84.94 299 VAL A N 1
ATOM 2237 C CA . VAL A 1 299 ? -8.143 12.010 -20.895 1.00 84.94 299 VAL A CA 1
ATOM 2238 C C . VAL A 1 299 ? -8.086 10.818 -21.851 1.00 84.94 299 VAL A C 1
ATOM 2240 O O . VAL A 1 299 ? -8.662 9.755 -21.595 1.00 84.94 299 VAL A O 1
ATOM 2243 N N . LYS A 1 300 ? -7.330 10.979 -22.940 1.00 84.06 300 LYS A N 1
ATOM 2244 C CA . LYS A 1 300 ? -7.046 9.921 -23.914 1.00 84.06 300 LYS A CA 1
ATOM 2245 C C . LYS A 1 300 ? -5.560 9.600 -23.926 1.00 84.06 300 LYS A C 1
ATOM 2247 O O . LYS A 1 300 ? -4.727 10.500 -23.993 1.00 84.06 300 LYS A O 1
ATOM 2252 N N . VAL A 1 301 ? -5.247 8.311 -23.886 1.00 84.88 301 VAL A N 1
ATOM 2253 C CA . VAL A 1 301 ? -3.881 7.813 -24.044 1.00 84.88 301 VAL A CA 1
ATOM 2254 C C . VAL A 1 301 ? -3.613 7.709 -25.542 1.00 84.88 301 VAL A C 1
ATOM 2256 O O . VAL A 1 301 ? -4.243 6.909 -26.223 1.00 84.88 301 VAL A O 1
ATOM 2259 N N . LEU A 1 302 ? -2.740 8.570 -26.066 1.00 86.62 302 LEU A N 1
ATOM 2260 C CA . LEU A 1 302 ? -2.389 8.576 -27.492 1.00 86.62 302 LEU A CA 1
ATOM 2261 C C . LEU A 1 302 ? -1.308 7.541 -27.807 1.00 86.62 302 LEU A C 1
ATOM 2263 O O . LEU A 1 302 ? -1.381 6.847 -28.814 1.00 86.62 302 LEU A O 1
ATOM 2267 N N . GLN A 1 303 ? -0.302 7.459 -26.939 1.00 81.31 303 GLN A N 1
ATOM 2268 C CA . GLN A 1 303 ? 0.828 6.560 -27.089 1.00 81.31 303 GLN A CA 1
ATOM 2269 C C . GLN A 1 303 ? 1.420 6.273 -25.712 1.00 81.31 303 GLN A C 1
ATOM 2271 O O . GLN A 1 303 ? 1.593 7.186 -24.904 1.00 81.31 303 GLN A O 1
ATOM 2276 N N . ILE A 1 304 ? 1.752 5.009 -25.466 1.00 79.62 304 ILE A N 1
ATOM 2277 C CA . ILE A 1 304 ? 2.590 4.599 -24.343 1.00 79.62 304 ILE A CA 1
ATOM 2278 C C . ILE A 1 304 ? 3.966 4.325 -24.932 1.00 79.62 304 ILE A C 1
ATOM 2280 O O . ILE A 1 304 ? 4.142 3.380 -25.700 1.00 79.62 304 ILE A O 1
ATOM 2284 N N . MET A 1 305 ? 4.928 5.190 -24.626 1.00 78.00 305 MET A N 1
ATOM 2285 C CA . MET A 1 305 ? 6.327 4.913 -24.926 1.00 78.00 305 MET A CA 1
ATOM 2286 C C . MET A 1 305 ? 6.859 4.060 -23.785 1.00 78.00 305 MET A C 1
ATOM 2288 O O . MET A 1 305 ? 7.077 4.552 -22.683 1.00 78.00 305 MET A O 1
ATOM 2292 N N . MET A 1 306 ? 6.978 2.764 -24.037 1.00 66.62 306 MET A N 1
ATOM 2293 C CA . MET A 1 306 ? 7.797 1.909 -23.194 1.00 66.62 306 MET A CA 1
ATOM 2294 C C . MET A 1 306 ? 9.242 2.153 -23.616 1.00 66.62 306 MET A C 1
ATOM 2296 O O . MET A 1 306 ? 9.550 2.003 -24.800 1.00 66.62 306 MET A O 1
ATOM 2300 N N . ASP A 1 307 ? 10.122 2.493 -22.679 1.00 54.88 307 ASP A N 1
ATOM 2301 C CA . ASP A 1 307 ? 11.565 2.641 -22.925 1.00 54.88 307 ASP A CA 1
ATOM 2302 C C . ASP A 1 307 ? 12.259 1.279 -23.190 1.00 54.88 307 ASP A C 1
ATOM 2304 O O . ASP A 1 307 ? 13.438 1.091 -22.921 1.00 54.88 307 ASP A O 1
ATOM 2308 N N . GLY A 1 308 ? 11.559 0.327 -23.820 1.00 41.53 308 GLY A N 1
ATOM 2309 C CA . GLY A 1 308 ? 12.056 -0.988 -24.243 1.00 41.53 308 GLY A CA 1
ATOM 2310 C C . GLY A 1 308 ? 12.947 -0.935 -25.491 1.00 41.53 308 GLY A C 1
ATOM 2311 O O . GLY A 1 308 ? 12.878 -1.803 -26.364 1.00 41.53 308 GLY A O 1
ATOM 2312 N N . GLY A 1 309 ? 13.765 0.108 -25.614 1.00 31.94 309 GLY A N 1
ATOM 2313 C CA . GLY A 1 309 ? 14.695 0.330 -26.714 1.00 31.94 309 GLY A CA 1
ATOM 2314 C C . GLY A 1 309 ? 16.075 -0.269 -26.448 1.00 31.94 309 GLY A C 1
ATOM 2315 O O . GLY A 1 309 ? 17.027 0.471 -26.250 1.00 31.94 309 GLY A O 1
ATOM 2316 N N . GLY A 1 310 ? 16.199 -1.597 -26.521 1.00 33.41 310 GLY A N 1
ATOM 2317 C CA . GLY A 1 310 ? 17.467 -2.274 -26.827 1.00 33.41 310 GLY A CA 1
ATOM 2318 C C . GLY A 1 310 ? 18.487 -2.429 -25.690 1.00 33.41 310 GLY A C 1
ATOM 2319 O O . GLY A 1 310 ? 19.360 -1.591 -25.490 1.00 33.41 310 GLY A O 1
ATOM 2320 N N . GLY A 1 311 ? 18.481 -3.618 -25.080 1.00 34.12 311 GLY A N 1
ATOM 2321 C CA . GLY A 1 311 ? 19.608 -4.168 -24.322 1.00 34.12 311 GLY A CA 1
ATOM 2322 C C . GLY A 1 311 ? 19.230 -4.511 -22.892 1.00 34.12 311 GLY A C 1
ATOM 2323 O O . GLY A 1 311 ? 19.204 -3.614 -22.064 1.00 34.12 311 GLY A O 1
ATOM 2324 N N . ALA A 1 312 ? 18.961 -5.800 -22.631 1.00 41.78 312 ALA A N 1
ATOM 2325 C CA . ALA A 1 312 ? 18.810 -6.408 -21.303 1.00 41.78 312 ALA A CA 1
ATOM 2326 C C . ALA A 1 312 ? 18.436 -5.390 -20.207 1.00 41.78 312 ALA A C 1
ATOM 2328 O O . ALA A 1 312 ? 19.280 -5.000 -19.393 1.00 41.78 312 ALA A O 1
ATOM 2329 N N . GLU A 1 313 ? 17.195 -4.894 -20.242 1.00 51.66 313 GLU A N 1
ATOM 2330 C CA . GLU A 1 313 ? 16.664 -4.042 -19.182 1.00 51.66 313 GLU A CA 1
ATOM 2331 C C . GLU A 1 313 ? 16.537 -4.895 -17.930 1.00 51.66 313 GLU A C 1
ATOM 2333 O O . GLU A 1 313 ? 15.580 -5.634 -17.709 1.00 51.66 313 GLU A O 1
ATOM 2338 N N . VAL A 1 314 ? 17.590 -4.853 -17.132 1.00 57.38 314 VAL A N 1
ATOM 2339 C CA . VAL A 1 314 ? 17.626 -5.541 -15.862 1.00 57.38 314 VAL A CA 1
ATOM 2340 C C . VAL A 1 314 ? 16.874 -4.669 -14.861 1.00 57.38 314 VAL A C 1
ATOM 2342 O O . VAL A 1 314 ? 17.382 -3.628 -14.437 1.00 57.38 314 VAL A O 1
ATOM 2345 N N . ASP A 1 315 ? 15.656 -5.078 -14.503 1.00 64.88 315 ASP A N 1
ATOM 2346 C CA . ASP A 1 315 ? 14.887 -4.431 -13.443 1.00 64.88 315 ASP A CA 1
ATOM 2347 C C . ASP A 1 315 ? 15.629 -4.551 -12.105 1.00 64.88 315 ASP A C 1
ATOM 2349 O O . ASP A 1 315 ? 15.666 -5.606 -11.468 1.00 64.88 315 ASP A O 1
ATOM 2353 N N . ILE A 1 316 ? 16.240 -3.445 -11.678 1.00 73.75 316 ILE A N 1
ATOM 2354 C CA . ILE A 1 316 ? 17.006 -3.391 -10.431 1.00 73.75 316 ILE A CA 1
ATOM 2355 C C . ILE A 1 316 ? 16.101 -3.566 -9.208 1.00 73.75 316 ILE A C 1
ATOM 2357 O O . ILE A 1 316 ? 16.549 -4.093 -8.190 1.00 73.75 316 ILE A O 1
ATOM 2361 N N . SER A 1 317 ? 14.828 -3.172 -9.291 1.00 67.62 317 SER A N 1
ATOM 2362 C CA . SER A 1 317 ? 13.898 -3.276 -8.163 1.00 67.62 317 SER A CA 1
ATOM 2363 C C . SER A 1 317 ? 13.600 -4.727 -7.786 1.00 67.62 317 SER A C 1
ATOM 2365 O O . SER A 1 317 ? 13.438 -5.026 -6.605 1.00 67.62 317 SER A O 1
ATOM 2367 N N . GLY A 1 318 ? 13.600 -5.640 -8.761 1.00 66.12 318 GLY A N 1
ATOM 2368 C CA . GLY A 1 318 ? 13.372 -7.067 -8.545 1.00 66.12 318 GLY A CA 1
ATOM 2369 C C . GLY A 1 318 ? 14.614 -7.904 -8.224 1.00 66.12 318 GLY A C 1
ATOM 2370 O O . GLY A 1 318 ? 14.474 -9.116 -8.064 1.00 66.12 318 GLY A O 1
ATOM 2371 N N . ALA A 1 319 ? 15.807 -7.309 -8.164 1.00 78.69 319 ALA A N 1
ATOM 2372 C CA . ALA A 1 319 ? 17.055 -8.054 -8.041 1.00 78.69 319 ALA A CA 1
ATOM 2373 C C . ALA A 1 319 ? 17.375 -8.483 -6.601 1.00 7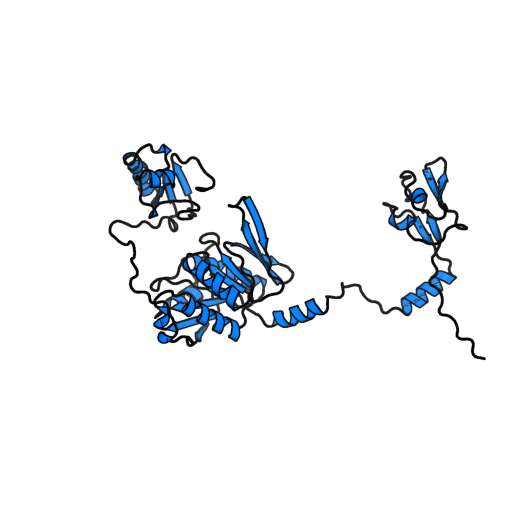8.69 319 ALA A C 1
ATOM 2375 O O . ALA A 1 319 ? 17.327 -7.683 -5.667 1.00 78.69 319 ALA A O 1
ATOM 2376 N N . GLU A 1 320 ? 17.787 -9.742 -6.424 1.00 80.06 320 GLU A N 1
ATOM 2377 C CA . GLU A 1 320 ? 18.177 -10.269 -5.110 1.00 80.06 320 GLU A CA 1
ATOM 2378 C C . GLU A 1 320 ? 19.567 -9.794 -4.661 1.00 80.06 320 GLU A C 1
ATOM 2380 O O . GLU A 1 320 ? 19.795 -9.599 -3.467 1.00 80.06 320 GLU A O 1
ATOM 2385 N N . PHE A 1 321 ? 20.483 -9.577 -5.605 1.00 86.19 321 PHE A N 1
ATOM 2386 C CA . PHE A 1 321 ? 21.836 -9.083 -5.361 1.00 86.19 321 PHE A CA 1
ATOM 2387 C C . PHE A 1 321 ? 22.059 -7.821 -6.189 1.00 86.19 321 PHE A C 1
ATOM 2389 O O . PHE A 1 321 ? 21.887 -7.835 -7.408 1.00 86.19 321 PHE A O 1
ATOM 2396 N N . ILE A 1 322 ? 22.442 -6.723 -5.538 1.00 89.50 322 ILE A N 1
ATOM 2397 C CA . ILE A 1 322 ? 22.718 -5.452 -6.214 1.00 89.50 322 ILE A CA 1
ATOM 2398 C C . ILE A 1 322 ? 24.142 -5.018 -5.901 1.00 89.50 322 ILE A C 1
ATOM 2400 O O . ILE A 1 322 ? 24.511 -4.831 -4.741 1.00 89.50 322 ILE A O 1
ATOM 2404 N N . VAL A 1 323 ? 24.925 -4.800 -6.953 1.00 91.56 323 VAL A N 1
ATOM 2405 C CA . VAL A 1 323 ? 26.260 -4.208 -6.876 1.00 91.56 323 VAL A CA 1
ATOM 2406 C C . VAL A 1 323 ? 26.156 -2.781 -7.395 1.00 91.56 323 VAL A C 1
ATOM 2408 O O . VAL A 1 323 ? 25.877 -2.560 -8.569 1.00 91.56 323 VAL A O 1
ATOM 2411 N N . SER A 1 324 ? 26.321 -1.784 -6.530 1.00 91.25 324 SER A N 1
ATOM 2412 C CA . SER A 1 324 ? 26.084 -0.388 -6.889 1.00 91.25 324 SER A CA 1
ATOM 2413 C C . SER A 1 324 ? 27.358 0.443 -6.886 1.00 91.25 324 SER A C 1
ATOM 2415 O O . SER A 1 324 ? 28.103 0.450 -5.908 1.00 91.25 324 SER A O 1
ATOM 2417 N N . GLY A 1 325 ? 27.577 1.178 -7.977 1.00 91.94 325 GLY A N 1
ATOM 2418 C CA . GLY A 1 325 ? 28.718 2.071 -8.160 1.00 91.94 325 GLY A CA 1
ATOM 2419 C C . GLY A 1 325 ? 28.380 3.537 -7.894 1.00 91.94 325 GLY A C 1
ATOM 2420 O O . GLY A 1 325 ? 27.357 4.058 -8.343 1.00 91.94 325 GLY A O 1
ATOM 2421 N N . GLY A 1 326 ? 29.263 4.232 -7.182 1.00 91.06 326 GLY A N 1
ATOM 2422 C CA . GLY A 1 326 ? 29.175 5.674 -6.966 1.00 91.06 326 GLY A CA 1
ATOM 2423 C C . GLY A 1 326 ? 30.259 6.474 -7.677 1.00 91.06 326 GLY A C 1
ATOM 2424 O O . GLY A 1 326 ? 30.978 5.977 -8.540 1.00 91.06 326 GLY A O 1
ATOM 2425 N N . ARG A 1 327 ? 30.417 7.740 -7.268 1.00 88.81 327 ARG A N 1
ATOM 2426 C CA . ARG A 1 327 ? 31.468 8.628 -7.793 1.00 88.81 327 ARG A CA 1
ATOM 2427 C C . ARG A 1 327 ? 32.883 8.096 -7.517 1.00 88.81 327 ARG A C 1
ATOM 2429 O O . ARG A 1 327 ? 33.804 8.413 -8.262 1.00 88.81 327 ARG A O 1
ATOM 2436 N N . GLY A 1 328 ? 33.047 7.259 -6.491 1.00 88.00 328 GLY A N 1
ATOM 2437 C CA . GLY A 1 328 ? 34.317 6.608 -6.167 1.00 88.00 328 GLY A CA 1
ATOM 2438 C C . GLY A 1 328 ? 34.808 5.607 -7.217 1.00 88.00 328 GLY A C 1
ATOM 2439 O O . GLY A 1 328 ? 35.961 5.207 -7.144 1.00 88.00 328 GLY A O 1
ATOM 2440 N N . MET A 1 329 ? 33.987 5.254 -8.215 1.00 86.56 329 MET A N 1
ATOM 2441 C CA . MET A 1 329 ? 34.428 4.441 -9.354 1.00 86.56 329 MET A CA 1
ATOM 2442 C C . MET A 1 329 ? 35.335 5.211 -10.324 1.00 86.56 329 MET A C 1
ATOM 2444 O O . MET A 1 329 ? 35.983 4.591 -11.154 1.00 86.56 329 MET A O 1
ATOM 2448 N N . MET A 1 330 ? 35.409 6.546 -10.231 1.00 86.31 330 MET A N 1
ATOM 2449 C CA . MET A 1 330 ? 36.333 7.413 -10.989 1.00 86.31 330 MET A CA 1
ATOM 2450 C C . MET A 1 330 ? 36.295 7.295 -12.529 1.00 86.31 330 MET A C 1
ATOM 2452 O O . MET A 1 330 ? 37.120 7.905 -13.202 1.00 86.31 330 MET A O 1
ATOM 2456 N N . GLY A 1 331 ? 35.334 6.575 -13.110 1.00 86.12 331 GLY A N 1
ATOM 2457 C CA . GLY A 1 331 ? 35.167 6.458 -14.556 1.00 86.12 331 GLY A CA 1
ATOM 2458 C C . GLY A 1 331 ? 34.179 5.364 -14.953 1.00 86.12 331 GLY A C 1
ATOM 2459 O O . GLY A 1 331 ? 33.921 4.436 -14.187 1.00 86.12 331 GLY A O 1
ATOM 2460 N N . LYS A 1 332 ? 33.639 5.468 -16.175 1.00 87.88 332 LYS A N 1
ATOM 2461 C CA . LYS A 1 332 ? 32.694 4.489 -16.739 1.00 87.88 332 LYS A CA 1
ATOM 2462 C C . LYS A 1 332 ? 33.329 3.109 -16.936 1.00 87.88 332 LYS A C 1
ATOM 2464 O O . LYS A 1 332 ? 32.670 2.102 -16.725 1.00 87.88 332 LYS A O 1
ATOM 2469 N N . GLU A 1 333 ? 34.608 3.060 -17.295 1.00 88.38 333 GLU A N 1
ATOM 2470 C CA . GLU A 1 333 ? 35.329 1.809 -17.575 1.00 88.38 333 GLU A CA 1
ATOM 2471 C C . GLU A 1 333 ? 35.415 0.902 -16.341 1.00 88.38 333 GLU A C 1
ATOM 2473 O O . GLU A 1 333 ? 35.267 -0.313 -16.436 1.00 88.38 333 GLU A O 1
ATOM 2478 N N . ASN A 1 334 ? 35.513 1.504 -15.155 1.00 88.25 334 ASN A N 1
ATOM 2479 C CA . ASN A 1 334 ? 35.556 0.774 -13.893 1.00 88.25 334 ASN A CA 1
ATOM 2480 C C . ASN A 1 334 ? 34.194 0.184 -13.494 1.00 88.25 334 ASN A C 1
ATOM 2482 O O . ASN A 1 334 ? 34.123 -0.565 -12.529 1.00 88.25 334 ASN A O 1
ATOM 2486 N N . PHE A 1 335 ? 33.101 0.462 -14.211 1.00 86.25 335 PHE A N 1
ATOM 2487 C CA . PHE A 1 335 ? 31.854 -0.273 -13.983 1.00 86.25 335 PHE A CA 1
ATOM 2488 C C . PHE A 1 335 ? 31.934 -1.718 -14.485 1.00 86.25 335 PHE A C 1
ATOM 2490 O O . PHE A 1 335 ? 31.160 -2.541 -14.005 1.00 86.25 335 PHE A O 1
ATOM 2497 N N . ALA A 1 336 ? 32.888 -2.061 -15.364 1.00 88.81 336 ALA A N 1
ATOM 2498 C CA . ALA A 1 336 ? 33.082 -3.433 -15.839 1.00 88.81 336 ALA A CA 1
ATOM 2499 C C . ALA A 1 336 ? 33.301 -4.425 -14.682 1.00 88.81 336 ALA A C 1
ATOM 2501 O O . ALA A 1 336 ? 32.615 -5.434 -14.611 1.00 88.81 336 ALA A O 1
ATOM 2502 N N . MET A 1 337 ? 34.125 -4.078 -13.687 1.00 89.31 337 MET A N 1
ATOM 2503 C CA . MET A 1 337 ? 34.321 -4.940 -12.507 1.00 89.31 337 MET A CA 1
ATOM 2504 C C . MET A 1 337 ? 33.054 -5.123 -11.658 1.00 89.31 337 MET A C 1
ATOM 2506 O O . MET A 1 337 ? 32.902 -6.140 -10.985 1.00 89.31 337 MET A O 1
ATOM 2510 N N . LEU A 1 338 ? 32.136 -4.148 -11.669 1.00 89.12 338 LEU A N 1
ATOM 2511 C CA . LEU A 1 338 ? 30.848 -4.292 -10.989 1.00 89.12 338 LEU A CA 1
ATOM 2512 C C . LEU A 1 338 ? 29.935 -5.240 -11.768 1.00 89.12 338 LEU A C 1
ATOM 2514 O O . LEU A 1 338 ? 29.182 -5.985 -11.148 1.00 89.12 338 LEU A O 1
ATOM 2518 N N . HIS A 1 339 ? 30.019 -5.224 -13.102 1.00 87.00 339 HIS A N 1
ATOM 2519 C CA . HIS A 1 339 ? 29.325 -6.179 -13.962 1.00 87.00 339 HIS A CA 1
ATOM 2520 C C . HIS A 1 339 ? 29.844 -7.602 -13.750 1.00 87.00 339 HIS A C 1
ATOM 2522 O O . HIS A 1 339 ? 29.022 -8.483 -13.525 1.00 87.00 339 HIS A O 1
ATOM 2528 N N . ASP A 1 340 ? 31.163 -7.804 -13.702 1.00 89.88 340 ASP A N 1
ATOM 2529 C CA . ASP A 1 340 ? 31.763 -9.119 -13.440 1.00 89.88 340 ASP A CA 1
ATOM 2530 C C . ASP A 1 340 ? 31.312 -9.676 -12.078 1.00 89.88 340 ASP A C 1
ATOM 2532 O O . ASP A 1 340 ? 30.916 -10.835 -11.953 1.00 89.88 340 ASP A O 1
ATOM 2536 N N . LEU A 1 341 ? 31.312 -8.831 -11.038 1.00 88.31 341 LEU A N 1
ATOM 2537 C CA . LEU A 1 341 ? 30.852 -9.233 -9.708 1.00 88.31 341 LEU A CA 1
ATOM 2538 C C . LEU A 1 341 ? 29.346 -9.530 -9.684 1.00 88.31 341 LEU A C 1
ATOM 2540 O O . LEU A 1 341 ? 28.915 -10.480 -9.031 1.00 88.31 341 LEU A O 1
ATOM 2544 N N . ALA A 1 342 ? 28.545 -8.723 -10.380 1.00 86.94 342 ALA A N 1
ATOM 2545 C CA . ALA A 1 342 ? 27.113 -8.953 -10.502 1.00 86.94 342 ALA A CA 1
ATOM 2546 C C . ALA A 1 342 ? 26.822 -10.270 -11.236 1.00 86.94 342 ALA A C 1
ATOM 2548 O O . ALA A 1 342 ? 25.967 -11.022 -10.783 1.00 86.94 342 ALA A O 1
ATOM 2549 N N . GLU A 1 343 ? 27.563 -10.598 -12.295 1.00 86.62 343 GLU A N 1
ATOM 2550 C CA . GLU A 1 343 ? 27.402 -11.847 -13.046 1.00 86.62 343 GLU A CA 1
ATOM 2551 C C . GLU A 1 343 ? 27.687 -13.078 -12.174 1.00 86.62 343 GLU A C 1
ATOM 2553 O O . GLU A 1 343 ? 26.879 -14.005 -12.133 1.00 86.62 343 GLU A O 1
ATOM 2558 N N . VAL A 1 344 ? 28.767 -13.052 -11.385 1.00 89.19 344 VAL A N 1
ATOM 2559 C CA . VAL A 1 344 ? 29.105 -14.144 -10.452 1.00 89.19 344 VAL A CA 1
ATOM 2560 C C . VAL A 1 344 ? 28.035 -14.329 -9.371 1.00 89.19 344 VAL A C 1
ATOM 2562 O O . VAL A 1 344 ? 27.756 -15.454 -8.956 1.00 89.19 344 VAL A O 1
ATOM 2565 N N . LEU A 1 345 ? 27.427 -13.236 -8.908 1.00 82.50 345 LEU A N 1
ATOM 2566 C CA . LEU A 1 345 ? 26.388 -13.261 -7.876 1.00 82.50 345 LEU A CA 1
ATOM 2567 C C . LEU A 1 345 ? 24.979 -13.523 -8.432 1.00 82.50 345 LEU A C 1
ATOM 2569 O O . LEU A 1 345 ? 24.042 -13.643 -7.644 1.00 82.50 345 LEU A O 1
ATOM 2573 N N . GLY A 1 346 ? 24.799 -13.578 -9.757 1.00 80.56 346 GLY A N 1
ATOM 2574 C CA . GLY A 1 346 ? 23.467 -13.581 -10.377 1.00 80.56 346 GLY A CA 1
ATOM 2575 C C . GLY A 1 346 ? 22.666 -12.308 -10.066 1.00 80.56 346 GLY A C 1
ATOM 2576 O O . GLY A 1 346 ? 21.441 -12.337 -9.968 1.00 80.56 346 GLY A O 1
ATOM 2577 N N . GLY A 1 347 ? 23.373 -11.204 -9.829 1.00 84.38 347 GLY A N 1
ATOM 2578 C CA . GLY A 1 347 ? 22.845 -9.907 -9.448 1.00 84.38 347 GLY A CA 1
ATOM 2579 C C . GLY A 1 347 ? 22.888 -8.882 -10.571 1.00 84.38 347 GLY A C 1
ATOM 2580 O O . GLY A 1 347 ? 23.101 -9.182 -11.744 1.00 84.38 347 GLY A O 1
ATOM 2581 N N . VAL A 1 348 ? 22.678 -7.626 -10.192 1.00 88.06 348 VAL A N 1
ATOM 2582 C CA . VAL A 1 348 ? 22.502 -6.523 -11.138 1.00 88.06 348 VAL A CA 1
ATOM 2583 C C . VAL A 1 348 ? 23.328 -5.317 -10.715 1.00 88.06 348 VAL A C 1
ATOM 2585 O O . VAL A 1 348 ? 23.560 -5.085 -9.525 1.00 88.06 348 VAL A O 1
ATOM 2588 N N . VAL A 1 349 ? 23.759 -4.521 -11.693 1.00 89.81 349 VAL A N 1
ATOM 2589 C CA . VAL A 1 349 ? 24.544 -3.311 -11.429 1.00 89.81 349 VAL A CA 1
ATOM 2590 C C . VAL A 1 349 ? 23.634 -2.099 -11.291 1.00 89.81 349 VAL A C 1
ATOM 2592 O O . VAL A 1 349 ? 22.912 -1.771 -12.235 1.00 89.81 349 VAL A O 1
ATOM 2595 N N . GLY A 1 350 ? 23.715 -1.423 -10.145 1.00 89.44 350 GLY A N 1
ATOM 2596 C CA . GLY A 1 350 ? 23.070 -0.134 -9.883 1.00 89.44 350 GLY A CA 1
ATOM 2597 C C . GLY A 1 350 ? 24.059 1.032 -9.853 1.00 89.44 350 GLY A C 1
ATOM 2598 O O . GLY A 1 350 ? 25.276 0.849 -9.837 1.00 89.44 350 GLY A O 1
ATOM 2599 N N . ALA A 1 351 ? 23.537 2.253 -9.794 1.00 90.56 351 ALA A N 1
ATOM 2600 C CA . ALA A 1 351 ? 24.340 3.470 -9.731 1.00 90.56 351 ALA A CA 1
ATOM 2601 C C . ALA A 1 351 ? 23.753 4.492 -8.748 1.00 90.56 351 ALA A C 1
ATOM 2603 O O . ALA A 1 351 ? 22.539 4.576 -8.567 1.00 90.56 351 ALA A O 1
ATOM 2604 N N . SER A 1 352 ? 24.611 5.298 -8.120 1.00 91.44 352 SER A N 1
ATOM 2605 C CA . SER A 1 352 ? 24.150 6.493 -7.403 1.00 91.44 352 SER A CA 1
ATOM 2606 C C . SER A 1 352 ? 23.856 7.636 -8.373 1.00 91.44 352 SER A C 1
ATOM 2608 O O . SER A 1 352 ? 24.415 7.693 -9.472 1.00 91.44 352 SER A O 1
ATOM 2610 N N . ARG A 1 353 ? 23.039 8.605 -7.944 1.00 89.31 353 ARG A N 1
ATOM 2611 C CA . ARG A 1 353 ? 22.749 9.818 -8.731 1.00 89.31 353 ARG A CA 1
ATOM 2612 C C . ARG A 1 353 ? 24.022 10.507 -9.233 1.00 89.31 353 ARG A C 1
ATOM 2614 O O . ARG A 1 353 ? 24.102 10.896 -10.386 1.00 89.31 353 ARG A O 1
ATOM 2621 N N . SER A 1 354 ? 25.063 10.567 -8.404 1.00 87.75 354 SER A N 1
ATOM 2622 C CA . SER A 1 354 ? 26.347 11.172 -8.771 1.00 87.75 354 SER A CA 1
ATOM 2623 C C . SER A 1 354 ? 27.056 10.492 -9.948 1.00 87.75 354 SER A C 1
ATOM 2625 O O . SER A 1 354 ? 27.870 11.152 -10.591 1.00 87.75 354 SER A O 1
ATOM 2627 N N . ALA A 1 355 ? 26.815 9.197 -10.178 1.00 87.50 355 ALA A N 1
ATOM 2628 C CA . ALA A 1 355 ? 27.362 8.443 -11.308 1.00 87.50 355 ALA A CA 1
ATOM 2629 C C . ALA A 1 355 ? 26.494 8.596 -12.570 1.00 87.50 355 ALA A C 1
ATOM 2631 O O . ALA A 1 355 ? 27.031 8.654 -13.676 1.00 87.50 355 ALA A O 1
ATOM 2632 N N . VAL A 1 356 ? 25.174 8.727 -12.403 1.00 87.94 356 VAL A N 1
ATOM 2633 C CA . VAL A 1 356 ? 24.235 9.041 -13.494 1.00 87.94 356 VAL A CA 1
ATOM 2634 C C . VAL A 1 356 ? 24.459 10.462 -14.010 1.00 87.94 356 VAL A C 1
ATOM 2636 O O . VAL A 1 356 ? 24.637 10.653 -15.208 1.00 87.94 356 VAL A O 1
ATOM 2639 N N . ASP A 1 357 ? 24.578 11.441 -13.109 1.00 87.31 357 ASP A N 1
ATOM 2640 C CA . ASP A 1 357 ? 24.878 12.840 -13.444 1.00 87.31 357 ASP A CA 1
ATOM 2641 C C . ASP A 1 357 ? 26.230 12.981 -14.177 1.00 87.31 357 ASP A C 1
ATOM 2643 O O . ASP A 1 357 ? 26.431 13.914 -14.951 1.00 87.31 357 ASP A O 1
ATOM 2647 N N . ALA A 1 358 ? 27.165 12.048 -13.955 1.00 85.75 358 ALA A N 1
ATOM 2648 C CA . ALA A 1 358 ? 28.454 11.985 -14.647 1.00 85.75 358 ALA A CA 1
ATOM 2649 C C . ALA A 1 358 ? 28.395 11.255 -16.008 1.00 85.75 358 ALA A C 1
ATOM 2651 O O . ALA A 1 358 ? 29.418 11.132 -16.683 1.00 85.75 358 ALA A O 1
ATOM 2652 N N . GLY A 1 359 ? 27.225 10.747 -16.411 1.00 84.50 359 GLY A N 1
ATOM 2653 C CA . GLY A 1 359 ? 27.017 10.025 -17.668 1.00 84.50 359 GLY A CA 1
ATOM 2654 C C . GLY A 1 359 ? 27.592 8.605 -17.691 1.00 84.50 359 GLY A C 1
ATOM 2655 O O . GLY A 1 359 ? 27.783 8.034 -18.766 1.00 84.50 359 GLY A O 1
ATOM 2656 N N . TRP A 1 360 ? 27.910 8.020 -16.531 1.00 87.25 360 TRP A N 1
ATOM 2657 C CA . TRP A 1 360 ? 28.516 6.683 -16.467 1.00 87.25 360 TRP A CA 1
ATOM 2658 C C . TRP A 1 360 ? 27.486 5.563 -16.624 1.00 87.25 360 TRP A C 1
ATOM 2660 O O . TRP A 1 360 ? 27.817 4.504 -17.155 1.00 87.25 360 TRP A O 1
ATOM 2670 N N . MET A 1 361 ? 26.242 5.806 -16.211 1.00 83.88 361 MET A N 1
ATOM 2671 C CA . MET A 1 361 ? 25.148 4.836 -16.251 1.00 83.88 361 MET A CA 1
ATOM 2672 C C . MET A 1 361 ? 23.817 5.549 -16.550 1.00 83.88 361 MET A C 1
ATOM 2674 O O . MET A 1 361 ? 23.668 6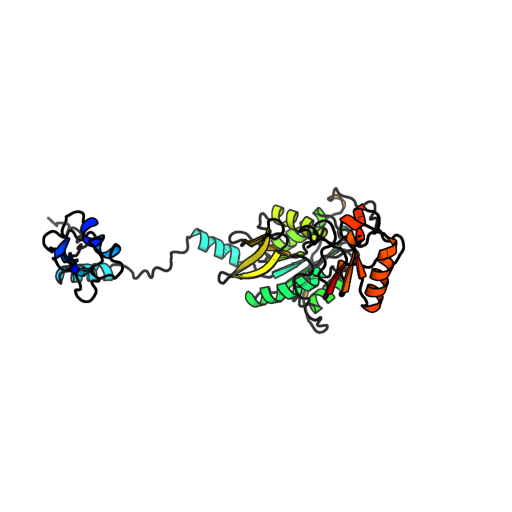.702 -16.138 1.00 83.88 361 MET A O 1
ATOM 2678 N N . PRO A 1 362 ? 22.855 4.912 -17.248 1.00 85.00 362 PRO A N 1
ATOM 2679 C CA . PRO A 1 362 ? 21.536 5.493 -17.482 1.00 85.00 362 PRO A CA 1
ATOM 2680 C C . PRO A 1 362 ? 20.737 5.712 -16.184 1.00 85.00 362 PRO A C 1
ATOM 2682 O O . PRO A 1 362 ? 20.960 5.007 -15.190 1.00 85.00 362 PRO A O 1
ATOM 2685 N N . PRO A 1 363 ? 19.778 6.658 -16.198 1.00 82.69 363 PRO A N 1
ATOM 2686 C CA . PRO A 1 363 ? 18.934 6.981 -15.045 1.00 82.69 363 PRO A CA 1
ATOM 2687 C C . PRO A 1 363 ? 18.079 5.803 -14.562 1.00 82.69 363 PRO A C 1
ATOM 2689 O O . PRO A 1 363 ? 17.782 5.722 -13.371 1.00 82.69 363 PRO A O 1
ATOM 2692 N N . ASP A 1 364 ? 17.774 4.827 -15.420 1.00 81.62 364 ASP A N 1
ATOM 2693 C CA . ASP A 1 364 ? 16.995 3.630 -15.059 1.00 81.62 364 ASP A CA 1
ATOM 2694 C C . ASP A 1 364 ? 17.671 2.746 -14.016 1.00 81.62 364 ASP A C 1
ATOM 2696 O O . ASP A 1 364 ? 17.018 1.913 -13.376 1.00 81.62 364 ASP A O 1
ATOM 2700 N N . ARG A 1 365 ? 18.986 2.926 -13.846 1.00 84.38 365 ARG A N 1
ATOM 2701 C CA . ARG A 1 365 ? 19.804 2.207 -12.872 1.00 84.38 365 ARG A CA 1
ATOM 2702 C C . ARG A 1 365 ? 20.086 3.009 -11.601 1.00 84.38 365 ARG A C 1
ATOM 2704 O O . ARG A 1 365 ? 20.854 2.555 -10.750 1.00 84.38 365 ARG A O 1
ATOM 2711 N N . GLN A 1 366 ? 19.490 4.193 -11.466 1.00 88.50 366 GLN A N 1
ATOM 2712 C CA . GLN A 1 366 ? 19.671 5.054 -10.306 1.00 88.50 366 GLN A CA 1
ATOM 2713 C C . GLN A 1 366 ? 18.972 4.476 -9.073 1.00 88.50 366 GLN A C 1
ATOM 2715 O O . GLN A 1 366 ? 17.765 4.241 -9.093 1.00 88.50 366 GLN A O 1
ATOM 2720 N N . VAL A 1 367 ? 19.713 4.328 -7.974 1.00 88.06 367 VAL A N 1
ATOM 2721 C CA . VAL A 1 367 ? 19.175 3.928 -6.666 1.00 88.06 367 VAL A CA 1
ATOM 2722 C C . VAL A 1 367 ? 19.074 5.143 -5.742 1.00 88.06 367 VAL A C 1
ATOM 2724 O O . VAL A 1 367 ? 19.982 5.976 -5.703 1.00 88.06 367 VAL A O 1
ATOM 2727 N N . GLY A 1 368 ? 17.962 5.244 -5.010 1.00 85.31 368 GLY A N 1
ATOM 2728 C CA . GLY A 1 368 ? 17.733 6.263 -3.980 1.00 85.31 368 GLY A CA 1
ATOM 2729 C C . GLY A 1 368 ? 16.352 6.915 -4.069 1.00 85.31 368 GLY A C 1
ATOM 2730 O O . GLY A 1 368 ? 15.527 6.543 -4.898 1.00 85.31 368 GLY A O 1
ATOM 2731 N N . GLN A 1 369 ? 16.111 7.945 -3.254 1.00 79.44 369 GLN A N 1
ATOM 2732 C CA . GLN A 1 369 ? 14.805 8.618 -3.122 1.00 79.44 369 GLN A CA 1
ATOM 2733 C C . GLN A 1 369 ? 14.263 9.213 -4.432 1.00 79.44 369 GLN A C 1
ATOM 2735 O O . GLN A 1 369 ? 13.055 9.326 -4.610 1.00 79.44 369 GLN A O 1
ATOM 2740 N N . THR A 1 370 ? 15.158 9.635 -5.328 1.00 78.75 370 THR A N 1
ATOM 2741 C CA . THR A 1 370 ? 14.807 10.208 -6.644 1.00 78.75 370 THR A CA 1
ATOM 2742 C C . THR A 1 370 ? 14.894 9.191 -7.782 1.00 78.75 370 THR A C 1
ATOM 2744 O O . THR A 1 370 ? 14.578 9.532 -8.915 1.00 78.75 370 THR A O 1
ATOM 2747 N N . GLY A 1 371 ? 15.361 7.974 -7.492 1.00 81.56 371 GLY A N 1
ATOM 2748 C CA . GLY A 1 371 ? 15.464 6.873 -8.442 1.00 81.56 371 GLY A CA 1
ATOM 2749 C C . GLY A 1 371 ? 14.584 5.704 -8.011 1.00 81.56 371 GLY A C 1
ATOM 2750 O O . GLY A 1 371 ? 13.478 5.887 -7.503 1.00 81.56 371 GLY A O 1
ATOM 2751 N N . LYS A 1 372 ? 15.092 4.487 -8.195 1.00 81.12 372 LYS A N 1
ATOM 2752 C CA . LYS A 1 372 ? 14.429 3.258 -7.765 1.00 81.12 372 LYS A CA 1
ATOM 2753 C C . LYS A 1 372 ? 14.767 2.958 -6.305 1.00 81.12 372 LYS A C 1
ATOM 2755 O O . LYS A 1 372 ? 15.926 3.000 -5.890 1.00 81.12 372 LYS A O 1
ATOM 2760 N N . THR A 1 373 ? 13.736 2.635 -5.528 1.00 79.19 373 THR A N 1
ATOM 2761 C CA . THR A 1 373 ? 13.895 2.048 -4.192 1.00 79.19 373 THR A CA 1
ATOM 2762 C C . THR A 1 373 ? 14.024 0.538 -4.353 1.00 79.19 373 THR A C 1
ATOM 2764 O O . THR A 1 373 ? 13.240 -0.075 -5.076 1.00 79.19 373 THR A O 1
ATOM 2767 N N . VAL A 1 374 ? 15.031 -0.052 -3.713 1.00 82.06 374 VAL A N 1
ATOM 2768 C CA . VAL A 1 374 ? 15.400 -1.462 -3.886 1.00 82.06 374 VAL A CA 1
ATOM 2769 C C . VAL A 1 374 ? 15.502 -2.139 -2.523 1.00 82.06 374 VAL A C 1
ATOM 2771 O O . VAL A 1 374 ? 15.939 -1.516 -1.555 1.00 82.06 374 VAL A O 1
ATOM 2774 N N . ARG A 1 375 ? 15.125 -3.418 -2.437 1.00 76.62 375 ARG A N 1
ATOM 2775 C CA . ARG A 1 375 ? 15.317 -4.245 -1.233 1.00 76.62 375 ARG A CA 1
ATOM 2776 C C . ARG A 1 375 ? 15.956 -5.586 -1.611 1.00 76.62 375 ARG A C 1
ATOM 2778 O O . ARG A 1 375 ? 15.292 -6.620 -1.546 1.00 76.62 375 ARG A O 1
ATOM 2785 N N . PRO A 1 376 ? 17.230 -5.587 -2.031 1.00 83.75 376 PRO A N 1
ATOM 2786 C CA . PRO A 1 376 ? 17.928 -6.832 -2.307 1.00 83.75 376 PRO A CA 1
ATOM 2787 C C . PRO A 1 376 ? 18.216 -7.585 -1.004 1.00 83.75 376 PRO A C 1
ATOM 2789 O O . PRO A 1 376 ? 18.228 -7.004 0.085 1.00 83.75 376 PRO A O 1
ATOM 2792 N N . LYS A 1 377 ? 18.535 -8.875 -1.118 1.00 81.56 377 LYS A N 1
ATOM 2793 C CA . LYS A 1 377 ? 19.135 -9.652 -0.024 1.00 81.56 377 LYS A CA 1
ATOM 2794 C C . LYS A 1 377 ? 20.515 -9.104 0.335 1.00 81.56 377 LYS A C 1
ATOM 2796 O O . LYS A 1 377 ? 20.873 -9.068 1.508 1.00 81.56 377 LYS A O 1
ATOM 2801 N N . VAL A 1 378 ? 21.279 -8.668 -0.671 1.00 85.62 378 VAL A N 1
ATOM 2802 C CA . VAL A 1 378 ? 22.616 -8.089 -0.496 1.00 85.62 378 VAL A CA 1
ATOM 2803 C C . VAL A 1 378 ? 22.777 -6.856 -1.383 1.00 85.62 378 VAL A C 1
ATOM 2805 O O . VAL A 1 378 ? 22.576 -6.924 -2.595 1.00 85.62 378 VAL A O 1
ATOM 2808 N N . TYR A 1 379 ? 23.179 -5.739 -0.773 1.00 91.06 379 TYR A N 1
ATOM 2809 C CA . TYR A 1 379 ? 23.545 -4.502 -1.464 1.00 91.06 379 TYR A CA 1
ATOM 2810 C C . TYR A 1 379 ? 25.030 -4.200 -1.237 1.00 91.06 379 TYR A C 1
ATOM 2812 O O . TYR A 1 379 ? 25.450 -3.960 -0.105 1.00 91.06 379 TYR A O 1
ATOM 2820 N N . ILE A 1 380 ? 25.826 -4.189 -2.305 1.00 91.50 380 ILE A N 1
ATOM 2821 C CA . ILE A 1 380 ? 27.259 -3.877 -2.254 1.00 91.50 380 ILE A CA 1
ATOM 2822 C C . ILE A 1 380 ? 27.458 -2.441 -2.739 1.00 91.50 380 ILE A C 1
ATOM 2824 O O . ILE A 1 380 ? 27.284 -2.145 -3.918 1.00 91.50 380 ILE A O 1
ATOM 2828 N N . ALA A 1 381 ? 27.812 -1.538 -1.825 1.00 92.38 381 ALA A N 1
ATOM 2829 C CA . ALA A 1 381 ? 28.046 -0.131 -2.133 1.00 92.38 381 ALA A CA 1
ATOM 2830 C C . ALA A 1 381 ? 29.531 0.132 -2.448 1.00 92.38 381 ALA A C 1
ATOM 2832 O O . ALA A 1 381 ? 30.359 0.236 -1.544 1.00 92.38 381 ALA A O 1
ATOM 2833 N N . CYS A 1 382 ? 29.872 0.283 -3.728 1.00 91.31 382 CYS A N 1
ATOM 2834 C CA . CYS A 1 382 ? 31.234 0.535 -4.201 1.00 91.31 382 CYS A CA 1
ATOM 2835 C C . CYS A 1 382 ? 31.441 2.028 -4.493 1.00 91.31 382 CYS A C 1
ATOM 2837 O O . CYS A 1 382 ? 30.930 2.575 -5.472 1.00 91.31 382 CYS A O 1
ATOM 2839 N N . GLY A 1 383 ? 32.198 2.719 -3.634 1.00 89.94 383 GLY A N 1
ATOM 2840 C CA . GLY A 1 383 ? 32.526 4.134 -3.846 1.00 89.94 383 GLY A CA 1
ATOM 2841 C C . GLY A 1 383 ? 31.321 5.080 -3.740 1.00 89.94 383 GLY A C 1
ATOM 284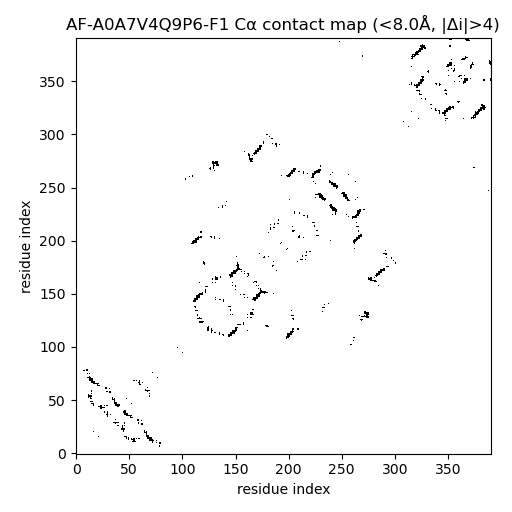2 O O . GLY A 1 383 ? 31.265 6.098 -4.439 1.00 89.94 383 GLY A O 1
ATOM 2843 N N . ILE A 1 384 ? 30.343 4.738 -2.895 1.00 92.44 384 ILE A N 1
ATOM 2844 C CA . ILE A 1 384 ? 29.143 5.536 -2.608 1.00 92.44 384 ILE A CA 1
ATOM 2845 C C . ILE A 1 384 ? 29.302 6.172 -1.226 1.00 92.44 384 ILE A C 1
ATOM 2847 O O . ILE A 1 384 ? 29.580 5.484 -0.252 1.00 92.44 384 ILE A O 1
ATOM 2851 N N . SER A 1 385 ? 29.110 7.488 -1.135 1.00 86.25 385 SER A N 1
ATOM 2852 C CA . SER A 1 385 ? 29.304 8.254 0.105 1.00 86.25 385 SER A CA 1
ATOM 2853 C C . SER A 1 385 ? 28.221 8.037 1.169 1.00 86.25 385 SER A C 1
ATOM 2855 O O . SER A 1 385 ? 28.401 8.479 2.297 1.00 86.25 385 SER A O 1
ATOM 2857 N N . GLY A 1 386 ? 27.098 7.399 0.822 1.00 85.12 386 GLY A N 1
ATOM 2858 C CA . GLY A 1 386 ? 25.996 7.138 1.755 1.00 85.12 386 GLY A CA 1
ATOM 2859 C C . GLY A 1 386 ? 25.185 8.384 2.113 1.00 85.12 386 GLY A C 1
ATOM 2860 O O . GLY A 1 386 ? 24.761 8.542 3.252 1.00 85.12 386 GLY A O 1
ATOM 2861 N N . ALA A 1 387 ? 24.986 9.302 1.162 1.00 84.75 387 ALA A N 1
ATOM 2862 C CA . ALA A 1 387 ? 24.082 10.429 1.376 1.00 84.75 387 ALA A CA 1
ATOM 2863 C C . ALA A 1 387 ? 22.654 9.929 1.679 1.00 84.75 387 ALA A C 1
ATOM 2865 O O . ALA A 1 387 ? 22.232 8.915 1.127 1.00 84.75 387 ALA A O 1
ATOM 2866 N N . ILE A 1 388 ? 21.896 10.667 2.499 1.00 82.25 388 ILE A N 1
ATOM 2867 C CA . ILE A 1 388 ? 20.521 10.307 2.913 1.00 82.25 388 ILE A CA 1
ATOM 2868 C C . ILE A 1 388 ? 19.590 10.110 1.708 1.00 82.25 388 ILE A C 1
ATOM 2870 O O . ILE A 1 388 ? 18.610 9.391 1.782 1.00 82.25 388 ILE A O 1
ATOM 2874 N N . GLN A 1 389 ? 19.875 10.754 0.580 1.00 83.69 389 GLN A N 1
ATOM 2875 C CA . GLN A 1 389 ? 19.096 10.604 -0.647 1.00 83.69 389 GLN A CA 1
ATOM 2876 C C . GLN A 1 389 ? 19.357 9.270 -1.365 1.00 83.69 389 GLN A C 1
ATOM 2878 O O . GLN A 1 389 ? 18.563 8.895 -2.225 1.00 83.69 389 GLN A O 1
ATOM 2883 N N . HIS A 1 390 ? 20.479 8.609 -1.066 1.00 85.12 390 HIS A N 1
ATOM 2884 C CA . HIS A 1 390 ? 20.882 7.317 -1.628 1.00 85.12 390 HIS A CA 1
ATOM 2885 C C . HIS A 1 390 ? 20.504 6.149 -0.711 1.00 85.12 390 HIS A C 1
ATOM 2887 O O . HIS A 1 390 ? 20.056 5.123 -1.217 1.00 85.12 390 HIS A O 1
ATOM 2893 N N . LEU A 1 391 ? 20.727 6.303 0.601 1.00 79.25 391 LEU A N 1
ATOM 2894 C CA . LEU A 1 391 ? 20.250 5.381 1.641 1.00 79.25 391 LEU A CA 1
ATOM 2895 C C . LEU A 1 391 ? 18.718 5.371 1.691 1.00 79.25 391 LEU A C 1
ATOM 2897 O O . LEU A 1 391 ? 18.166 4.278 1.938 1.00 79.25 391 LEU A O 1
#

Secondary structure (DSSP, 8-state):
-----PPPPPP--EEEE-GGG----SSHHHHT-TT--EEE-TTS-EEE-TTT----SHHHHH-TT--EEEE--HHHHHHHHHHHHHS----------HHHHHHHHHHTT---EEEEE-EETTEEPHHHHHHHHHHHHHHHHHT--EEEEEEESS-HHHHHHHHHTT-SEEEEEE-GGGSS--HHHHHHHHHHHHHHH--SEEEEESSHHHHHHHHHHHHHHT--EEEEESEEEE-TTS-EEEEEEEGGGTEEEEE--SS-SSEEEEE-TTSSPPPPP-TT---EEEE------GGG-------------SS----GGG-SEEEEE-GGG-SSGGGHHHHHHHHHHT-EEEE-HHHHTTTSS-GGGBBSTTSB----SEEEEES----TTT-

Foldseek 3Di:
DDDDDDQDDQDLFFKDFDPVQDPLPACQLQVQQPQSQWDADPVSDTDGNRVRGPNPCRSQVRDPRSRIDGDDPPVSVVSVVVVVVVDPPPPPPPPCPVVLVVLVVVLVLAFEAEQEFDDDQLDTDPQSLLVLQVSVVLCVVVVTAYEYEYEAAPNVVVQLQSLQSPHQEYEYEHDNLRNDDDQVLVLQQVLVCCVVRVHQEYEYALDPRRVSNLVSNCVVQVFDEDEAFLDWDADPVGWIFTWDADPLRPDIDTDTGSRGPNYYYHYYPPSGDRGDGHSPGDHHYHYDYRPDDPVVGPDDDPDDDDPPPDDPLDQQQPWQEEEEEECQCVALVSCVVSVVVCVVVVGDYAYDPRCCVVVSDPQQRHAFPVGDDHDHNYYHYHGDPPDSRRD

Sequence (391 aa):
MTEAVKPPKKPRGKAVLLEDKCIACGARCQSVCPVDAIQMNDAGEPIVDASRCIGCLKCVKVCSVQALQMSFTPEELLILQQLAAAAPAESELPEEDPEEAALRKRLAVYRGVWVFVEQTGGEAAKVSWELLGKGKELAEARNCELAAVVMGDGVEDLCRQAIGYGAQKVYLMDAPVLHHYRTEAYQRGVCTLVEEYLPEVILMGATGLGRDLAGVVATKLATGLTADCTGLSIDEKGNLMQTRPAFGGNIMATIVCDKFRPQMSTVRPHVMTMPPFDPAAKGEIVREPVPVTEQQIPVKVLQIMMDGGGGAEVDISGAEFIVSGGRGMMGKENFAMLHDLAEVLGGVVGASRSAVDAGWMPPDRQVGQTGKTVRPKVYIACGISGAIQHL

Mean predicted aligned error: 16.16 Å

Radius of gyration: 33.71 Å; Cα contacts (8 Å, |Δi|>4): 725; chains: 1; bounding box: 85×53×95 Å

Nearest PDB structures (foldseek):
  4l2i-assembly1_A  TM=9.366E-01  e=1.170E-33  Acidaminococcus fermentans DSM 20731
  7koe-assembly1_F  TM=8.309E-01  e=4.033E-32  Thermotoga maritima MSB8
  7qh2-assembly1_D  TM=7.479E-01  e=1.971E-31  Acetobacterium woodii
  1efv-assembly1_A  TM=8.766E-01  e=4.412E-23  Homo sapiens
  3ih5-assembly1_B  TM=8.748E-01  e=3.163E-21  Bacteroides thetaiotaomicron

Solvent-accessible surface area (backbone atoms only — not comparable to full-atom values): 22328 Å² total; per-residue (Å²): 140,79,82,79,80,74,79,84,77,85,73,57,42,32,60,42,68,43,75,96,49,59,78,49,85,67,61,67,54,37,79,57,39,95,65,62,28,38,44,70,49,99,84,43,43,68,48,58,42,68,88,55,44,80,34,80,60,52,46,38,74,69,36,91,69,56,24,42,43,73,46,62,55,77,69,48,47,51,54,50,50,54,51,56,72,70,42,79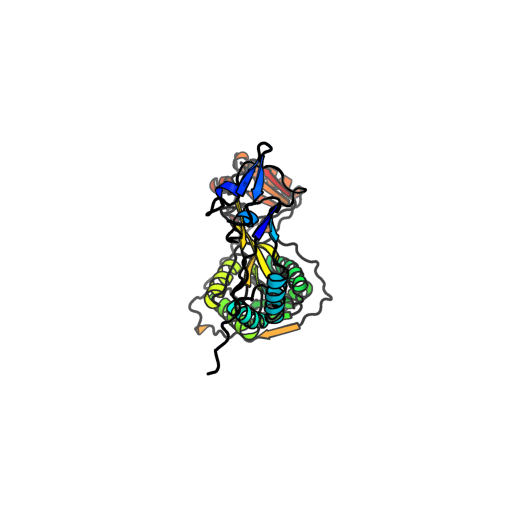,87,73,73,82,62,78,76,68,51,72,66,57,53,53,45,49,63,63,52,68,72,35,52,29,32,36,33,43,44,48,59,63,89,76,43,69,45,70,40,34,47,14,44,37,29,54,38,44,57,54,12,62,77,65,76,40,54,29,30,32,39,40,65,20,45,86,44,68,66,55,51,56,51,44,19,20,37,62,25,44,33,28,43,36,33,69,39,77,75,40,54,56,95,46,64,67,63,53,33,52,46,51,51,54,52,42,72,74,64,31,39,36,30,39,39,32,34,47,43,82,63,33,51,54,41,51,54,55,41,28,62,76,62,68,27,48,69,45,69,50,22,71,42,80,50,71,45,97,88,72,43,59,37,38,27,21,62,39,83,93,60,79,38,83,44,74,47,69,56,90,88,42,62,41,36,34,36,21,33,38,65,77,62,53,64,66,49,78,76,36,88,81,53,78,53,48,77,46,79,46,85,66,91,69,58,71,89,76,52,88,82,75,89,87,75,86,84,70,91,81,76,80,72,87,82,71,62,60,61,79,30,53,27,36,29,28,39,16,60,63,47,80,51,56,76,56,48,52,63,38,46,56,52,12,60,77,65,73,30,35,66,36,27,30,58,67,22,32,80,68,69,53,46,65,68,92,37,20,40,15,82,91,46,47,72,66,72,42,84,41,77,46,75,42,45,55,93,70,50,78,59,51,104

pLDDT: mean 79.95, std 13.34, range [31.94, 95.0]